Protein AF-A0A6P0KQB7-F1 (afdb_monomer_lite)

Secondary structure (DSSP, 8-state):
--HHHHHHHHHHTSHHHHB---SS-TTTTS-HHHHHHHHHHHHHH-TTT---------TT--STT-----TT--HHHHH------S---SHHHHHHHHHHHHHHHHHHHHHHHHHHHHHHHHTT-SEEEEEESS-SS-HHHHHHHHHHHHHHHHHHHTT----PPEEEEEEES--TTSSHHHHHHHHH---TT-TT---S-SS--EEEEEESS--TT--EEEEE-S--SS--TTPEEHHHHHHHHHHHHHHHHSS-S--PPP----HHHHHHHHHHHH--SS--HHHHHHHHHHHTT--EEEE--TTS-HHHHHHHHHHHSSSPEEEE-S-HHHHHHHHHHHHHTTB-SEEEE-TTS-HHHHHHHHHHHHTT--SEEEE-GGGGG-HHHHHHHHHHHHHS--SEEEEETGGGG-TTSTT--GGGGGHHHHHHHHHHHHTSPPPEEEEES---HHHHHHHHHHTT--GGGEEE-S----TT---EEEE-SSGGGHHHHHHHIIIIIHHHHHTS-HHHHS-SSSS-S----EE--STTEEEE-

Structure (mmCIF, N/CA/C/O backbone):
data_AF-A0A6P0KQB7-F1
#
_entry.id   AF-A0A6P0KQB7-F1
#
loop_
_atom_site.group_PDB
_atom_site.id
_atom_site.type_symbol
_atom_site.label_atom_id
_atom_site.label_alt_id
_atom_site.label_comp_id
_atom_site.label_asym_id
_atom_site.label_entity_id
_atom_site.label_seq_id
_atom_site.pdbx_PDB_ins_code
_atom_site.Cartn_x
_atom_site.Cartn_y
_atom_site.Cartn_z
_atom_site.occupancy
_atom_site.B_iso_or_equiv
_atom_site.auth_seq_id
_atom_site.auth_comp_id
_atom_site.auth_asym_id
_atom_site.auth_atom_id
_atom_site.pdbx_PDB_model_num
ATOM 1 N N . MET A 1 1 ? -5.355 -22.331 9.058 1.00 52.00 1 MET A N 1
ATOM 2 C CA . MET A 1 1 ? -4.482 -21.243 9.551 1.00 52.00 1 MET A CA 1
ATOM 3 C C . MET A 1 1 ? -5.062 -20.750 10.869 1.00 52.00 1 MET A C 1
ATOM 5 O O . MET A 1 1 ? -6.278 -20.777 10.993 1.00 52.00 1 MET A O 1
ATOM 9 N N . SER A 1 2 ? -4.238 -20.430 11.869 1.00 63.97 2 SER A N 1
ATOM 10 C CA . SER A 1 2 ? -4.720 -19.980 13.186 1.00 63.97 2 SER A CA 1
ATOM 11 C C . SER A 1 2 ? -5.423 -18.620 13.083 1.00 63.97 2 SER A C 1
ATOM 13 O O . SER A 1 2 ? -5.050 -17.811 12.239 1.00 63.97 2 SER A O 1
ATOM 15 N N . GLU A 1 3 ? -6.393 -18.331 13.956 1.00 67.19 3 GLU A N 1
ATOM 16 C CA . GLU A 1 3 ? -7.052 -17.010 14.031 1.00 67.19 3 GLU A CA 1
ATOM 17 C C . GLU A 1 3 ? -6.037 -15.870 14.220 1.00 67.19 3 GLU A C 1
ATOM 19 O O . GLU A 1 3 ? -6.181 -14.803 13.632 1.00 67.19 3 GLU A O 1
ATOM 24 N N . LEU A 1 4 ? -4.932 -16.127 14.934 1.00 81.75 4 LEU A N 1
ATOM 25 C CA . LEU A 1 4 ? -3.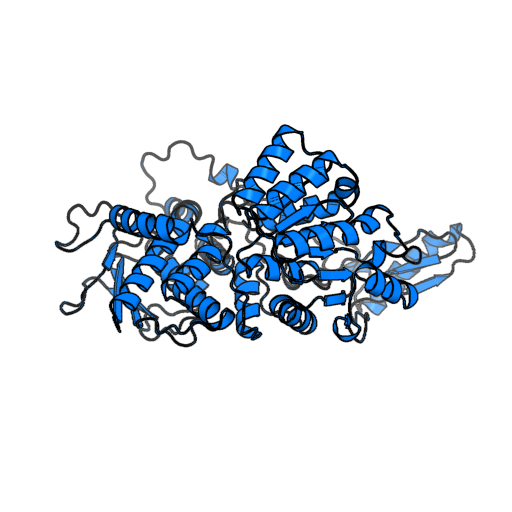808 -15.193 15.093 1.00 81.75 4 LEU A CA 1
ATOM 26 C C . LEU A 1 4 ? -3.238 -14.695 13.752 1.00 81.75 4 LEU A C 1
ATOM 28 O O . LEU A 1 4 ? -2.780 -13.557 13.665 1.00 81.75 4 LEU A O 1
ATOM 32 N N . PHE A 1 5 ? -3.280 -15.529 12.715 1.00 86.38 5 PHE A N 1
ATOM 33 C CA . PHE A 1 5 ? -2.718 -15.219 11.408 1.00 86.38 5 PHE A CA 1
ATOM 34 C C . PHE A 1 5 ? -3.486 -14.110 10.676 1.00 86.38 5 PHE A C 1
ATOM 36 O O . PHE A 1 5 ? -2.878 -13.243 10.048 1.00 86.38 5 PHE A O 1
ATOM 43 N N . LEU A 1 6 ? -4.818 -14.088 10.806 1.00 90.50 6 LEU A N 1
ATOM 44 C CA . LEU A 1 6 ? -5.648 -13.014 10.258 1.00 90.50 6 LEU A CA 1
ATOM 45 C C . LEU A 1 6 ? -5.257 -11.663 10.855 1.00 90.50 6 LEU A C 1
ATOM 47 O O . LEU A 1 6 ? -5.057 -10.693 10.130 1.00 90.50 6 LEU A O 1
ATOM 51 N N . TRP A 1 7 ? -5.127 -11.608 12.180 1.00 91.75 7 TRP A N 1
ATOM 52 C CA . TRP A 1 7 ? -4.826 -10.366 12.887 1.00 91.75 7 TRP A CA 1
ATOM 53 C C . TRP A 1 7 ? -3.411 -9.860 12.605 1.00 91.75 7 TRP A C 1
ATOM 55 O O . TRP A 1 7 ? -3.208 -8.651 12.520 1.00 91.75 7 TRP A O 1
ATOM 65 N N . GLN A 1 8 ? -2.455 -10.767 12.386 1.00 90.56 8 GLN A N 1
ATOM 66 C CA . GLN A 1 8 ? -1.119 -10.420 11.892 1.00 90.56 8 GLN A CA 1
ATOM 67 C C . GLN A 1 8 ? -1.183 -9.767 10.509 1.00 90.56 8 GLN A C 1
ATOM 69 O O . GLN A 1 8 ? -0.639 -8.680 10.315 1.00 90.56 8 GLN A O 1
ATOM 74 N N . LEU A 1 9 ? -1.892 -10.382 9.557 1.00 91.69 9 LEU A N 1
ATOM 75 C CA . LEU A 1 9 ? -2.073 -9.809 8.222 1.00 91.69 9 LEU A CA 1
ATOM 76 C C . LEU A 1 9 ? -2.771 -8.450 8.279 1.00 91.69 9 LEU A C 1
ATOM 78 O O . LEU A 1 9 ? -2.280 -7.482 7.703 1.00 91.69 9 LEU A O 1
ATOM 82 N N . ALA A 1 10 ? -3.878 -8.352 9.017 1.00 93.56 10 ALA A N 1
ATOM 83 C CA . ALA A 1 10 ? -4.615 -7.105 9.165 1.00 93.56 10 ALA A CA 1
ATOM 84 C C . ALA A 1 10 ? -3.735 -5.998 9.761 1.00 93.56 10 ALA A C 1
ATOM 86 O O . ALA A 1 10 ? -3.754 -4.877 9.262 1.00 93.56 10 ALA A O 1
ATOM 87 N N . TYR A 1 11 ? -2.901 -6.315 10.757 1.00 93.56 11 TYR A N 1
ATOM 88 C CA . TYR A 1 11 ? -1.939 -5.371 11.323 1.00 93.56 11 TYR A CA 1
ATOM 89 C C . TYR A 1 11 ? -0.897 -4.903 10.288 1.00 93.56 11 TYR A C 1
ATOM 91 O O . TYR A 1 11 ? -0.679 -3.699 10.127 1.00 93.56 11 TYR A O 1
ATOM 99 N N . HIS A 1 12 ? -0.296 -5.819 9.528 1.00 90.75 12 HIS A N 1
ATOM 100 C CA . HIS A 1 12 ? 0.744 -5.503 8.538 1.00 90.75 12 HIS A CA 1
ATOM 101 C C . HIS A 1 12 ? 0.248 -4.807 7.265 1.00 90.75 12 HIS A C 1
ATOM 103 O O . HIS A 1 12 ? 1.070 -4.238 6.543 1.00 90.75 12 HIS A O 1
ATOM 109 N N . LEU A 1 13 ? -1.055 -4.884 6.981 1.00 92.81 13 LEU A N 1
ATOM 110 C CA . LEU A 1 13 ? -1.726 -4.172 5.887 1.00 92.81 13 LEU A CA 1
ATOM 111 C C . LEU A 1 13 ? -2.447 -2.903 6.392 1.00 92.81 13 LEU A C 1
ATOM 113 O O . LEU A 1 13 ? -3.053 -2.157 5.615 1.00 92.81 13 LEU A O 1
ATOM 117 N N . SER A 1 14 ? -2.392 -2.634 7.699 1.00 92.56 14 SER A N 1
ATOM 118 C CA . SER A 1 14 ? -3.033 -1.468 8.303 1.00 92.56 14 SER A CA 1
ATOM 119 C C . SER A 1 14 ? -2.271 -0.172 8.021 1.00 92.56 14 SER A C 1
ATOM 121 O O . SER A 1 14 ? -1.101 -0.164 7.632 1.00 92.56 14 SER A O 1
ATOM 123 N N . GLY A 1 15 ? -2.947 0.958 8.243 1.00 87.56 15 GLY A N 1
ATOM 124 C CA . GLY A 1 15 ? -2.293 2.263 8.193 1.00 87.56 15 GLY A CA 1
ATOM 125 C C . GLY A 1 15 ? -1.210 2.393 9.264 1.00 87.56 15 GLY A C 1
ATOM 126 O O . GLY A 1 15 ? -0.183 3.005 9.007 1.00 87.56 15 GLY A O 1
ATOM 127 N N . SER A 1 16 ? -1.374 1.736 10.416 1.00 87.62 16 SER A N 1
ATOM 128 C CA . SER A 1 16 ? -0.409 1.776 11.520 1.00 87.62 16 SER A CA 1
ATOM 129 C C . SER A 1 16 ? 0.984 1.238 11.175 1.00 87.62 16 SER A C 1
ATOM 131 O O . SER A 1 16 ? 1.929 1.540 11.898 1.00 87.62 16 SER A O 1
ATOM 133 N N . THR A 1 17 ? 1.119 0.423 10.124 1.00 89.38 17 THR A N 1
ATOM 134 C CA . THR A 1 17 ? 2.409 -0.146 9.691 1.00 89.38 17 THR A CA 1
ATOM 135 C C . THR A 1 17 ? 2.902 0.430 8.369 1.00 89.38 17 THR A C 1
ATOM 137 O O . THR A 1 17 ? 4.107 0.577 8.180 1.00 89.38 17 THR A O 1
ATOM 140 N N . LEU A 1 18 ? 1.991 0.757 7.450 1.00 91.19 18 LEU A N 1
ATOM 141 C CA . LEU A 1 18 ? 2.344 1.204 6.101 1.00 91.19 18 LEU A CA 1
ATOM 142 C C . LEU A 1 18 ? 2.432 2.727 5.966 1.00 91.19 18 LEU A C 1
ATOM 144 O O . LEU A 1 18 ? 3.162 3.221 5.101 1.00 91.19 18 LEU A O 1
ATOM 148 N N . LEU A 1 19 ? 1.674 3.456 6.789 1.00 91.62 19 LEU A N 1
ATOM 149 C CA . LEU A 1 19 ? 1.483 4.896 6.681 1.00 91.62 19 LEU A CA 1
ATOM 150 C C . LEU A 1 19 ? 2.190 5.642 7.813 1.00 91.62 19 LEU A C 1
ATOM 152 O O . LEU A 1 19 ? 2.325 5.148 8.931 1.00 91.62 19 LEU A O 1
ATOM 156 N N . GLY A 1 20 ? 2.611 6.877 7.555 1.00 89.31 20 GLY A N 1
ATOM 157 C CA . GLY A 1 20 ? 3.140 7.725 8.613 1.00 89.31 20 GLY A CA 1
ATOM 158 C C . GLY A 1 20 ? 3.324 9.182 8.223 1.00 89.31 20 GLY A C 1
ATOM 159 O O . GLY A 1 20 ? 3.404 9.532 7.052 1.00 89.31 20 GLY A O 1
ATOM 160 N N . ILE A 1 21 ? 3.445 10.025 9.247 1.00 84.31 21 ILE A N 1
ATOM 161 C CA . ILE A 1 21 ? 3.545 11.489 9.145 1.00 84.31 21 ILE A CA 1
ATOM 162 C C . ILE A 1 21 ? 4.927 11.927 8.658 1.00 84.31 21 ILE A C 1
ATOM 164 O O . ILE A 1 21 ? 5.939 11.482 9.203 1.00 84.31 21 ILE A O 1
ATOM 168 N N . THR A 1 22 ? 4.989 12.823 7.679 1.00 72.88 22 THR A N 1
ATOM 169 C CA . THR A 1 22 ? 6.229 13.506 7.273 1.00 72.88 22 THR A CA 1
ATOM 170 C C . THR A 1 22 ? 6.048 15.016 7.387 1.00 72.88 22 THR A C 1
ATOM 172 O O . THR A 1 22 ? 4.926 15.502 7.512 1.00 72.88 22 THR A O 1
ATOM 175 N N . GLU A 1 23 ? 7.144 15.778 7.346 1.00 66.06 23 GLU A N 1
ATOM 176 C CA . GLU A 1 23 ? 7.053 17.246 7.332 1.00 66.06 23 GLU A CA 1
ATOM 177 C C . GLU A 1 23 ? 6.279 17.766 6.112 1.00 66.06 23 GLU A C 1
ATOM 179 O O . GLU A 1 23 ? 5.612 18.793 6.197 1.00 66.06 23 GLU A O 1
ATOM 184 N N . GLN A 1 24 ? 6.377 17.061 4.982 1.00 66.56 24 GLN A N 1
ATOM 185 C CA . GLN A 1 24 ? 5.715 17.413 3.727 1.00 66.56 24 GLN A CA 1
ATOM 186 C C . GLN A 1 24 ? 4.268 16.909 3.654 1.00 66.56 24 GLN A C 1
ATOM 188 O O . GLN A 1 24 ? 3.494 17.418 2.852 1.00 66.56 24 GLN A O 1
ATOM 193 N N . GLU A 1 25 ? 3.909 15.916 4.470 1.00 72.56 25 GLU A N 1
ATOM 194 C CA . GLU A 1 25 ? 2.584 15.303 4.486 1.00 72.56 25 GLU A CA 1
ATOM 195 C C . GLU A 1 25 ? 2.137 14.993 5.934 1.00 72.56 25 GLU A C 1
ATOM 197 O O . GLU A 1 25 ? 2.302 13.872 6.442 1.00 72.56 25 GLU A O 1
ATOM 202 N N . PRO A 1 26 ? 1.556 15.991 6.628 1.00 76.50 26 PRO A N 1
ATOM 203 C CA . PRO A 1 26 ? 1.173 15.879 8.035 1.00 76.50 26 PRO A CA 1
ATOM 204 C C . PRO A 1 26 ? 0.019 14.908 8.293 1.00 76.50 26 PRO A C 1
ATOM 206 O O . PRO A 1 26 ? -0.075 14.326 9.372 1.00 76.50 26 PRO A O 1
ATOM 209 N N . LEU A 1 27 ? -0.845 14.684 7.296 1.00 85.00 27 LEU A N 1
ATOM 210 C CA . LEU A 1 27 ? -1.935 13.711 7.383 1.00 85.00 27 LEU A CA 1
ATOM 211 C C . LEU A 1 27 ? -1.476 12.295 6.972 1.00 85.00 27 LEU A C 1
ATOM 213 O O . LEU A 1 27 ? -2.297 11.388 6.861 1.00 85.00 27 LEU A O 1
ATOM 217 N N . GLY A 1 28 ? -0.157 12.125 6.778 1.00 84.75 28 GLY A N 1
ATOM 218 C CA . GLY A 1 28 ? 0.641 10.914 6.531 1.00 84.75 28 GLY A CA 1
ATOM 219 C C . GLY A 1 28 ? 0.015 9.570 6.861 1.00 84.75 28 GLY A C 1
ATOM 220 O O . GLY A 1 28 ? -0.075 8.675 6.027 1.00 84.75 28 GLY A O 1
ATOM 221 N N . SER A 1 29 ? -0.344 9.450 8.131 1.00 89.81 29 SER A N 1
ATOM 222 C CA . SER A 1 29 ? -0.786 8.241 8.821 1.00 89.81 29 SER A CA 1
ATOM 223 C C . SER A 1 29 ? -2.254 7.883 8.586 1.00 89.81 29 SER A C 1
ATOM 225 O O . SER A 1 29 ? -2.689 6.816 9.018 1.00 89.81 29 SER A O 1
ATOM 227 N N . LEU A 1 30 ? -3.029 8.752 7.933 1.00 90.75 30 LEU A N 1
ATOM 228 C CA . LEU A 1 30 ? -4.427 8.494 7.617 1.00 90.75 30 LEU A CA 1
ATOM 229 C C . LEU A 1 30 ? -4.538 7.802 6.255 1.00 90.75 30 LEU A C 1
ATOM 231 O O . LEU A 1 30 ? -3.977 8.297 5.273 1.00 90.75 30 LEU A O 1
ATOM 235 N N . PRO A 1 31 ? -5.327 6.718 6.144 1.00 88.69 31 PRO A N 1
ATOM 236 C CA . PRO A 1 31 ? -5.765 6.210 4.855 1.00 88.69 31 PRO A CA 1
ATOM 237 C C . PRO A 1 31 ? -6.346 7.338 4.008 1.00 88.69 31 PRO A C 1
ATOM 239 O O . PRO A 1 31 ? -7.087 8.190 4.511 1.00 88.69 31 PRO A O 1
ATOM 242 N N . ILE A 1 32 ? -6.050 7.326 2.712 1.00 84.44 32 ILE A N 1
ATOM 243 C CA . ILE A 1 32 ? -6.420 8.404 1.793 1.00 84.44 32 ILE A CA 1
ATOM 244 C C . ILE A 1 32 ? -7.915 8.790 1.862 1.00 84.44 32 ILE A C 1
ATOM 246 O O . ILE A 1 32 ? -8.210 9.992 1.876 1.00 84.44 32 ILE A O 1
ATOM 250 N N . PRO A 1 33 ? -8.878 7.847 1.959 1.00 82.19 33 PRO A N 1
ATOM 251 C CA . PRO A 1 33 ? -10.290 8.206 2.094 1.00 82.19 33 PRO A CA 1
ATOM 252 C C . PRO A 1 33 ? -10.602 9.009 3.370 1.00 82.19 33 PRO A C 1
ATOM 254 O O . PRO A 1 33 ? -11.377 9.965 3.319 1.00 82.19 33 PRO A O 1
ATOM 257 N N . ILE A 1 34 ? -9.959 8.682 4.498 1.00 87.69 34 ILE A N 1
ATOM 258 C CA . ILE A 1 34 ? -10.094 9.434 5.757 1.00 87.69 34 ILE A CA 1
ATOM 259 C C . ILE A 1 34 ? -9.443 10.804 5.603 1.00 87.69 34 ILE A C 1
ATOM 261 O O . ILE A 1 34 ? -10.063 11.816 5.913 1.00 87.69 34 ILE A O 1
ATOM 265 N N . ARG A 1 35 ? -8.233 10.850 5.038 1.00 85.19 35 ARG A N 1
ATOM 266 C CA . ARG A 1 35 ? -7.507 12.088 4.726 1.00 85.19 35 ARG A CA 1
ATOM 267 C C . ARG A 1 35 ? -8.371 13.069 3.928 1.00 85.19 35 ARG A C 1
ATOM 269 O O . ARG A 1 35 ? -8.496 14.241 4.276 1.00 85.19 35 ARG A O 1
ATOM 276 N N . THR A 1 36 ? -9.030 12.557 2.890 1.00 80.44 36 THR A N 1
ATOM 277 C CA . THR A 1 36 ? -9.933 13.315 2.017 1.00 80.44 36 THR A CA 1
ATOM 278 C C . THR A 1 36 ? -11.150 13.828 2.775 1.00 80.44 36 THR A C 1
ATOM 280 O O . THR A 1 36 ? -11.531 14.988 2.614 1.00 80.44 36 THR A O 1
ATOM 283 N N . ALA A 1 37 ? -11.758 12.988 3.614 1.00 83.81 37 ALA A N 1
ATOM 284 C CA . ALA A 1 37 ? -12.887 13.385 4.445 1.00 83.81 37 ALA A CA 1
ATOM 285 C C . ALA A 1 37 ? -12.492 14.493 5.439 1.00 83.81 37 ALA A C 1
ATOM 287 O O . ALA A 1 37 ? -13.218 15.483 5.572 1.00 83.81 37 ALA A O 1
ATOM 288 N N . THR A 1 38 ? -11.315 14.384 6.063 1.00 85.56 38 THR A N 1
ATOM 289 C CA . THR A 1 38 ? -10.747 15.400 6.964 1.00 85.56 38 THR A CA 1
ATOM 290 C C . THR A 1 38 ? -10.569 16.728 6.248 1.00 85.56 38 THR A C 1
ATOM 292 O O . THR A 1 38 ? -11.104 17.743 6.689 1.00 85.56 38 THR A O 1
ATOM 295 N N . LEU A 1 39 ? -9.905 16.726 5.094 1.00 82.25 39 LEU A N 1
ATOM 296 C CA . LEU A 1 39 ? -9.676 17.937 4.311 1.00 82.25 39 LEU A CA 1
ATOM 297 C C . LEU A 1 39 ? -10.990 18.592 3.854 1.00 82.25 39 LEU A C 1
ATOM 299 O O . LEU A 1 39 ? -11.180 19.793 4.046 1.00 82.25 39 LEU A O 1
ATOM 303 N N . LYS A 1 40 ? -11.948 17.815 3.330 1.00 79.81 40 LYS A N 1
ATOM 304 C CA . LYS A 1 40 ? -13.283 18.325 2.957 1.00 79.81 40 LYS A CA 1
ATOM 305 C C . LYS A 1 40 ? -14.029 18.930 4.146 1.00 79.81 40 LYS A C 1
ATOM 307 O O . LYS A 1 40 ? -14.701 19.949 3.993 1.00 79.81 40 LYS A O 1
ATOM 312 N N . THR A 1 41 ? -13.896 18.319 5.321 1.00 82.44 41 THR A N 1
ATOM 313 C CA . THR A 1 41 ? -14.495 18.820 6.562 1.00 82.44 41 THR A CA 1
ATOM 314 C C . THR A 1 41 ? -13.907 20.172 6.925 1.00 82.44 41 THR A C 1
ATOM 316 O O . THR A 1 41 ? -14.656 21.126 7.124 1.00 82.44 41 THR A O 1
ATOM 319 N N . VAL A 1 42 ? -12.578 20.296 6.915 1.00 79.25 42 VAL A N 1
ATOM 320 C CA . VAL A 1 42 ? -11.928 21.572 7.218 1.00 79.25 42 VAL A CA 1
ATOM 321 C C . VAL A 1 42 ? -12.309 22.650 6.202 1.00 79.25 42 VAL A C 1
ATOM 323 O O . VAL A 1 42 ? -12.674 23.749 6.614 1.00 79.25 42 VAL A O 1
ATOM 326 N N . LYS A 1 43 ? -12.354 22.328 4.900 1.00 77.50 43 LYS A N 1
ATOM 327 C CA . LYS A 1 43 ? -12.800 23.271 3.857 1.00 77.50 43 LYS A CA 1
ATOM 328 C C . LYS A 1 43 ? -14.198 23.822 4.111 1.00 77.50 43 LYS A C 1
ATOM 330 O O . LYS A 1 43 ? -14.440 25.000 3.879 1.00 77.50 43 LYS A O 1
ATOM 335 N N . LYS A 1 44 ? -15.129 22.973 4.561 1.00 80.19 44 LYS A N 1
ATOM 336 C CA . LYS A 1 44 ? -16.516 23.381 4.820 1.00 80.19 44 LYS A CA 1
ATOM 337 C C . LYS A 1 44 ? -16.596 24.431 5.931 1.00 80.19 44 LYS A C 1
ATOM 339 O O . LYS A 1 44 ? -17.376 25.368 5.813 1.00 80.19 44 LYS A O 1
ATOM 344 N N . PHE A 1 45 ? -15.818 24.265 6.999 1.00 76.88 45 PHE A N 1
ATOM 345 C CA . PHE A 1 45 ? -15.870 25.153 8.164 1.00 76.88 45 PHE A CA 1
ATOM 346 C C . PHE A 1 45 ? -14.938 26.360 8.060 1.00 76.88 45 PHE A C 1
ATOM 348 O O . PHE A 1 45 ? -15.225 27.398 8.652 1.00 76.88 45 PHE A O 1
ATOM 355 N N . LYS A 1 46 ? -13.829 26.241 7.326 1.00 74.44 46 LYS A N 1
ATOM 356 C CA . LYS A 1 46 ? -12.877 27.332 7.114 1.00 74.44 46 LYS A CA 1
ATOM 357 C C . LYS A 1 46 ? -12.324 27.290 5.682 1.00 74.44 46 LYS A C 1
ATOM 359 O O . LYS A 1 46 ? -11.198 26.833 5.480 1.00 74.44 46 LYS A O 1
ATOM 364 N N . PRO A 1 47 ? -13.109 27.769 4.697 1.00 71.19 47 PRO A N 1
ATOM 365 C CA . PRO A 1 47 ? -12.744 27.735 3.279 1.00 71.19 47 PRO A CA 1
ATOM 366 C C . PRO A 1 47 ? -11.385 28.374 2.979 1.00 71.19 47 PRO A C 1
ATOM 368 O O . PRO A 1 47 ? -10.663 27.875 2.124 1.00 71.19 47 PRO A O 1
ATOM 371 N N . ASP A 1 48 ? -11.024 29.419 3.730 1.00 67.62 48 ASP A N 1
ATOM 372 C CA . ASP A 1 48 ? -9.795 30.194 3.525 1.00 67.62 48 ASP A CA 1
ATOM 373 C C . ASP A 1 48 ? -8.572 29.628 4.271 1.00 67.62 48 ASP A C 1
ATOM 375 O O . ASP A 1 48 ? -7.456 30.086 4.049 1.00 67.62 48 ASP A O 1
ATOM 379 N N . ALA A 1 49 ? -8.745 28.649 5.174 1.00 61.41 49 ALA A N 1
ATOM 380 C CA . ALA A 1 49 ? -7.613 28.047 5.895 1.00 61.41 49 ALA A CA 1
ATOM 381 C C . ALA A 1 49 ? -6.858 27.000 5.084 1.00 61.41 49 ALA A C 1
ATOM 383 O O . ALA A 1 49 ? -5.720 26.679 5.418 1.00 61.41 49 ALA A O 1
ATOM 384 N N . ILE A 1 50 ? -7.504 26.424 4.074 1.00 61.91 50 ILE A N 1
ATOM 385 C CA . ILE A 1 50 ? -6.912 25.392 3.236 1.00 61.91 50 ILE A CA 1
ATOM 386 C C . ILE A 1 50 ? -7.340 25.660 1.792 1.00 61.91 50 ILE A C 1
ATOM 388 O O . ILE A 1 50 ? -8.518 25.507 1.460 1.00 61.91 50 ILE A O 1
ATOM 392 N N . ASP A 1 51 ? -6.386 26.000 0.917 1.00 52.22 51 ASP A N 1
ATOM 393 C CA . ASP A 1 51 ? -6.624 26.034 -0.533 1.00 52.22 51 ASP A CA 1
ATOM 394 C C . ASP A 1 51 ? -6.708 24.595 -1.066 1.00 52.22 51 ASP A C 1
ATOM 396 O O . ASP A 1 51 ? -5.756 24.014 -1.582 1.00 52.22 51 ASP A O 1
ATOM 400 N N . LEU A 1 52 ? -7.874 23.978 -0.881 1.00 53.19 52 LEU A N 1
ATOM 401 C CA . LEU A 1 52 ? -8.177 22.649 -1.402 1.00 53.19 52 LEU A CA 1
ATOM 402 C C . LEU A 1 52 ? -8.563 22.737 -2.873 1.00 53.19 52 LEU A C 1
ATOM 404 O O . LEU A 1 52 ? -9.752 22.820 -3.207 1.00 53.19 52 LEU A O 1
ATOM 408 N N . ARG A 1 53 ? -7.573 22.676 -3.762 1.00 46.47 53 ARG A N 1
ATOM 409 C CA . ARG A 1 53 ? -7.814 22.497 -5.196 1.00 46.47 53 ARG A CA 1
ATOM 410 C C . ARG A 1 53 ? -8.025 21.019 -5.481 1.00 46.47 53 ARG A C 1
ATOM 412 O O . ARG A 1 53 ? -7.089 20.238 -5.571 1.00 46.47 53 ARG A O 1
ATOM 419 N N . LEU A 1 54 ? -9.290 20.632 -5.596 1.00 42.00 54 LEU A N 1
ATOM 420 C CA . LEU A 1 54 ? -9.649 19.353 -6.194 1.00 42.00 54 LEU A CA 1
ATOM 421 C C . LEU A 1 54 ? -9.466 19.535 -7.701 1.00 42.00 54 LEU A C 1
ATOM 423 O O . LEU A 1 54 ? -10.259 20.257 -8.308 1.00 42.00 54 LEU A O 1
ATOM 427 N N 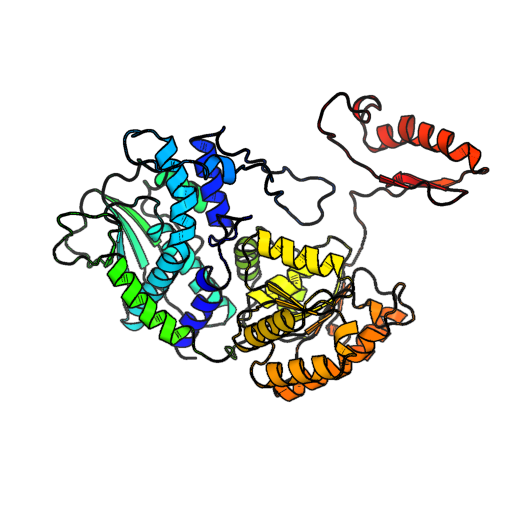. ASN A 1 55 ? -8.418 18.959 -8.294 1.00 38.97 55 ASN A N 1
ATOM 428 C CA . ASN A 1 55 ? -8.298 18.983 -9.747 1.00 38.97 55 ASN A CA 1
ATOM 429 C C . ASN A 1 55 ? -9.531 18.292 -10.339 1.00 38.97 55 ASN A C 1
ATOM 431 O O . ASN A 1 55 ? -9.827 17.132 -10.050 1.00 38.97 55 ASN A O 1
ATOM 435 N N . GLN A 1 56 ? -10.278 19.031 -11.155 1.00 32.62 56 GLN A N 1
ATOM 436 C CA . GLN A 1 56 ? -11.149 18.400 -12.131 1.00 32.62 56 GLN A CA 1
ATOM 437 C C . GLN A 1 56 ? -10.251 17.756 -13.186 1.00 32.62 56 GLN A C 1
ATOM 439 O O . GLN A 1 56 ? -9.213 18.322 -13.523 1.00 32.62 56 GLN A O 1
ATOM 444 N N . LYS A 1 57 ? -10.658 16.572 -13.663 1.00 34.62 57 LYS A N 1
ATOM 445 C CA . LYS A 1 57 ? -10.030 15.799 -14.747 1.00 34.62 57 LYS A CA 1
ATOM 446 C C . LYS A 1 57 ? -9.238 16.697 -15.708 1.00 34.62 57 LYS A C 1
ATOM 448 O O . LYS A 1 57 ? -9.843 17.428 -16.489 1.00 34.62 57 LYS A O 1
ATOM 453 N N . SER A 1 58 ? -7.910 16.618 -15.668 1.00 31.97 58 SER A N 1
ATOM 454 C CA . SER A 1 58 ? -7.082 17.189 -16.727 1.00 31.97 58 SER A CA 1
ATOM 455 C C . SER A 1 58 ? -7.064 16.214 -17.913 1.00 31.97 58 SER A C 1
ATOM 457 O O . SER A 1 58 ? -6.883 15.016 -17.696 1.00 31.97 58 SER A O 1
ATOM 459 N N . PRO A 1 59 ? -7.218 16.673 -19.168 1.00 32.00 59 PRO A N 1
ATOM 460 C CA . PRO A 1 59 ? -7.126 15.814 -20.354 1.00 32.00 59 PRO A CA 1
ATOM 461 C C . PRO A 1 59 ? -5.731 15.205 -20.599 1.00 32.00 59 PRO A C 1
ATOM 463 O O . PRO A 1 59 ? -5.585 14.367 -21.488 1.00 32.00 59 PRO A O 1
ATOM 466 N N . LEU A 1 60 ? -4.711 15.645 -19.850 1.00 29.64 60 LEU A N 1
ATOM 467 C CA . LEU A 1 60 ? -3.302 15.258 -20.009 1.00 29.64 60 LEU A CA 1
ATOM 468 C C . LEU A 1 60 ? -2.765 14.394 -18.858 1.00 29.64 60 LEU A C 1
ATOM 470 O O . LEU A 1 60 ? -1.602 13.992 -18.894 1.00 29.64 60 LEU A O 1
ATOM 474 N N . ASP A 1 61 ? -3.601 14.095 -17.865 1.00 34.72 61 ASP A N 1
ATOM 475 C CA . ASP A 1 61 ? -3.239 13.292 -16.702 1.00 34.72 61 ASP A CA 1
ATOM 476 C C . ASP A 1 61 ? -3.785 11.868 -16.890 1.00 34.72 61 ASP A C 1
ATOM 478 O O . ASP A 1 61 ? -4.990 11.620 -16.836 1.00 34.72 61 ASP A O 1
ATOM 482 N N . PHE A 1 62 ? -2.904 10.943 -17.280 1.00 38.78 62 PHE A N 1
ATOM 483 C CA . PHE A 1 62 ? -3.289 9.588 -17.712 1.00 38.78 62 PHE A CA 1
ATOM 484 C C . PHE A 1 62 ? -3.316 8.563 -16.569 1.00 38.78 62 PHE A C 1
ATOM 486 O O . PHE A 1 62 ? -3.806 7.438 -16.754 1.00 38.78 62 PHE A O 1
ATOM 493 N N . ALA A 1 63 ? -2.852 8.966 -15.386 1.00 30.70 63 ALA A N 1
ATOM 494 C CA . ALA A 1 63 ? -3.256 8.351 -14.139 1.00 30.70 63 ALA A CA 1
ATOM 495 C C . ALA A 1 63 ? -4.679 8.833 -13.828 1.00 30.70 63 ALA A C 1
ATOM 497 O O . ALA A 1 63 ? -4.974 10.026 -13.829 1.00 30.70 63 ALA A O 1
ATOM 498 N N . GLU A 1 64 ? -5.604 7.901 -13.627 1.00 29.14 64 GLU A N 1
ATOM 499 C CA . GLU A 1 64 ? -6.944 8.255 -13.179 1.00 29.14 64 GLU A CA 1
ATOM 500 C C . GLU A 1 64 ? -6.843 8.928 -11.807 1.00 29.14 64 GLU A C 1
ATOM 502 O O . GLU A 1 64 ? -6.586 8.268 -10.808 1.00 29.14 64 GLU A O 1
ATOM 507 N N . GLY A 1 65 ? -7.033 10.249 -11.788 1.00 29.62 65 GLY A N 1
ATOM 508 C CA . GLY A 1 65 ? -7.175 11.045 -10.574 1.00 29.62 65 GLY A CA 1
ATOM 509 C C . GLY A 1 65 ? -5.899 11.167 -9.749 1.00 29.62 65 GLY A C 1
ATOM 510 O O . GLY A 1 65 ? -5.862 10.693 -8.617 1.00 29.62 65 GLY A O 1
ATOM 511 N N . GLU A 1 66 ? -4.888 11.867 -10.260 1.00 32.06 66 GLU A N 1
ATOM 512 C CA . GLU A 1 66 ? -3.824 12.373 -9.396 1.00 32.06 66 GLU A CA 1
ATOM 513 C C . GLU A 1 66 ? -4.252 13.680 -8.707 1.00 32.06 66 GLU A C 1
ATOM 515 O O . GLU A 1 66 ? -4.785 14.623 -9.301 1.00 32.06 66 GLU A O 1
ATOM 520 N N . TYR A 1 67 ? -4.044 13.708 -7.390 1.00 39.28 67 TYR A N 1
ATOM 521 C CA . TYR A 1 67 ? -4.000 14.934 -6.611 1.00 39.28 67 TYR A CA 1
ATOM 522 C C . TYR A 1 67 ? -2.692 15.658 -6.923 1.00 39.28 67 TYR A C 1
ATOM 524 O O . TYR A 1 67 ? -1.623 15.106 -6.674 1.00 39.28 67 TYR A O 1
ATOM 532 N N . GLU A 1 68 ? -2.748 16.933 -7.290 1.00 34.50 68 GLU A N 1
ATOM 533 C CA . GLU A 1 68 ? -1.707 17.828 -6.793 1.00 34.50 68 GLU A CA 1
ATOM 534 C C . GLU A 1 68 ? -2.087 18.207 -5.359 1.00 34.50 68 GLU A C 1
ATOM 536 O O . GLU A 1 68 ? -3.073 18.908 -5.117 1.00 34.50 68 GLU A O 1
ATOM 541 N N . LEU A 1 69 ? -1.298 17.724 -4.394 1.00 38.66 69 LEU A N 1
ATOM 542 C CA . LEU A 1 69 ? -1.122 18.418 -3.120 1.00 38.66 69 LEU A CA 1
ATOM 543 C C . LEU A 1 69 ? -0.810 19.873 -3.470 1.00 38.66 69 LEU A C 1
ATOM 545 O O . LEU A 1 69 ? 0.228 20.142 -4.072 1.00 38.66 69 LEU A O 1
ATOM 549 N N . VAL A 1 70 ? -1.706 20.800 -3.129 1.00 36.59 70 VAL A N 1
ATOM 550 C CA . VAL A 1 70 ? -1.392 22.223 -3.237 1.00 36.59 70 VAL A CA 1
ATOM 551 C C . VAL A 1 70 ? -0.228 22.469 -2.285 1.00 36.59 70 VAL A C 1
ATOM 553 O O . VAL A 1 70 ? -0.403 22.500 -1.069 1.00 36.59 70 VAL A O 1
ATOM 556 N N . GLU A 1 71 ? 0.965 22.630 -2.859 1.00 35.88 71 GLU A N 1
ATOM 557 C CA . GLU A 1 71 ? 2.237 22.899 -2.171 1.00 35.88 71 GLU A CA 1
ATOM 558 C C . GLU A 1 71 ? 2.189 24.151 -1.276 1.00 35.88 71 GLU A C 1
ATOM 560 O O . GLU A 1 71 ? 3.086 24.373 -0.471 1.00 35.88 71 GLU A O 1
ATOM 565 N N . ASN A 1 72 ? 1.112 24.935 -1.364 1.00 34.19 72 ASN A N 1
ATOM 566 C CA . ASN A 1 72 ? 0.872 26.141 -0.584 1.00 34.19 72 ASN A CA 1
ATOM 567 C C . ASN A 1 72 ? -0.247 25.996 0.457 1.00 34.19 72 ASN A C 1
ATOM 569 O O . ASN A 1 72 ? -0.799 27.002 0.904 1.00 34.19 72 ASN A O 1
ATOM 573 N N . CYS A 1 73 ? -0.574 24.783 0.914 1.00 37.03 73 CYS A N 1
ATOM 574 C CA . CYS A 1 73 ? -0.919 24.701 2.327 1.00 37.03 73 CYS A CA 1
ATOM 575 C C . CYS A 1 73 ? 0.360 25.013 3.079 1.00 37.03 73 CYS A C 1
ATOM 577 O O . CYS A 1 73 ? 1.210 24.145 3.265 1.00 37.03 73 CYS A O 1
ATOM 579 N N . ASP A 1 74 ? 0.509 26.270 3.475 1.00 39.41 74 ASP A N 1
ATOM 580 C CA . ASP A 1 74 ? 1.547 26.673 4.397 1.00 39.41 74 ASP A CA 1
ATOM 581 C C . ASP A 1 74 ? 1.199 26.084 5.771 1.00 39.41 74 ASP A C 1
ATOM 583 O O . ASP A 1 74 ? 0.747 26.750 6.703 1.00 39.41 74 ASP A O 1
ATOM 587 N N . TYR A 1 75 ? 1.365 24.761 5.870 1.00 38.50 75 TYR A N 1
ATOM 588 C CA . TYR A 1 75 ? 1.324 24.009 7.107 1.00 38.50 75 TYR A CA 1
ATOM 589 C C . TYR A 1 75 ? 2.296 24.658 8.087 1.00 38.50 75 TYR A C 1
ATOM 591 O O . TYR A 1 75 ? 2.006 24.687 9.269 1.00 38.50 75 TYR A O 1
ATOM 599 N N . LYS A 1 76 ? 3.398 25.263 7.614 1.00 37.81 76 LYS A N 1
ATOM 600 C CA . LYS A 1 76 ? 4.362 25.984 8.448 1.00 37.81 76 LYS A CA 1
ATOM 601 C C . LYS A 1 76 ? 3.840 27.319 8.975 1.00 37.81 76 LYS A C 1
ATOM 603 O O . LYS A 1 76 ? 4.028 27.531 10.160 1.00 37.81 76 LYS A O 1
ATOM 608 N N . SER A 1 77 ? 3.149 28.177 8.223 1.00 39.94 77 SER A N 1
ATOM 609 C CA . SER A 1 77 ? 2.514 29.374 8.821 1.00 39.94 77 SER A CA 1
ATOM 610 C C . SER A 1 77 ? 1.284 29.048 9.660 1.00 39.94 77 SER A C 1
ATOM 612 O O . SER A 1 77 ? 0.936 29.824 10.542 1.00 39.94 77 SER A O 1
ATOM 614 N N . SER A 1 78 ? 0.672 27.876 9.463 1.00 40.56 78 SER A N 1
ATOM 615 C CA . SER A 1 78 ? -0.356 27.338 10.366 1.00 40.56 78 SER A CA 1
ATOM 616 C C . SER A 1 78 ? 0.196 26.520 11.551 1.00 40.56 78 SER A C 1
ATOM 618 O O . SER A 1 78 ? -0.545 26.261 12.498 1.00 40.56 78 SER A O 1
ATOM 620 N N . LEU A 1 79 ? 1.494 26.178 11.549 1.00 37.03 79 LEU A N 1
ATOM 621 C CA . LEU A 1 79 ? 2.244 25.528 12.641 1.00 37.03 79 LEU A CA 1
ATOM 622 C C . LEU A 1 79 ? 3.207 26.491 13.371 1.00 37.03 79 LEU A C 1
ATOM 624 O O . LEU A 1 79 ? 3.634 26.186 14.481 1.00 37.03 79 LEU A O 1
ATOM 628 N N . GLN A 1 80 ? 3.531 27.659 12.803 1.00 35.59 80 GLN A N 1
ATOM 629 C CA . GLN A 1 80 ? 4.210 28.782 13.461 1.00 35.59 80 GLN A CA 1
ATOM 630 C C . GLN A 1 80 ? 3.198 29.561 14.306 1.00 35.59 80 GLN A C 1
ATOM 632 O O . GLN A 1 80 ? 2.911 30.727 14.060 1.00 35.59 80 GLN A O 1
ATOM 637 N N . PHE A 1 81 ? 2.641 28.910 15.318 1.00 40.81 81 PHE A N 1
ATOM 638 C CA . PHE A 1 81 ? 1.922 29.611 16.370 1.00 40.81 81 PHE A CA 1
ATOM 639 C C . PHE A 1 81 ? 2.568 29.233 17.692 1.00 40.81 81 PHE A C 1
ATOM 641 O O . PHE A 1 81 ? 2.315 28.172 18.261 1.00 40.81 81 PHE A O 1
ATOM 648 N N . GLU A 1 82 ? 3.488 30.101 18.118 1.00 32.25 82 GLU A N 1
ATOM 649 C CA . GLU A 1 82 ? 4.076 30.088 19.450 1.00 32.25 82 GLU A CA 1
ATOM 650 C C . GLU A 1 82 ? 2.965 29.923 20.487 1.00 32.25 82 GLU A C 1
ATOM 652 O O . GLU A 1 82 ? 2.009 30.692 20.510 1.00 32.25 82 GLU A O 1
ATOM 657 N N . THR A 1 83 ? 3.118 28.905 21.333 1.00 34.66 83 THR A N 1
ATOM 658 C CA . THR A 1 83 ? 2.533 28.812 22.674 1.00 34.66 83 THR A CA 1
ATOM 659 C C . THR A 1 83 ? 1.132 29.423 22.795 1.00 34.66 83 THR A C 1
ATOM 661 O O . THR A 1 83 ? 0.949 30.442 23.457 1.00 34.66 83 THR A O 1
ATOM 664 N N . ILE A 1 84 ? 0.111 28.788 22.206 1.00 37.25 84 ILE A N 1
ATOM 665 C CA . ILE A 1 84 ? -1.287 29.106 22.543 1.00 37.25 84 ILE A CA 1
ATOM 666 C C . ILE A 1 84 ? -1.600 28.487 23.915 1.00 37.25 84 ILE A C 1
ATOM 668 O O . ILE A 1 84 ? -2.407 27.573 24.071 1.00 37.25 84 ILE A O 1
ATOM 672 N N . GLU A 1 85 ? -0.922 28.984 24.948 1.00 37.72 85 GLU A N 1
ATOM 673 C CA . GLU A 1 85 ? -1.503 29.023 26.274 1.00 37.72 85 GLU A CA 1
ATOM 674 C C . GLU A 1 85 ? -2.400 30.258 26.342 1.00 37.72 85 GLU A C 1
ATOM 676 O O . GLU A 1 85 ? -1.928 31.390 26.363 1.00 37.72 85 GLU A O 1
ATOM 681 N N . LYS A 1 86 ? -3.699 29.976 26.483 1.00 42.53 86 LYS A N 1
ATOM 682 C CA . LYS A 1 86 ? -4.777 30.872 26.926 1.00 42.53 86 LYS A CA 1
ATOM 683 C C . LYS A 1 86 ? -5.410 31.769 25.845 1.00 42.53 86 LYS A C 1
ATOM 685 O O . LYS A 1 86 ? -4.776 32.626 25.253 1.00 42.53 86 LYS A O 1
ATOM 690 N N . GLN A 1 87 ? -6.741 31.631 25.776 1.00 36.12 87 GLN A N 1
ATOM 691 C CA . GLN A 1 87 ? -7.735 32.651 25.398 1.00 36.12 87 GLN A CA 1
ATOM 692 C C . GLN A 1 87 ? -8.225 32.781 23.946 1.00 36.12 87 GLN A C 1
ATOM 694 O O . GLN A 1 87 ? -8.599 33.879 23.554 1.00 36.12 87 GLN A O 1
ATOM 699 N N . ASP A 1 88 ? -8.445 31.689 23.204 1.00 37.00 88 ASP A N 1
ATOM 700 C CA . ASP A 1 88 ? -9.433 31.781 22.116 1.00 37.00 88 ASP A CA 1
ATOM 701 C C . ASP A 1 88 ? -10.294 30.519 21.958 1.00 37.00 88 ASP A C 1
ATOM 703 O O . ASP A 1 88 ? -9.881 29.495 21.426 1.00 37.00 88 ASP A O 1
ATOM 707 N N . ASN A 1 89 ? -11.545 30.609 22.420 1.00 43.22 89 ASN A N 1
ATOM 708 C CA . ASN A 1 89 ? -12.585 29.572 22.325 1.00 43.22 89 ASN A CA 1
ATOM 709 C C . ASN A 1 89 ? -13.163 29.430 20.895 1.00 43.22 89 ASN A C 1
ATOM 711 O O . ASN A 1 89 ? -14.226 28.829 20.701 1.00 43.22 89 ASN A O 1
ATOM 715 N N . ASN A 1 90 ? -12.485 30.005 19.899 1.00 52.81 90 ASN A N 1
ATOM 716 C CA . ASN A 1 90 ? -12.937 30.155 18.523 1.00 52.81 90 ASN A CA 1
ATOM 717 C C . ASN A 1 90 ? -12.776 28.867 17.698 1.00 52.81 90 ASN A C 1
ATOM 719 O O . ASN A 1 90 ? -11.884 28.050 17.918 1.00 52.81 90 ASN A O 1
ATOM 723 N N . SER A 1 91 ? -13.629 28.717 16.683 1.00 51.31 91 SER A N 1
ATOM 724 C CA . SER A 1 91 ? -13.655 27.613 15.705 1.00 51.31 91 SER A CA 1
ATOM 725 C C . SER A 1 91 ? -12.302 27.311 15.033 1.00 51.31 91 SER A C 1
ATOM 727 O O . SER A 1 91 ? -12.078 26.190 14.576 1.00 51.31 91 SER A O 1
ATOM 729 N N . THR A 1 92 ? -11.376 28.277 15.013 1.00 53.06 92 THR A N 1
ATOM 730 C CA . THR A 1 92 ? -10.014 28.122 14.479 1.00 53.06 92 THR A CA 1
ATOM 731 C C . THR A 1 92 ? -9.148 27.147 15.290 1.00 53.06 92 THR A C 1
ATOM 733 O O . THR A 1 92 ? -8.496 26.309 14.673 1.00 53.06 92 THR A O 1
ATOM 736 N N . ASP A 1 93 ? -9.188 27.170 16.631 1.00 60.50 93 ASP A N 1
ATOM 737 C CA . ASP A 1 93 ? -8.449 26.206 17.482 1.00 60.50 93 ASP A CA 1
ATOM 738 C C . ASP A 1 93 ? -8.964 24.766 17.280 1.00 60.50 93 ASP A C 1
ATOM 740 O O . ASP A 1 93 ? -8.250 23.774 17.418 1.00 60.50 93 ASP A O 1
ATOM 744 N N . ARG A 1 94 ? -10.233 24.643 16.880 1.00 64.75 94 ARG A N 1
ATOM 745 C CA . ARG A 1 94 ? -10.949 23.367 16.784 1.00 64.75 94 ARG A CA 1
ATOM 746 C C . ARG A 1 94 ? -10.607 22.585 15.514 1.00 64.75 94 ARG A C 1
ATOM 748 O O . ARG A 1 94 ? -10.424 21.375 15.583 1.00 64.75 94 ARG A O 1
ATOM 755 N N . LEU A 1 95 ? -10.451 23.259 14.372 1.00 68.38 95 LEU A N 1
ATOM 756 C CA . LEU A 1 95 ? -10.035 22.628 13.107 1.00 68.38 95 LEU A CA 1
ATOM 757 C C . LEU A 1 95 ? -8.551 22.243 13.099 1.00 68.38 95 LEU A C 1
ATOM 759 O O . LEU A 1 95 ? -8.184 21.233 12.501 1.00 68.38 95 LEU A O 1
ATOM 763 N N . LEU A 1 96 ? -7.708 23.001 13.807 1.00 65.88 96 LEU A N 1
ATOM 764 C CA . LEU A 1 96 ? -6.290 22.672 13.984 1.00 65.88 96 LEU A CA 1
ATOM 765 C C . LEU A 1 96 ? -6.113 21.310 14.669 1.00 65.88 96 LEU A C 1
ATOM 767 O O . LEU A 1 96 ? -5.259 20.521 14.267 1.00 65.88 96 LEU A O 1
ATOM 771 N N . ARG A 1 97 ? -6.991 20.966 15.620 1.00 70.81 97 ARG A N 1
ATOM 772 C CA . ARG A 1 97 ? -6.990 19.641 16.259 1.00 70.81 97 ARG A CA 1
ATOM 773 C C . ARG A 1 97 ? -7.292 18.504 15.278 1.00 70.81 97 ARG A C 1
ATOM 775 O O . ARG A 1 97 ? -6.664 17.458 15.406 1.00 70.81 97 ARG A O 1
ATOM 782 N N . LEU A 1 98 ? -8.171 18.693 14.285 1.00 77.88 98 LEU A N 1
ATOM 783 C CA . LEU A 1 98 ? -8.403 17.687 13.231 1.00 77.88 98 LEU A CA 1
ATOM 784 C C . LEU A 1 98 ? -7.143 17.441 12.390 1.00 77.88 98 LEU A C 1
ATOM 786 O O . LEU A 1 98 ? -6.889 16.313 11.985 1.00 77.88 98 LEU A O 1
ATOM 790 N N . LEU A 1 99 ? -6.362 18.486 12.114 1.00 79.81 99 LEU A N 1
ATOM 791 C CA . LEU A 1 99 ? -5.167 18.390 11.272 1.00 79.81 99 LEU A CA 1
ATOM 792 C C . LEU A 1 99 ? -3.931 17.891 12.029 1.00 79.81 99 LEU A C 1
ATOM 794 O O . LEU A 1 99 ? -3.027 17.351 11.402 1.00 79.81 99 LEU A O 1
ATOM 798 N N . GLN A 1 100 ? -3.891 18.065 13.353 1.00 78.25 100 GLN A N 1
ATOM 799 C CA . GLN A 1 100 ? -2.757 17.677 14.197 1.00 78.25 100 GLN A CA 1
ATOM 800 C C . GLN A 1 100 ? -3.017 16.373 14.958 1.00 78.25 100 GLN A C 1
ATOM 802 O O . GLN A 1 100 ? -2.289 15.400 14.786 1.00 78.25 100 GLN A O 1
ATOM 807 N N . LYS A 1 101 ? -4.085 16.318 15.767 1.00 80.50 101 LYS A N 1
ATOM 808 C CA . LYS A 1 101 ? -4.330 15.187 16.675 1.00 80.50 101 LYS A CA 1
ATOM 809 C C . LYS A 1 101 ? -4.809 13.937 15.954 1.00 80.50 101 LYS A C 1
ATOM 811 O O . LYS A 1 101 ? -4.413 12.841 16.338 1.00 80.50 101 LYS A O 1
ATOM 816 N N . LEU A 1 102 ? -5.659 14.078 14.933 1.00 87.56 102 LEU A N 1
ATOM 817 C CA . LEU A 1 102 ? -6.183 12.923 14.195 1.00 87.56 102 LEU A CA 1
ATOM 818 C C . LEU A 1 102 ? -5.062 12.070 13.587 1.00 87.56 102 LEU A C 1
ATOM 820 O O . LEU A 1 102 ? -4.999 10.894 13.935 1.00 87.56 102 LEU A O 1
ATOM 824 N N . PRO A 1 103 ? -4.169 12.596 12.721 1.00 88.94 103 PRO A N 1
ATOM 825 C CA . PRO A 1 103 ? -3.100 11.777 12.155 1.00 88.94 103 PRO A CA 1
ATOM 826 C C . PRO A 1 103 ? -2.134 11.265 13.228 1.00 88.94 103 PRO A C 1
ATOM 828 O O . PRO A 1 103 ? -1.690 10.121 13.140 1.00 88.94 103 PRO A O 1
ATOM 831 N N . GLU A 1 104 ? -1.830 12.063 14.253 1.00 87.44 104 GLU A N 1
ATOM 832 C CA . GLU A 1 104 ? -0.933 11.658 15.340 1.00 87.44 104 GLU A CA 1
ATOM 833 C C . GLU A 1 104 ? -1.477 10.444 16.105 1.00 87.44 104 GLU A C 1
ATOM 835 O O . GLU A 1 104 ? -0.746 9.491 16.372 1.00 87.44 104 GLU A O 1
ATOM 840 N N . ARG A 1 105 ? -2.775 10.450 16.425 1.00 87.88 105 ARG A N 1
ATOM 841 C CA . ARG A 1 105 ? -3.407 9.417 17.251 1.00 87.88 105 ARG A CA 1
ATOM 842 C C . ARG A 1 105 ? -3.956 8.236 16.459 1.00 87.88 105 ARG A C 1
ATOM 844 O O . ARG A 1 105 ? -4.062 7.142 17.012 1.00 87.88 105 ARG A O 1
ATOM 851 N N . TYR A 1 106 ? -4.304 8.417 15.187 1.00 92.50 106 TYR A N 1
ATOM 852 C CA . TYR A 1 106 ? -4.988 7.394 14.393 1.00 92.50 106 TYR A CA 1
ATOM 853 C C . TYR A 1 106 ? -4.296 6.015 14.399 1.00 92.50 106 TYR A C 1
ATOM 855 O O . TYR A 1 106 ? -5.000 5.028 14.628 1.00 92.50 106 TYR A O 1
ATOM 863 N N . PRO A 1 107 ? -2.957 5.896 14.247 1.00 92.81 107 PRO A N 1
ATOM 864 C CA . PRO A 1 107 ? -2.279 4.601 14.323 1.00 92.81 107 PRO A CA 1
ATOM 865 C C . PRO A 1 107 ? -2.537 3.837 15.626 1.00 92.81 107 PRO A C 1
ATOM 867 O O . PRO A 1 107 ? -2.781 2.630 15.568 1.00 92.81 107 PRO A O 1
ATOM 870 N N . SER A 1 108 ? -2.528 4.521 16.777 1.00 91.44 108 SER A N 1
ATOM 871 C CA . SER A 1 108 ? -2.829 3.922 18.084 1.00 91.44 108 SER A CA 1
ATOM 872 C C . SER A 1 108 ? -4.278 3.454 18.167 1.00 91.44 108 SER A C 1
ATOM 874 O O . SER A 1 108 ? -4.557 2.332 18.583 1.00 91.44 108 SER A O 1
ATOM 876 N N . TYR A 1 109 ? -5.219 4.292 17.727 1.00 92.56 109 TYR A N 1
ATOM 877 C CA . TYR A 1 109 ? -6.642 3.949 17.722 1.00 92.56 109 TYR A CA 1
ATOM 878 C C . TYR A 1 109 ? -6.950 2.760 16.805 1.00 92.56 109 TYR A C 1
ATOM 880 O O . TYR A 1 109 ? -7.763 1.906 17.156 1.00 92.56 109 TYR A O 1
ATOM 888 N N . GLN A 1 110 ? -6.272 2.657 15.660 1.00 94.00 110 GLN A N 1
ATOM 889 C CA . GLN A 1 110 ? -6.387 1.509 14.763 1.00 94.00 110 GLN A CA 1
ATOM 890 C C . GLN A 1 110 ? -5.844 0.219 15.402 1.00 94.00 110 GLN A C 1
ATOM 892 O O . GLN A 1 110 ? -6.478 -0.828 15.277 1.00 94.00 110 GLN A O 1
ATOM 897 N N . GLN A 1 111 ? -4.733 0.286 16.145 1.00 94.25 111 GLN A N 1
ATOM 898 C CA . GLN A 1 111 ? -4.214 -0.859 16.909 1.00 94.25 111 GLN A CA 1
ATOM 899 C C . GLN A 1 111 ? -5.181 -1.300 18.018 1.00 94.25 111 GLN A C 1
ATOM 901 O O . GLN A 1 111 ? -5.401 -2.497 18.198 1.00 94.25 111 GLN A O 1
ATOM 906 N N . VAL A 1 112 ? -5.798 -0.348 18.725 1.00 93.00 112 VAL A N 1
ATOM 907 C CA . VAL A 1 112 ? -6.843 -0.629 19.724 1.00 93.00 112 VAL A CA 1
ATOM 908 C C . VAL A 1 112 ? -8.053 -1.300 19.075 1.00 93.00 112 VAL A C 1
ATOM 910 O O . VAL A 1 112 ? -8.522 -2.318 19.576 1.00 93.00 112 VAL A O 1
ATOM 913 N N . ALA A 1 113 ? -8.534 -0.782 17.941 1.00 93.81 113 ALA A N 1
ATOM 914 C CA . ALA A 1 113 ? -9.655 -1.378 17.218 1.00 93.81 113 ALA A CA 1
ATOM 915 C C . ALA A 1 113 ? -9.356 -2.823 16.779 1.00 93.81 113 ALA A C 1
ATOM 917 O O . ALA A 1 113 ? -10.206 -3.696 16.951 1.00 93.81 113 ALA A O 1
ATOM 918 N N . LEU A 1 114 ? -8.146 -3.095 16.269 1.00 94.31 114 LEU A N 1
ATOM 919 C CA . LEU A 1 114 ? -7.711 -4.452 15.915 1.00 94.31 114 LEU A CA 1
ATOM 920 C C . LEU A 1 114 ? -7.745 -5.396 17.124 1.00 94.31 114 LEU A C 1
ATOM 922 O O . LEU A 1 114 ? -8.300 -6.488 17.028 1.00 94.31 114 LEU A O 1
ATOM 926 N N . GLU A 1 115 ? -7.195 -4.978 18.265 1.00 92.94 115 GLU A N 1
ATOM 927 C CA . GLU A 1 115 ? -7.133 -5.827 19.458 1.00 92.94 115 GLU A CA 1
ATOM 928 C C . GLU A 1 115 ? -8.512 -6.077 20.082 1.00 92.94 115 GLU A C 1
ATOM 930 O O . GLU A 1 115 ? -8.806 -7.197 20.497 1.00 92.94 115 GLU A O 1
ATOM 935 N N . LEU A 1 116 ? -9.385 -5.068 20.118 1.00 92.19 116 LEU A N 1
ATOM 936 C CA . LEU A 1 116 ? -10.745 -5.228 20.640 1.00 92.19 116 LEU A CA 1
ATOM 937 C C . LEU A 1 116 ? -11.594 -6.142 19.750 1.00 92.19 116 LEU A C 1
ATOM 939 O O . LEU A 1 116 ? -12.310 -7.001 20.266 1.00 92.19 116 LEU A O 1
ATOM 943 N N . LEU A 1 117 ? -11.479 -6.012 18.424 1.00 92.88 117 LEU A N 1
ATOM 944 C CA . LEU A 1 117 ? -12.136 -6.929 17.491 1.00 92.88 117 LEU A CA 1
ATOM 945 C C . LEU A 1 117 ? -11.604 -8.357 17.649 1.00 92.88 117 LEU A C 1
ATOM 947 O O . LEU A 1 117 ? -12.404 -9.289 17.716 1.00 92.88 117 LEU A O 1
ATOM 951 N N . ARG A 1 118 ? -10.284 -8.531 17.792 1.00 92.50 118 ARG A N 1
ATOM 952 C CA . ARG A 1 118 ? -9.675 -9.837 18.069 1.00 92.50 118 ARG A CA 1
ATOM 953 C C . ARG A 1 118 ? -10.237 -10.462 19.334 1.00 92.50 118 ARG A C 1
ATOM 955 O O . ARG A 1 118 ? -10.707 -11.589 19.294 1.00 92.50 118 ARG A O 1
ATOM 962 N N . GLN A 1 119 ? -10.215 -9.741 20.453 1.00 90.69 119 GLN A N 1
ATOM 963 C CA . GLN A 1 119 ? -10.742 -10.257 21.717 1.00 90.69 119 GLN A CA 1
ATOM 964 C C . GLN A 1 119 ? -12.225 -10.616 21.618 1.00 90.69 119 GLN A C 1
ATOM 966 O O . GLN A 1 119 ? -12.651 -11.602 22.215 1.00 90.69 119 GLN A O 1
ATOM 971 N N . ALA A 1 120 ? -13.021 -9.833 20.890 1.00 90.81 120 ALA A N 1
ATOM 972 C CA . ALA A 1 120 ? -14.429 -10.142 20.692 1.00 90.81 120 ALA A CA 1
ATOM 973 C C . ALA A 1 120 ? -14.615 -11.453 19.910 1.00 90.81 120 ALA A C 1
ATOM 975 O O . ALA A 1 120 ? -15.405 -12.295 20.337 1.00 90.81 120 ALA A O 1
ATOM 976 N N . VAL A 1 121 ? -13.851 -11.656 18.830 1.00 91.50 121 VAL A N 1
ATOM 977 C CA . VAL A 1 121 ? -13.871 -12.894 18.033 1.00 91.50 121 VAL A CA 1
ATOM 978 C C . VAL A 1 121 ? -13.386 -14.093 18.853 1.00 91.50 121 VAL A C 1
ATOM 980 O O . VAL A 1 121 ? -14.120 -15.071 18.968 1.00 91.50 121 VAL A O 1
ATOM 983 N N . ASP A 1 122 ? -12.224 -13.993 19.503 1.00 89.62 122 ASP A N 1
ATOM 984 C CA . ASP A 1 122 ? -11.640 -15.070 20.318 1.00 89.62 122 ASP A CA 1
ATOM 985 C C . ASP A 1 122 ? -12.569 -15.507 21.469 1.00 89.62 122 ASP A C 1
ATOM 987 O O . ASP A 1 122 ? -12.599 -16.673 21.857 1.00 89.62 122 ASP A O 1
ATOM 991 N N . ASN A 1 123 ? -13.345 -14.569 22.025 1.00 90.25 123 ASN A N 1
ATOM 992 C CA . ASN A 1 123 ? -14.314 -14.839 23.091 1.00 90.25 123 ASN A CA 1
ATOM 993 C C . ASN A 1 123 ? -15.710 -15.227 22.565 1.00 90.25 123 ASN A C 1
ATOM 995 O O . ASN A 1 123 ? -16.653 -15.312 23.356 1.00 90.25 123 ASN A O 1
ATOM 999 N N . GLY A 1 124 ? -15.876 -15.412 21.251 1.00 90.25 124 GLY A N 1
ATOM 1000 C CA . GLY A 1 124 ? -17.145 -15.797 20.629 1.00 90.25 124 GLY A CA 1
ATOM 1001 C C . GLY A 1 124 ? -18.266 -14.771 20.812 1.00 90.25 124 GLY A C 1
ATOM 1002 O O . GLY A 1 124 ? -19.441 -15.136 20.882 1.00 90.25 124 GLY A O 1
ATOM 1003 N N . LYS A 1 125 ? -17.930 -13.484 20.948 1.00 89.88 125 LYS A N 1
ATOM 1004 C CA . LYS A 1 125 ? -18.921 -12.415 21.100 1.00 89.88 125 LYS A CA 1
ATOM 1005 C C . LYS A 1 125 ? -19.638 -12.196 19.769 1.00 89.88 125 LYS A C 1
ATOM 1007 O O . LYS A 1 125 ? -19.004 -11.997 18.741 1.00 89.88 125 LYS A O 1
ATOM 1012 N N . SER A 1 126 ? -20.969 -12.169 19.794 1.00 89.44 126 SER A N 1
ATOM 1013 C CA . SER A 1 126 ? -21.792 -11.782 18.636 1.00 89.44 126 SER A CA 1
ATOM 1014 C C . SER A 1 126 ? -21.945 -10.264 18.494 1.00 89.44 126 SER A C 1
ATOM 1016 O O . SER A 1 126 ? -22.368 -9.769 17.448 1.00 89.44 126 SER A O 1
ATOM 1018 N N . HIS A 1 127 ? -21.609 -9.527 19.554 1.00 89.31 127 HIS A N 1
ATOM 1019 C CA . HIS A 1 127 ? -21.829 -8.098 19.685 1.00 89.31 127 HIS A CA 1
ATOM 1020 C C . HIS A 1 127 ? -20.654 -7.436 20.409 1.00 89.31 127 HIS A C 1
ATOM 1022 O O . HIS A 1 127 ? -20.184 -7.955 21.423 1.00 89.31 127 HIS A O 1
ATOM 1028 N N . LEU A 1 128 ? -20.207 -6.288 19.905 1.00 90.69 128 LEU A N 1
ATOM 1029 C CA . LEU A 1 128 ? -19.179 -5.449 20.509 1.00 90.69 128 LEU A CA 1
ATOM 1030 C C . LEU A 1 128 ? -19.698 -4.014 20.592 1.00 90.69 128 LEU A C 1
ATOM 1032 O O . LEU A 1 128 ? -19.876 -3.360 19.567 1.00 90.69 128 LEU A O 1
ATOM 1036 N N . ALA A 1 129 ? -19.908 -3.519 21.810 1.00 88.94 129 ALA A N 1
ATOM 1037 C CA . ALA A 1 129 ? -20.280 -2.132 22.046 1.00 88.94 129 ALA A CA 1
ATOM 1038 C C . ALA A 1 129 ? -19.082 -1.339 22.580 1.00 88.94 129 ALA A C 1
ATOM 1040 O O . ALA A 1 129 ? -18.392 -1.758 23.514 1.00 88.94 129 ALA A O 1
ATOM 1041 N N . VAL A 1 130 ? -18.840 -0.179 21.981 1.00 88.12 130 VAL A N 1
ATOM 1042 C CA . VAL A 1 130 ? -17.742 0.723 22.330 1.00 88.12 130 VAL A CA 1
ATOM 1043 C C . VAL A 1 130 ? -18.324 2.103 22.583 1.00 88.12 130 VAL A C 1
ATOM 1045 O O . VAL A 1 130 ? -19.123 2.583 21.786 1.00 88.12 130 VAL A O 1
ATOM 1048 N N . ALA A 1 131 ? -17.933 2.742 23.681 1.00 86.56 131 ALA A N 1
ATOM 1049 C CA . ALA A 1 131 ? -18.413 4.073 24.042 1.00 86.56 131 ALA A CA 1
ATOM 1050 C C . ALA A 1 131 ? -17.258 5.080 24.061 1.00 86.56 131 ALA A C 1
ATOM 1052 O O . ALA A 1 131 ? -16.310 4.919 24.827 1.00 86.56 131 ALA A O 1
ATOM 1053 N N . ASP A 1 132 ? -17.345 6.124 23.243 1.00 85.25 132 ASP A N 1
ATOM 1054 C CA . ASP A 1 132 ? -16.444 7.277 23.261 1.00 85.25 132 ASP A CA 1
ATOM 1055 C C . ASP A 1 132 ? -17.120 8.416 24.032 1.00 85.25 132 ASP A C 1
ATOM 1057 O O . ASP A 1 132 ? -18.118 8.972 23.574 1.00 85.25 132 ASP A O 1
ATOM 1061 N N . PHE A 1 133 ? -16.628 8.717 25.238 1.00 78.62 133 PHE A N 1
ATOM 1062 C CA . PHE A 1 133 ? -17.372 9.537 26.203 1.00 78.62 133 PHE A CA 1
ATOM 1063 C C . PHE A 1 133 ? -17.369 11.042 25.940 1.00 78.62 133 PHE A C 1
ATOM 1065 O O . PHE A 1 133 ? -18.217 11.746 26.484 1.00 78.62 133 PHE A O 1
ATOM 1072 N N . GLN A 1 134 ? -16.387 11.533 25.185 1.00 75.12 134 GLN A N 1
ATOM 1073 C CA . GLN A 1 134 ? -16.245 12.933 24.782 1.00 75.12 134 GLN A CA 1
ATOM 1074 C C . GLN A 1 134 ? -15.354 12.974 23.531 1.00 75.12 134 GLN A C 1
ATOM 1076 O O . GLN A 1 134 ? -14.166 13.307 23.634 1.00 75.12 134 GLN A O 1
ATOM 1081 N N . PRO A 1 135 ? -15.882 12.593 22.355 1.00 75.12 135 PRO A N 1
ATOM 1082 C CA . PRO A 1 135 ? -15.073 12.471 21.153 1.00 75.12 135 PRO A CA 1
ATOM 1083 C C . PRO A 1 135 ? -14.598 13.851 20.695 1.00 75.12 135 PRO A C 1
ATOM 1085 O O . PRO A 1 135 ? -15.377 14.667 20.209 1.00 75.12 135 PRO A O 1
ATOM 1088 N N . SER A 1 136 ? -13.294 14.105 20.806 1.00 73.12 136 SER A N 1
ATOM 1089 C CA . SER A 1 136 ? -12.706 15.369 20.352 1.00 73.12 136 SER A CA 1
ATOM 1090 C C . SER A 1 136 ? -12.618 15.453 18.819 1.00 73.12 136 SER A C 1
ATOM 1092 O O . SER A 1 136 ? -12.761 16.529 18.250 1.00 73.12 136 SER A O 1
ATOM 1094 N N . VAL A 1 137 ? -12.378 14.320 18.144 1.00 77.25 137 VAL A N 1
ATOM 1095 C CA . VAL A 1 137 ? -12.104 14.231 16.692 1.00 77.25 137 VAL A CA 1
ATOM 1096 C C . VAL A 1 137 ? -12.708 12.956 16.046 1.00 77.25 137 VAL A C 1
ATOM 1098 O O . VAL A 1 137 ? -12.507 12.674 14.869 1.00 77.25 137 VAL A O 1
ATOM 1101 N N . ALA A 1 138 ? -13.492 12.166 16.793 1.00 81.62 138 ALA A N 1
ATOM 1102 C CA . ALA A 1 138 ? -14.054 10.877 16.347 1.00 81.62 138 ALA A CA 1
ATOM 1103 C C . ALA A 1 138 ? -13.014 9.838 15.887 1.00 81.62 138 ALA A C 1
ATOM 1105 O O . ALA A 1 138 ? -13.328 8.940 15.100 1.00 81.62 138 ALA A O 1
ATOM 1106 N N . THR A 1 139 ? -11.778 9.940 16.382 1.00 87.75 139 THR A N 1
ATOM 1107 C CA . THR A 1 139 ? -10.665 9.061 16.003 1.00 87.75 139 THR A CA 1
ATOM 1108 C C . THR A 1 139 ? -10.995 7.589 16.249 1.00 87.75 139 THR A C 1
ATOM 1110 O O . THR A 1 139 ? -10.730 6.757 15.383 1.00 87.75 139 THR A O 1
ATOM 1113 N N . LEU A 1 140 ? -11.635 7.267 17.381 1.00 87.56 140 LEU A N 1
ATOM 1114 C CA . LEU A 1 140 ? -12.059 5.903 17.708 1.00 87.56 140 LEU A CA 1
ATOM 1115 C C . LEU A 1 140 ? -13.073 5.367 16.707 1.00 87.56 140 LEU A C 1
ATOM 1117 O O . LEU A 1 140 ? -12.890 4.273 16.177 1.00 87.56 140 LEU A O 1
ATOM 1121 N N . ALA A 1 141 ? -14.115 6.150 16.425 1.00 88.12 141 ALA A N 1
ATOM 1122 C CA . ALA A 1 141 ? -15.134 5.770 15.463 1.00 88.12 141 ALA A CA 1
ATOM 1123 C C . ALA A 1 141 ? -14.496 5.511 14.095 1.00 88.12 141 ALA A C 1
ATOM 1125 O O . ALA A 1 141 ? -14.619 4.410 13.571 1.00 88.12 141 ALA A O 1
ATOM 1126 N N . LEU A 1 142 ? -13.726 6.465 13.562 1.00 89.62 142 LEU A N 1
ATOM 1127 C CA . LEU A 1 142 ? -13.028 6.310 12.282 1.00 89.62 142 LEU A CA 1
ATOM 1128 C C . LEU A 1 142 ? -12.121 5.077 12.246 1.00 89.62 142 LEU A C 1
ATOM 1130 O O . LEU A 1 142 ? -12.119 4.357 11.249 1.00 89.62 142 LEU A O 1
ATOM 1134 N N . ALA A 1 143 ? -11.377 4.814 13.322 1.00 92.00 143 ALA A N 1
ATOM 1135 C CA . ALA A 1 143 ? -10.526 3.639 13.423 1.00 92.00 143 ALA A CA 1
ATOM 1136 C C . ALA A 1 143 ? -11.336 2.338 13.360 1.00 92.00 143 ALA A C 1
ATOM 1138 O O . ALA A 1 143 ? -10.977 1.454 12.595 1.00 92.00 143 ALA A O 1
ATOM 1139 N N . PHE A 1 144 ? -12.454 2.219 14.081 1.00 90.88 144 PHE A N 1
ATOM 1140 C CA . PHE A 1 144 ? -13.316 1.035 13.992 1.00 90.88 144 PHE A CA 1
ATOM 1141 C C . PHE A 1 144 ? -13.965 0.880 12.613 1.00 90.88 144 PHE A C 1
ATOM 1143 O O . PHE A 1 144 ? -13.930 -0.212 12.046 1.00 90.88 144 PHE A O 1
ATOM 1150 N N . LEU A 1 145 ? -14.512 1.966 12.050 1.00 88.06 145 LEU A N 1
ATOM 1151 C CA . LEU A 1 145 ? -15.127 1.954 10.719 1.00 88.06 145 LEU A CA 1
ATOM 1152 C C . LEU A 1 145 ? -14.127 1.485 9.648 1.00 88.06 145 LEU A C 1
ATOM 1154 O O . LEU A 1 145 ? -14.507 0.774 8.719 1.00 88.06 145 LEU A O 1
ATOM 1158 N N . ASP A 1 146 ? -12.872 1.923 9.742 1.00 90.94 146 ASP A N 1
ATOM 1159 C CA . ASP A 1 146 ? -11.809 1.544 8.813 1.00 90.94 146 ASP A CA 1
ATOM 1160 C C . ASP A 1 146 ? -11.312 0.116 9.052 1.00 90.94 146 ASP A C 1
ATOM 1162 O O . ASP A 1 146 ? -11.204 -0.664 8.106 1.00 90.94 146 ASP A O 1
ATOM 1166 N N . THR A 1 147 ? -11.055 -0.244 10.312 1.00 94.06 147 THR A N 1
ATOM 1167 C CA . THR A 1 147 ? -10.507 -1.549 10.693 1.00 94.06 147 THR A CA 1
ATOM 1168 C C . THR A 1 147 ? -11.462 -2.690 10.370 1.00 94.06 147 THR A C 1
ATOM 1170 O O . THR A 1 147 ? -11.004 -3.719 9.887 1.00 94.06 147 THR A O 1
ATOM 1173 N N . VAL A 1 148 ? -12.775 -2.529 10.574 1.00 92.88 148 VAL A N 1
ATOM 1174 C CA . VAL A 1 148 ? -13.755 -3.565 10.195 1.00 92.88 148 VAL A CA 1
ATOM 1175 C C . VAL A 1 148 ? -13.680 -3.847 8.692 1.00 92.88 148 VAL A C 1
ATOM 1177 O O . VAL A 1 148 ? -13.529 -5.000 8.291 1.00 92.88 148 VAL A O 1
ATOM 1180 N N . ALA A 1 149 ? -13.696 -2.798 7.860 1.00 90.50 149 ALA A N 1
ATOM 1181 C CA . ALA A 1 149 ? -13.573 -2.948 6.411 1.00 90.50 149 ALA A CA 1
ATOM 1182 C C . ALA A 1 149 ? -12.220 -3.566 6.013 1.00 90.50 149 ALA A C 1
ATOM 1184 O O . ALA A 1 149 ? -12.174 -4.457 5.169 1.00 90.50 149 ALA A O 1
ATOM 1185 N N . LEU A 1 150 ? -11.122 -3.144 6.648 1.00 94.00 150 LEU A N 1
ATOM 1186 C CA . LEU A 1 150 ? -9.792 -3.705 6.412 1.00 94.00 150 LEU A CA 1
ATOM 1187 C C . LEU A 1 150 ? -9.748 -5.205 6.732 1.00 94.00 150 LEU A C 1
ATOM 1189 O O . LEU A 1 150 ? -9.295 -5.983 5.899 1.00 94.00 150 LEU A O 1
ATOM 1193 N N . VAL A 1 151 ? -10.220 -5.619 7.911 1.00 94.44 151 VAL A N 1
ATOM 1194 C CA . VAL A 1 151 ? -10.166 -7.019 8.361 1.00 94.44 151 VAL A CA 1
ATOM 1195 C C . VAL A 1 151 ? -10.991 -7.920 7.448 1.00 94.44 151 VAL A C 1
ATOM 1197 O O . VAL A 1 151 ? -10.498 -8.975 7.058 1.00 94.44 151 VAL A O 1
ATOM 1200 N N . GLU A 1 152 ? -12.192 -7.502 7.036 1.00 91.75 152 GLU A N 1
ATOM 1201 C CA . GLU A 1 152 ? -12.991 -8.263 6.066 1.00 91.75 152 GLU A CA 1
ATOM 1202 C C . GLU A 1 152 ? -12.270 -8.414 4.723 1.00 91.75 152 GLU A C 1
ATOM 1204 O O . GLU A 1 152 ? -12.213 -9.509 4.165 1.00 91.75 152 GLU A O 1
ATOM 1209 N N . ARG A 1 153 ? -11.692 -7.329 4.194 1.00 93.06 153 ARG A N 1
ATOM 1210 C CA . ARG A 1 153 ? -11.000 -7.347 2.896 1.00 93.06 153 ARG A CA 1
ATOM 1211 C C . ARG A 1 153 ? -9.722 -8.177 2.951 1.00 93.06 153 ARG A C 1
ATOM 1213 O O . ARG A 1 153 ? -9.439 -8.899 2.000 1.00 93.06 153 ARG A O 1
ATOM 1220 N N . VAL A 1 154 ? -8.989 -8.137 4.063 1.00 94.00 154 VAL A N 1
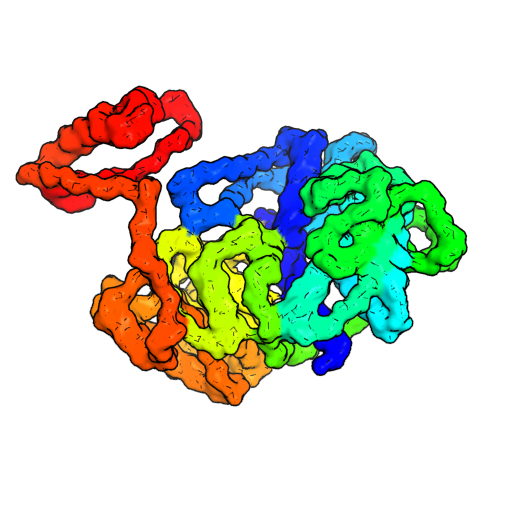ATOM 1221 C CA . VAL A 1 154 ? -7.833 -9.011 4.310 1.00 94.00 154 VAL A CA 1
ATOM 1222 C C . VAL A 1 154 ? -8.270 -10.469 4.421 1.00 94.00 154 VAL A C 1
ATOM 1224 O O . VAL A 1 154 ? -7.656 -11.331 3.796 1.00 94.00 154 VAL A O 1
ATOM 1227 N N . ALA A 1 155 ? -9.338 -10.756 5.165 1.00 92.38 155 ALA A N 1
ATOM 1228 C CA . ALA A 1 155 ? -9.858 -12.110 5.299 1.00 92.38 155 ALA A CA 1
ATOM 1229 C C . ALA A 1 155 ? -10.289 -12.688 3.946 1.00 92.38 155 ALA A C 1
ATOM 1231 O O . ALA A 1 155 ? -9.898 -13.803 3.615 1.00 92.38 155 ALA A O 1
ATOM 1232 N N . LEU A 1 156 ? -10.997 -11.905 3.126 1.00 92.19 156 LEU A N 1
ATOM 1233 C CA . LEU A 1 156 ? -11.356 -12.286 1.760 1.00 92.19 156 LEU A CA 1
ATOM 1234 C C . LEU A 1 156 ? -10.112 -12.533 0.903 1.00 92.19 156 LEU A C 1
ATOM 1236 O O . LEU A 1 156 ? -9.966 -13.623 0.356 1.00 92.19 156 LEU A O 1
ATOM 1240 N N . LEU A 1 157 ? -9.191 -11.564 0.840 1.00 93.44 157 LEU A N 1
ATOM 1241 C CA . LEU A 1 157 ? -7.961 -11.632 0.040 1.00 93.44 157 LEU A CA 1
ATOM 1242 C C . LEU A 1 157 ? -7.138 -12.896 0.346 1.00 93.44 157 LEU A C 1
ATOM 1244 O O . LEU A 1 157 ? -6.621 -13.549 -0.561 1.00 93.44 157 LEU A O 1
ATOM 1248 N N . TYR A 1 158 ? -7.052 -13.271 1.622 1.00 92.75 158 TYR A N 1
ATOM 1249 C CA . TYR A 1 158 ? -6.280 -14.420 2.102 1.00 92.75 158 TYR A CA 1
ATOM 1250 C C . TYR A 1 158 ? -7.114 -15.691 2.338 1.00 92.75 158 TYR A C 1
ATOM 1252 O O . TYR A 1 158 ? -6.572 -16.689 2.817 1.00 92.75 158 TYR A O 1
ATOM 1260 N N . GLY A 1 159 ? -8.405 -15.694 1.979 1.00 90.56 159 GLY A N 1
ATOM 1261 C CA . GLY A 1 159 ? -9.296 -16.853 2.123 1.00 90.56 159 GLY A CA 1
ATOM 1262 C C . GLY A 1 159 ? -9.426 -17.346 3.565 1.00 90.56 159 GLY A C 1
ATOM 1263 O O . GLY A 1 159 ? -9.510 -18.549 3.818 1.00 90.56 159 GLY A O 1
ATOM 1264 N N . LEU A 1 160 ? -9.381 -16.422 4.521 1.00 89.12 160 LEU A N 1
ATOM 1265 C CA . LEU A 1 160 ? -9.468 -16.705 5.945 1.00 89.12 160 LEU A CA 1
ATOM 1266 C C . LEU A 1 160 ? -10.926 -16.600 6.400 1.00 89.12 160 LEU A C 1
ATOM 1268 O O . LEU A 1 160 ? -11.577 -15.592 6.121 1.00 89.12 160 LEU A O 1
ATOM 1272 N N . PRO A 1 161 ? -11.457 -17.600 7.122 1.00 85.69 161 PRO A N 1
ATOM 1273 C CA . PRO A 1 161 ? -12.781 -17.483 7.707 1.00 85.69 161 PRO A CA 1
ATOM 1274 C C . PRO A 1 161 ? -12.740 -16.436 8.823 1.00 85.69 161 PRO A C 1
ATOM 1276 O O . PRO A 1 161 ? -11.951 -16.551 9.760 1.00 85.69 161 PRO A O 1
ATOM 1279 N N . VAL A 1 162 ? -13.600 -15.424 8.735 1.00 86.06 162 VAL A N 1
ATOM 1280 C CA . VAL A 1 162 ? -13.843 -14.491 9.835 1.00 86.06 162 VAL A CA 1
ATOM 1281 C C . VAL A 1 162 ? -15.321 -14.150 9.890 1.00 86.06 162 VAL A C 1
ATOM 1283 O O . VAL A 1 162 ? -15.949 -13.889 8.867 1.00 86.06 162 VAL A O 1
ATOM 1286 N N . ILE A 1 163 ? -15.871 -14.152 11.098 1.00 88.19 163 ILE A N 1
ATOM 1287 C CA . ILE A 1 163 ? -17.184 -13.589 11.390 1.00 88.19 163 ILE A CA 1
ATOM 1288 C C . ILE A 1 163 ? -16.937 -12.552 12.471 1.00 88.19 163 ILE A C 1
ATOM 1290 O O . ILE A 1 163 ? -16.626 -12.899 13.609 1.00 88.19 163 ILE A O 1
ATOM 1294 N N . LEU A 1 164 ? -17.002 -11.278 12.098 1.00 91.50 164 LEU A N 1
ATOM 1295 C CA . LEU A 1 164 ? -16.857 -10.198 13.063 1.00 91.50 164 LEU A CA 1
ATOM 1296 C C . LEU A 1 164 ? -18.174 -10.007 13.831 1.00 91.50 164 LEU A C 1
ATOM 1298 O O . LEU A 1 164 ? -19.255 -10.223 13.270 1.00 91.50 164 LEU A O 1
ATOM 1302 N N . PRO A 1 165 ? -18.111 -9.594 15.109 1.00 90.94 165 PRO A N 1
ATOM 1303 C CA . PRO A 1 165 ? -19.303 -9.210 15.853 1.00 90.94 165 PRO A CA 1
ATOM 1304 C C . PRO A 1 165 ? -19.984 -8.011 15.191 1.00 90.94 165 PRO A C 1
ATOM 1306 O O . PRO A 1 165 ? -19.323 -7.167 14.583 1.00 90.94 165 PRO A O 1
ATOM 1309 N N . LYS A 1 166 ? -21.295 -7.862 15.404 1.00 89.62 166 LYS A N 1
ATOM 1310 C CA . LYS A 1 166 ? -21.938 -6.563 15.180 1.00 89.62 166 LYS A CA 1
ATOM 1311 C C . LYS A 1 166 ? -21.247 -5.531 16.074 1.00 89.62 166 LYS A C 1
ATOM 1313 O O . LYS A 1 166 ? -21.089 -5.774 17.270 1.00 89.62 166 LYS A O 1
ATOM 1318 N N . VAL A 1 167 ? -20.857 -4.396 15.503 1.00 89.56 167 VAL A N 1
ATOM 1319 C CA . VAL A 1 167 ? -20.181 -3.323 16.240 1.00 89.56 167 VAL A CA 1
ATOM 1320 C C . VAL A 1 167 ? -21.158 -2.174 16.471 1.00 89.56 167 VAL A C 1
ATOM 1322 O O . VAL A 1 167 ? -21.821 -1.721 15.545 1.00 89.56 167 VAL A O 1
ATOM 1325 N N . GLU A 1 168 ? -21.250 -1.674 17.694 1.00 88.31 168 GLU A N 1
ATOM 1326 C CA . GLU A 1 168 ? -21.996 -0.457 18.012 1.00 88.31 168 GLU A CA 1
ATOM 1327 C C . GLU A 1 168 ? -21.064 0.553 18.665 1.00 88.31 168 GLU A C 1
ATOM 1329 O O . GLU A 1 168 ? -20.420 0.267 19.672 1.00 88.31 168 GLU A O 1
ATOM 1334 N N . ILE A 1 169 ? -20.979 1.738 18.074 1.00 87.94 169 ILE A N 1
ATOM 1335 C CA . ILE A 1 169 ? -20.090 2.805 18.515 1.00 87.94 169 ILE A CA 1
ATOM 1336 C C . ILE A 1 169 ? -20.962 3.940 19.039 1.00 87.94 169 ILE A C 1
ATOM 1338 O O . ILE A 1 169 ? -21.644 4.620 18.272 1.00 87.94 169 ILE A O 1
ATOM 1342 N N . TYR A 1 170 ? -20.930 4.140 20.349 1.00 86.50 170 TYR A N 1
ATOM 1343 C CA . TYR A 1 170 ? -21.680 5.170 21.048 1.00 86.50 170 TYR A CA 1
ATOM 1344 C C . TYR A 1 170 ? -20.800 6.403 21.218 1.00 86.50 170 TYR A C 1
ATOM 1346 O O . TYR A 1 170 ? -19.802 6.367 21.933 1.00 86.50 170 TYR A O 1
ATOM 1354 N N . LEU A 1 171 ? -21.170 7.497 20.563 1.00 85.62 171 LEU A N 1
ATOM 1355 C CA . LEU A 1 171 ? -20.599 8.816 20.796 1.00 85.62 171 LEU A CA 1
ATOM 1356 C C . LEU A 1 171 ? -21.413 9.480 21.906 1.00 85.62 171 LEU A C 1
ATOM 1358 O O . LEU A 1 171 ? -22.559 9.884 21.687 1.00 85.62 171 LEU A O 1
ATOM 1362 N N . VAL A 1 172 ? -20.846 9.533 23.109 1.00 82.00 172 VAL A N 1
ATOM 1363 C CA . VAL A 1 172 ? -21.522 10.077 24.286 1.00 82.00 172 VAL A CA 1
ATOM 1364 C C . VAL A 1 172 ? -21.125 11.542 24.474 1.00 82.00 172 VAL A C 1
ATOM 1366 O O . VAL A 1 172 ? -19.960 11.904 24.329 1.00 82.00 172 VAL A O 1
ATOM 1369 N N . GLY A 1 173 ? -22.095 12.401 24.785 1.00 76.62 173 GLY A N 1
ATOM 1370 C CA . GLY A 1 173 ? -21.866 13.822 25.066 1.00 76.62 173 GLY A CA 1
ATOM 1371 C C . GLY A 1 173 ? -22.038 14.752 23.856 1.00 76.62 173 GLY A C 1
ATOM 1372 O O . GLY A 1 173 ? -22.767 14.454 22.912 1.00 76.62 173 GLY A O 1
ATOM 1373 N N . SER A 1 174 ? -21.430 15.944 23.913 1.00 67.50 174 SER A N 1
ATOM 1374 C CA . SER A 1 174 ? -21.554 16.972 22.863 1.00 67.50 174 SER A CA 1
ATOM 1375 C C . SER A 1 174 ? -20.646 16.647 21.671 1.00 67.50 174 SER A C 1
ATOM 1377 O O . SER A 1 174 ? -19.429 16.799 21.757 1.00 67.50 174 SER A O 1
ATOM 1379 N N . ILE A 1 175 ? -21.236 16.189 20.564 1.00 67.06 175 ILE A N 1
ATOM 1380 C CA . ILE A 1 175 ? -20.508 15.735 19.364 1.00 67.06 175 ILE A CA 1
ATOM 1381 C C . ILE A 1 175 ? -20.288 16.824 18.300 1.00 67.06 175 ILE A C 1
ATOM 1383 O O . ILE A 1 175 ? -19.467 16.647 17.404 1.00 67.06 175 ILE A O 1
ATOM 1387 N N . ASP A 1 176 ? -20.984 17.962 18.377 1.00 63.16 176 ASP A N 1
ATOM 1388 C CA . ASP A 1 176 ? -21.045 18.926 17.263 1.00 63.16 176 ASP A CA 1
ATOM 1389 C C . ASP A 1 176 ? -20.023 20.078 17.364 1.00 63.16 176 ASP A C 1
ATOM 1391 O O . ASP A 1 176 ? -20.019 21.007 16.560 1.00 63.16 176 ASP A O 1
ATOM 1395 N N . GLU A 1 177 ? -19.098 20.016 18.330 1.00 56.09 177 GLU A N 1
ATOM 1396 C CA . GLU A 1 177 ? -18.115 21.085 18.563 1.00 56.09 177 GLU A CA 1
ATOM 1397 C C . GLU A 1 177 ? -16.907 21.071 17.609 1.00 56.09 177 GLU A C 1
ATOM 1399 O O . GLU A 1 177 ? -16.263 22.112 17.445 1.00 56.09 177 GLU A O 1
ATOM 1404 N N . PHE A 1 178 ? -16.600 19.933 16.968 1.00 62.03 178 PHE A N 1
ATOM 1405 C CA . PHE A 1 178 ? -15.331 19.707 16.246 1.00 62.03 178 PHE A CA 1
ATOM 1406 C C . PHE A 1 178 ? -15.493 19.209 14.802 1.00 62.03 178 PHE A C 1
ATOM 1408 O O . PHE A 1 178 ? -14.561 18.658 14.221 1.00 62.03 178 PHE A O 1
ATOM 1415 N N . GLY A 1 179 ? -16.682 19.349 14.206 1.00 72.06 179 GLY A N 1
ATOM 1416 C CA . GLY A 1 179 ? -16.939 18.825 12.860 1.00 72.06 179 GLY A CA 1
ATOM 1417 C C . GLY A 1 179 ? -16.885 17.294 12.778 1.00 72.06 179 GLY A C 1
ATOM 1418 O O . GLY A 1 179 ? -16.858 16.759 11.676 1.00 72.06 179 GLY A O 1
ATOM 1419 N N . VAL A 1 180 ? -16.909 16.596 13.920 1.00 78.81 180 VAL A N 1
ATOM 1420 C CA . VAL A 1 180 ? -17.026 15.132 14.046 1.00 78.81 180 VAL A CA 1
ATOM 1421 C C . VAL A 1 180 ? -18.187 14.624 13.206 1.00 78.81 180 VAL A C 1
ATOM 1423 O O . VAL A 1 180 ? -18.000 13.742 12.366 1.00 78.81 180 VAL A O 1
ATOM 1426 N N . THR A 1 181 ? -19.354 15.257 13.362 1.00 79.44 181 THR A N 1
ATOM 1427 C CA . THR A 1 181 ? -20.559 14.939 12.599 1.00 79.44 181 THR A CA 1
ATOM 1428 C C . THR A 1 181 ? -20.279 14.967 11.096 1.00 79.44 181 THR A C 1
ATOM 1430 O O . THR A 1 181 ? -20.554 14.028 10.348 1.00 79.44 181 THR A O 1
ATOM 1433 N N . GLN A 1 182 ? -19.647 16.056 10.658 1.00 81.31 182 GLN A N 1
ATOM 1434 C CA . GLN A 1 182 ? -19.330 16.296 9.263 1.00 81.31 182 GLN A CA 1
ATOM 1435 C C . GLN A 1 182 ? -18.256 15.347 8.727 1.00 81.31 182 GLN A C 1
ATOM 1437 O O . GLN A 1 182 ? -18.365 14.928 7.577 1.00 81.31 182 GLN A O 1
ATOM 1442 N N . LEU A 1 183 ? -17.238 15.026 9.522 1.00 85.06 183 LEU A N 1
ATOM 1443 C CA . LEU A 1 183 ? -16.145 14.133 9.155 1.00 85.06 183 LEU A CA 1
ATOM 1444 C C . LEU A 1 183 ? -16.655 12.714 8.923 1.00 85.06 183 LEU A C 1
ATOM 1446 O O . LEU A 1 183 ? -16.385 12.127 7.874 1.00 85.06 183 LEU A O 1
ATOM 1450 N N . LEU A 1 184 ? -17.453 12.200 9.858 1.00 84.06 184 LEU A N 1
ATOM 1451 C CA . LEU A 1 184 ? -18.088 10.889 9.739 1.00 84.06 184 LEU A CA 1
ATOM 1452 C C . LEU A 1 184 ? -19.030 10.845 8.526 1.00 84.06 184 LEU A C 1
ATOM 1454 O O . LEU A 1 184 ? -18.959 9.907 7.727 1.00 84.06 184 LEU A O 1
ATOM 1458 N N . HIS A 1 185 ? -19.813 11.909 8.311 1.00 80.25 185 HIS A N 1
ATOM 1459 C CA . HIS A 1 185 ? -20.635 12.054 7.110 1.00 80.25 185 HIS A CA 1
ATOM 1460 C C . HIS A 1 185 ? -19.790 12.104 5.822 1.00 80.25 185 HIS A C 1
ATOM 1462 O O . HIS A 1 185 ? -20.158 11.490 4.830 1.00 80.25 185 HIS A O 1
ATOM 1468 N N . GLN A 1 186 ? -18.656 12.813 5.774 1.00 80.56 186 GLN A N 1
ATOM 1469 C CA . GLN A 1 186 ? -17.803 12.873 4.569 1.00 80.56 186 GLN A CA 1
ATOM 1470 C C . GLN A 1 186 ? -17.116 11.538 4.267 1.00 80.56 186 GLN A C 1
ATOM 1472 O O . GLN A 1 186 ? -16.923 11.210 3.100 1.00 80.56 186 GLN A O 1
ATOM 1477 N N . TYR A 1 187 ? -16.733 10.781 5.297 1.00 79.31 187 TYR A N 1
ATOM 1478 C CA . TYR A 1 187 ? -16.045 9.502 5.127 1.00 79.31 187 TYR A CA 1
ATOM 1479 C C . TYR A 1 187 ? -16.985 8.391 4.637 1.00 79.31 187 TYR A C 1
ATOM 1481 O O . TYR A 1 187 ? -16.556 7.527 3.874 1.00 79.31 187 TYR A O 1
ATOM 1489 N N . ARG A 1 188 ? -18.261 8.404 5.049 1.00 71.69 188 ARG A N 1
ATOM 1490 C CA . ARG A 1 188 ? -19.209 7.313 4.748 1.00 71.69 188 ARG A CA 1
ATOM 1491 C C . ARG A 1 188 ? -20.487 7.721 4.012 1.00 71.69 188 ARG A C 1
ATOM 1493 O O . ARG A 1 188 ? -21.245 6.839 3.635 1.00 71.69 188 ARG A O 1
ATOM 1500 N N . GLY A 1 189 ? -20.749 9.012 3.812 1.00 54.44 189 GLY A N 1
ATOM 1501 C CA . GLY A 1 189 ? -22.053 9.492 3.328 1.00 54.44 189 GLY A CA 1
ATOM 1502 C C . GLY A 1 189 ? -23.197 9.201 4.307 1.00 54.44 189 GLY A C 1
ATOM 1503 O O . GLY A 1 189 ? -24.344 9.098 3.895 1.00 54.44 189 GLY A O 1
ATOM 1504 N N . VAL A 1 190 ? -22.859 8.994 5.581 1.00 49.84 190 VAL A N 1
ATOM 1505 C CA . VAL A 1 190 ? -23.748 8.479 6.621 1.00 49.84 190 VAL A CA 1
ATOM 1506 C C . VAL A 1 190 ? -24.488 9.621 7.312 1.00 49.84 190 VAL A C 1
ATOM 1508 O O . VAL A 1 190 ? -23.858 10.573 7.782 1.00 49.84 190 VAL A O 1
ATOM 1511 N N . ASP A 1 191 ? -25.810 9.487 7.419 1.00 51.97 191 ASP A N 1
ATOM 1512 C CA . ASP A 1 191 ? -26.630 10.308 8.303 1.00 51.97 191 ASP A CA 1
ATOM 1513 C C . ASP A 1 191 ? -26.513 9.767 9.735 1.00 51.97 191 ASP A C 1
ATOM 1515 O O . ASP A 1 191 ? -26.958 8.661 10.042 1.00 51.97 191 ASP A O 1
ATOM 1519 N N . LEU A 1 192 ? -25.891 10.536 10.633 1.00 52.94 192 LEU A N 1
ATOM 1520 C CA . LEU A 1 192 ? -25.678 10.123 12.027 1.00 52.94 192 LEU A CA 1
ATOM 1521 C C . LEU A 1 192 ? -26.973 10.060 12.847 1.00 52.94 192 LEU A C 1
ATOM 1523 O O . LEU A 1 192 ? -26.936 9.647 14.006 1.00 52.94 192 LEU A O 1
ATOM 1527 N N . THR A 1 193 ? -28.098 10.482 12.269 1.00 46.56 193 THR A N 1
ATOM 1528 C CA . THR A 1 193 ? -29.426 10.342 12.869 1.00 46.56 193 THR A CA 1
ATOM 1529 C C . THR A 1 193 ? -30.083 8.996 12.546 1.00 46.56 193 THR A C 1
ATOM 1531 O O . THR A 1 193 ? -31.018 8.596 13.241 1.00 46.56 193 THR A O 1
ATOM 1534 N N . GLU A 1 194 ? -29.569 8.249 11.562 1.00 47.09 194 GLU A N 1
ATOM 1535 C CA . GLU A 1 194 ? -30.065 6.920 11.210 1.00 47.09 194 GLU A CA 1
ATOM 1536 C C . GLU A 1 194 ? -29.256 5.813 11.904 1.00 47.09 194 GLU A C 1
ATOM 1538 O O . GLU A 1 194 ? -28.031 5.770 11.879 1.00 47.09 194 GLU A O 1
ATOM 1543 N N . THR A 1 195 ? -29.934 4.843 12.514 1.00 44.84 195 THR A N 1
ATOM 1544 C CA . THR A 1 195 ? -29.281 3.747 13.258 1.00 44.84 195 THR A CA 1
ATOM 1545 C C . THR A 1 195 ? -28.837 2.575 12.375 1.00 44.84 195 THR A C 1
ATOM 1547 O O . THR A 1 195 ? -28.275 1.604 12.880 1.00 44.84 195 THR A O 1
ATOM 1550 N N . THR A 1 196 ? -29.074 2.634 11.058 1.00 44.28 196 THR A N 1
ATOM 1551 C CA . THR A 1 196 ? -28.903 1.490 10.132 1.00 44.28 196 THR A CA 1
ATOM 1552 C C . THR A 1 196 ? -27.740 1.628 9.144 1.00 44.28 196 THR A C 1
ATOM 1554 O O . THR A 1 196 ? -27.642 0.867 8.182 1.00 44.28 196 THR A O 1
ATOM 1557 N N . ASN A 1 197 ? -26.830 2.565 9.402 1.00 49.25 197 ASN A N 1
ATOM 1558 C CA . ASN A 1 197 ? -25.737 2.938 8.509 1.00 49.25 197 ASN A CA 1
ATOM 1559 C C . ASN A 1 197 ? -24.823 1.766 8.118 1.00 49.25 197 ASN A C 1
ATOM 1561 O O . ASN A 1 197 ? -23.948 1.342 8.869 1.00 49.25 197 ASN A O 1
ATOM 1565 N N . ARG A 1 198 ? -25.013 1.250 6.900 1.00 44.03 198 ARG A N 1
ATOM 1566 C CA . ARG A 1 198 ? -24.182 0.192 6.322 1.00 44.03 198 ARG A CA 1
ATOM 1567 C C . ARG A 1 198 ? -22.838 0.771 5.888 1.00 44.03 198 ARG A C 1
ATOM 1569 O O . ARG A 1 198 ? -22.760 1.627 5.013 1.00 44.03 198 ARG A O 1
ATOM 1576 N N . ILE A 1 199 ? -21.782 0.286 6.523 1.00 51.94 199 ILE A N 1
ATOM 1577 C CA . ILE A 1 199 ? -20.388 0.546 6.164 1.00 51.94 199 ILE A CA 1
ATOM 1578 C C . ILE A 1 199 ? -20.069 -0.131 4.821 1.00 51.94 199 ILE A C 1
ATOM 1580 O O . ILE A 1 199 ? -20.756 -1.062 4.413 1.00 51.94 199 ILE A O 1
ATOM 1584 N N . ASP A 1 200 ? -18.972 0.263 4.167 1.00 51.34 200 ASP A N 1
ATOM 1585 C CA . ASP A 1 200 ? -18.271 -0.521 3.120 1.00 51.34 200 ASP A CA 1
ATOM 1586 C C . ASP A 1 200 ? -17.711 -1.872 3.655 1.00 51.34 200 ASP A C 1
ATOM 1588 O O . ASP A 1 200 ? -16.648 -2.338 3.247 1.00 51.34 200 ASP A O 1
ATOM 1592 N N . SER A 1 201 ? -18.393 -2.470 4.634 1.00 53.72 201 SER A N 1
ATOM 1593 C CA . SER A 1 201 ? -18.251 -3.838 5.104 1.00 53.72 201 SER A CA 1
ATOM 1594 C C . SER A 1 201 ? -19.488 -4.577 4.621 1.00 53.72 201 SER A C 1
ATOM 1596 O O . SER A 1 201 ? -20.613 -4.331 5.057 1.00 53.72 201 SER A O 1
ATOM 1598 N N . SER A 1 202 ? -19.294 -5.453 3.644 1.00 58.31 202 SER A N 1
ATOM 1599 C CA . SER A 1 202 ? -20.397 -6.149 2.980 1.00 58.31 202 SER A CA 1
ATOM 1600 C C . SER A 1 202 ? -21.112 -7.144 3.904 1.00 58.31 202 SER A C 1
ATOM 1602 O O . SER A 1 202 ? -22.194 -7.606 3.549 1.00 58.31 202 SER A O 1
ATOM 1604 N N . GLN A 1 203 ? -20.521 -7.488 5.058 1.00 72.75 203 GLN A N 1
ATOM 1605 C CA . GLN A 1 203 ? -21.024 -8.540 5.948 1.00 72.75 203 GLN A CA 1
ATOM 1606 C C . GLN A 1 203 ? -21.273 -8.062 7.385 1.00 72.75 203 GLN A C 1
ATOM 1608 O O . GLN A 1 203 ? -22.297 -8.410 7.974 1.00 72.75 203 GLN A O 1
ATOM 1613 N N . THR A 1 204 ? -20.383 -7.246 7.950 1.00 82.06 204 THR A N 1
ATOM 1614 C CA . THR A 1 204 ? -20.494 -6.792 9.342 1.00 82.06 204 THR A CA 1
ATOM 1615 C C . THR A 1 204 ? -21.378 -5.559 9.453 1.00 82.06 204 THR A C 1
ATOM 1617 O O . THR A 1 204 ? -21.149 -4.543 8.797 1.00 82.06 204 THR A O 1
ATOM 1620 N N . SER A 1 205 ? -22.380 -5.623 10.329 1.00 82.38 205 SER A N 1
ATOM 1621 C CA . SER A 1 205 ? -23.166 -4.451 10.706 1.00 82.38 205 SER A CA 1
ATOM 1622 C C . SER A 1 205 ? -22.384 -3.621 11.712 1.00 82.38 205 SER A C 1
ATOM 1624 O O . SER A 1 205 ? -21.981 -4.130 12.759 1.00 82.38 205 SER A O 1
ATOM 1626 N N . VAL A 1 206 ? -22.253 -2.329 11.440 1.00 82.38 206 VAL A N 1
ATOM 1627 C CA . VAL A 1 206 ? -21.665 -1.384 12.383 1.00 82.38 206 VAL A CA 1
ATOM 1628 C C . VAL A 1 206 ? -22.595 -0.190 12.522 1.00 82.38 206 VAL A C 1
ATOM 1630 O O . VAL A 1 206 ? -22.892 0.474 11.536 1.00 82.38 206 VAL A O 1
ATOM 1633 N N . ALA A 1 207 ? -23.068 0.069 13.735 1.00 82.31 207 ALA A N 1
ATOM 1634 C CA . ALA A 1 207 ? -23.921 1.209 14.031 1.00 82.31 207 ALA A CA 1
ATOM 1635 C C . ALA A 1 207 ? -23.113 2.306 14.721 1.00 82.31 207 ALA A C 1
ATOM 1637 O O . ALA A 1 207 ? -22.271 2.028 15.576 1.00 82.31 207 ALA A O 1
ATOM 1638 N N . LEU A 1 208 ? -23.408 3.554 14.375 1.00 82.81 208 LEU A N 1
ATOM 1639 C CA . LEU A 1 208 ? -22.927 4.720 15.096 1.00 82.81 208 LEU A CA 1
ATOM 1640 C C . LEU A 1 208 ? -24.128 5.385 15.772 1.00 82.81 208 LEU A C 1
ATOM 1642 O O . LEU A 1 208 ? -25.119 5.677 15.108 1.00 82.81 208 LEU A O 1
ATOM 1646 N N . VAL A 1 209 ? -24.045 5.595 17.083 1.00 82.62 209 VAL A N 1
ATOM 1647 C CA . VAL A 1 209 ? -25.151 6.098 17.903 1.00 82.62 209 VAL A CA 1
ATOM 1648 C C . VAL A 1 209 ? -24.680 7.315 18.680 1.00 82.62 209 VAL A C 1
ATOM 1650 O O . VAL A 1 209 ? -23.701 7.243 19.416 1.00 82.62 209 VAL A O 1
ATOM 1653 N N . THR A 1 210 ? -25.392 8.431 18.553 1.00 82.75 210 THR A N 1
ATOM 1654 C CA . THR A 1 210 ? -25.160 9.607 19.400 1.00 82.75 210 THR A CA 1
ATOM 1655 C C . THR A 1 210 ? -26.092 9.548 20.598 1.00 82.75 210 THR A C 1
ATOM 1657 O O . THR A 1 210 ? -27.298 9.382 20.425 1.00 82.75 210 THR A O 1
ATOM 1660 N N . THR A 1 211 ? -25.563 9.696 21.811 1.00 81.81 211 THR A N 1
ATOM 1661 C CA . THR A 1 211 ? -26.388 9.674 23.025 1.00 81.81 211 THR A CA 1
ATOM 1662 C C . THR A 1 211 ? -25.820 10.555 24.138 1.00 81.81 211 THR A C 1
ATOM 1664 O O . THR A 1 211 ? -24.649 10.915 24.134 1.00 81.81 211 THR A O 1
ATOM 1667 N N . GLN A 1 212 ? -26.654 10.921 25.110 1.00 81.19 212 GLN A N 1
ATOM 1668 C CA . GLN A 1 212 ? -26.199 11.525 26.370 1.00 81.19 212 GLN A CA 1
ATOM 1669 C C . GLN A 1 212 ? -26.005 10.471 27.470 1.00 81.19 212 GLN A C 1
ATOM 1671 O O . GLN A 1 212 ? -25.215 10.674 28.387 1.00 81.19 212 GLN A O 1
ATOM 1676 N N . GLU A 1 213 ? -26.688 9.329 27.361 1.00 78.81 213 GLU A N 1
ATOM 1677 C CA . GLU A 1 213 ? -26.656 8.240 28.339 1.00 78.81 213 GLU A CA 1
ATOM 1678 C C . GLU A 1 213 ? -26.495 6.890 27.635 1.00 78.81 213 GLU A C 1
ATOM 1680 O O . GLU A 1 213 ? -27.037 6.666 26.549 1.00 78.81 213 GLU A O 1
ATOM 1685 N N . LEU A 1 214 ? -25.751 5.971 28.248 1.00 80.12 214 LEU A N 1
ATOM 1686 C CA . LEU A 1 214 ? -25.592 4.623 27.710 1.00 80.12 214 LEU A CA 1
ATOM 1687 C C . LEU A 1 214 ? -26.778 3.720 28.097 1.00 80.12 214 LEU A C 1
ATOM 1689 O O . LEU A 1 214 ? -27.314 3.848 29.203 1.00 80.12 214 LEU A O 1
ATOM 1693 N N . PRO A 1 215 ? -27.170 2.775 27.225 1.00 79.44 215 PRO A N 1
ATOM 1694 C CA . PRO A 1 215 ? -28.068 1.679 27.581 1.00 79.44 215 PRO A CA 1
ATOM 1695 C C . PRO A 1 215 ? -27.606 0.932 28.843 1.00 79.44 215 PRO A C 1
ATOM 1697 O O . PRO A 1 215 ? -26.416 0.692 29.020 1.00 79.44 215 PRO A O 1
ATOM 1700 N N . LYS A 1 216 ? -28.543 0.526 29.709 1.00 72.25 216 LYS A N 1
ATOM 1701 C CA . LYS A 1 216 ? -28.219 -0.146 30.986 1.00 72.25 216 LYS A CA 1
ATOM 1702 C C . LYS A 1 216 ? -27.843 -1.626 30.848 1.00 72.25 216 LYS A C 1
ATOM 1704 O O . LYS A 1 216 ? -27.160 -2.145 31.721 1.00 72.25 216 LYS A O 1
ATOM 1709 N N . ASP A 1 217 ? -28.262 -2.274 29.763 1.00 71.69 217 ASP A N 1
ATOM 1710 C CA . ASP A 1 217 ? -28.153 -3.731 29.575 1.00 71.69 217 ASP A CA 1
ATOM 1711 C C . ASP A 1 217 ? -27.049 -4.135 28.580 1.00 71.69 217 ASP A C 1
ATOM 1713 O O . ASP A 1 217 ? -27.084 -5.222 28.003 1.00 71.69 217 ASP A O 1
ATOM 1717 N N . VAL A 1 218 ? -26.089 -3.244 28.322 1.00 68.00 218 VAL A N 1
ATOM 1718 C CA . VAL A 1 218 ? -25.016 -3.466 27.349 1.00 68.00 218 VAL A CA 1
ATOM 1719 C C . VAL A 1 218 ? -23.666 -3.315 28.047 1.00 68.00 218 VAL A C 1
ATOM 1721 O O . VAL A 1 218 ? -23.417 -2.323 28.726 1.00 68.00 218 VAL A O 1
ATOM 1724 N N . ASP A 1 219 ? -22.785 -4.298 27.871 1.00 68.81 219 ASP A N 1
ATOM 1725 C CA . ASP A 1 219 ? -21.393 -4.206 28.313 1.00 68.81 219 ASP A CA 1
ATOM 1726 C C . ASP A 1 219 ? -20.593 -3.371 27.306 1.00 68.81 219 ASP A C 1
ATOM 1728 O O . ASP A 1 219 ? -20.584 -3.677 26.109 1.00 68.81 219 ASP A O 1
ATOM 1732 N N . PHE A 1 220 ? -19.895 -2.337 27.781 1.00 70.25 220 PHE A N 1
ATOM 1733 C CA . PHE A 1 220 ? -19.146 -1.415 26.925 1.00 70.25 220 PHE A CA 1
ATOM 1734 C C . PHE A 1 220 ? -17.647 -1.484 27.174 1.00 70.25 220 PHE A C 1
ATOM 1736 O O . PHE A 1 220 ? -17.189 -1.462 28.315 1.00 70.25 220 PHE A O 1
ATOM 1743 N N . VAL A 1 221 ? -16.873 -1.407 26.091 1.00 73.75 221 VAL A N 1
ATOM 1744 C CA . VAL A 1 221 ? -15.499 -0.909 26.174 1.00 73.75 221 VAL A CA 1
ATOM 1745 C C . VAL A 1 221 ? -15.558 0.606 26.053 1.00 73.75 221 VAL A C 1
ATOM 1747 O O . VAL A 1 221 ? -15.781 1.151 24.974 1.00 73.75 221 VAL A O 1
ATOM 1750 N N . SER A 1 222 ? -15.403 1.309 27.167 1.00 70.25 222 SER A N 1
ATOM 1751 C CA . SER A 1 222 ? -15.358 2.768 27.145 1.00 70.25 222 SER A CA 1
ATOM 1752 C C . SER A 1 222 ? -13.948 3.262 26.822 1.00 70.25 222 SER A C 1
ATOM 1754 O O . SER A 1 222 ? -12.982 2.766 27.405 1.00 70.25 222 SER A O 1
ATOM 1756 N N . ALA A 1 223 ? -13.837 4.302 26.011 1.00 69.56 223 ALA A N 1
ATOM 1757 C CA . ALA A 1 223 ? -12.625 5.082 25.858 1.00 69.56 223 ALA A CA 1
ATOM 1758 C C . ALA A 1 223 ? -12.917 6.540 26.224 1.00 69.56 223 ALA A C 1
ATOM 1760 O O . ALA A 1 223 ? -13.938 7.112 25.841 1.00 69.56 223 ALA A O 1
ATOM 1761 N N . THR A 1 224 ? -12.002 7.149 26.968 1.00 63.66 224 THR A N 1
ATOM 1762 C CA . THR A 1 224 ? -12.023 8.584 27.248 1.00 63.66 224 THR A CA 1
ATOM 1763 C C . THR A 1 224 ? -10.647 9.164 26.956 1.00 63.66 224 THR A C 1
ATOM 1765 O O . THR A 1 224 ? -9.647 8.762 27.553 1.00 63.66 224 THR A O 1
ATOM 1768 N N . GLU A 1 225 ? -10.608 10.088 25.997 1.00 62.06 225 GLU A N 1
ATOM 1769 C CA . GLU A 1 225 ? -9.426 10.887 25.647 1.00 62.06 225 GLU A CA 1
ATOM 1770 C C . GLU A 1 225 ? -9.310 12.137 26.547 1.00 62.06 225 GLU A C 1
ATOM 1772 O O . GLU A 1 225 ? -8.232 12.701 26.732 1.00 62.06 225 GLU A O 1
ATOM 1777 N N . SER A 1 226 ? -10.438 12.555 27.132 1.00 53.25 226 SER A N 1
ATOM 1778 C CA . SER A 1 226 ? -10.577 13.684 28.051 1.00 53.25 226 SER A CA 1
ATOM 1779 C C . SER A 1 226 ? -10.207 13.290 29.485 1.00 53.25 226 SER A C 1
ATOM 1781 O O . SER A 1 226 ? -10.441 12.158 29.918 1.00 53.25 226 SER A O 1
ATOM 1783 N N . LEU A 1 227 ? -9.680 14.250 30.255 1.00 47.28 227 LEU A N 1
ATOM 1784 C CA . LEU A 1 227 ? -9.637 14.199 31.721 1.00 47.28 227 LEU A CA 1
ATOM 1785 C C . LEU A 1 227 ? -11.071 14.309 32.254 1.00 47.28 227 LEU A C 1
ATOM 1787 O O . LEU A 1 227 ? -11.445 15.305 32.878 1.00 47.28 227 LEU A O 1
ATOM 1791 N N . ASN A 1 228 ? -11.898 13.301 31.995 1.00 49.03 228 ASN A N 1
ATOM 1792 C CA . ASN A 1 228 ? -13.157 13.187 32.692 1.00 49.03 228 ASN A CA 1
ATOM 1793 C C . ASN A 1 228 ? -12.789 13.031 34.172 1.00 49.03 228 ASN A C 1
ATOM 1795 O O . ASN A 1 228 ? -12.137 12.058 34.546 1.00 49.03 228 ASN A O 1
ATOM 1799 N N . ARG A 1 229 ? -13.103 14.027 35.012 1.00 49.88 229 ARG A N 1
ATOM 1800 C CA . ARG A 1 229 ? -12.712 13.985 36.436 1.00 49.88 229 ARG A CA 1
ATOM 1801 C C . ARG A 1 229 ? -13.371 12.815 37.173 1.00 49.88 229 ARG A C 1
ATOM 1803 O O . ARG A 1 229 ? -12.892 12.449 38.239 1.00 49.88 229 ARG A O 1
ATOM 1810 N N . TYR A 1 230 ? -14.420 12.236 36.584 1.00 54.34 230 TYR A N 1
ATOM 1811 C CA . TYR A 1 230 ? -15.156 11.079 37.084 1.00 54.34 230 TYR A CA 1
ATOM 1812 C C . TYR A 1 230 ? -15.575 10.190 35.907 1.00 54.34 230 TYR A C 1
ATOM 1814 O O . TYR A 1 230 ? -16.702 10.297 35.419 1.00 54.34 230 TYR A O 1
ATOM 1822 N N . PRO A 1 231 ? -14.663 9.361 35.379 1.00 59.28 231 PRO A N 1
ATOM 1823 C CA . PRO A 1 231 ? -15.037 8.381 34.376 1.00 59.28 231 PRO A CA 1
ATOM 1824 C C . PRO A 1 231 ? -15.936 7.320 35.069 1.00 59.28 231 PRO A C 1
ATOM 1826 O O . PRO A 1 231 ? -15.777 7.093 36.272 1.00 59.28 231 PRO A O 1
ATOM 1829 N N . PRO A 1 232 ? -16.934 6.720 34.391 1.00 65.56 232 PRO A N 1
ATOM 1830 C CA . PRO A 1 232 ? -17.834 5.741 35.016 1.00 65.56 232 PRO A CA 1
ATOM 1831 C C . PRO A 1 232 ? -17.079 4.577 35.678 1.00 65.56 232 PRO A C 1
ATOM 1833 O O . PRO A 1 232 ? -15.990 4.227 35.229 1.00 65.56 232 PRO A O 1
ATOM 1836 N N . GLU A 1 233 ? -17.661 3.932 36.695 1.00 58.88 233 GLU A N 1
ATOM 1837 C CA . GLU A 1 233 ? -16.969 2.938 37.550 1.00 58.88 233 GLU A CA 1
ATOM 1838 C C . GLU A 1 233 ? -16.323 1.754 36.795 1.00 58.88 233 GLU A C 1
ATOM 1840 O O . GLU A 1 233 ? -15.377 1.160 37.302 1.00 58.88 233 GLU A O 1
ATOM 1845 N N . ASN A 1 234 ? -16.752 1.464 35.560 1.00 63.06 234 ASN A N 1
ATOM 1846 C CA . ASN A 1 234 ? -16.233 0.373 34.720 1.00 63.06 234 ASN A CA 1
ATOM 1847 C C . ASN A 1 234 ? -15.530 0.858 33.444 1.00 63.06 234 ASN A C 1
ATOM 1849 O O . ASN A 1 234 ? -15.532 0.160 32.430 1.00 63.06 234 ASN A O 1
ATOM 1853 N N . SER A 1 235 ? -14.972 2.070 33.463 1.00 66.00 235 SER A N 1
ATOM 1854 C CA . SER A 1 235 ? -14.380 2.668 32.270 1.00 66.00 235 SER A CA 1
ATOM 1855 C C . SER A 1 235 ? -12.857 2.549 32.178 1.00 66.00 235 SER A C 1
ATOM 1857 O O . SER A 1 235 ? -12.136 2.696 33.162 1.00 66.00 235 SER A O 1
ATOM 1859 N N . HIS A 1 236 ? -12.352 2.301 30.968 1.00 70.06 236 HIS A N 1
ATOM 1860 C CA . HIS A 1 236 ? -10.924 2.303 30.657 1.00 70.06 236 HIS A CA 1
ATOM 1861 C C . HIS A 1 236 ? -10.481 3.664 30.111 1.00 70.06 236 HIS A C 1
ATOM 1863 O O . HIS A 1 236 ? -11.130 4.254 29.242 1.00 70.06 236 HIS A O 1
ATOM 1869 N N . SER A 1 237 ? -9.335 4.163 30.583 1.00 72.06 237 SER A N 1
ATOM 1870 C CA . SER A 1 237 ? -8.685 5.288 29.909 1.00 72.06 237 SER A CA 1
ATOM 1871 C C . SER A 1 237 ? -8.150 4.831 28.550 1.00 72.06 237 SER A C 1
ATOM 1873 O O . SER A 1 237 ? -7.786 3.662 28.382 1.00 72.06 237 SER A O 1
ATOM 1875 N N . PHE A 1 238 ? -8.045 5.737 27.572 1.00 74.75 238 PHE A N 1
ATOM 1876 C CA . PHE A 1 238 ? -7.449 5.361 26.286 1.00 74.75 238 PHE A CA 1
ATOM 1877 C C . PHE A 1 238 ? -5.998 4.872 26.441 1.00 74.75 238 PHE A C 1
ATOM 1879 O O . PHE A 1 238 ? -5.594 3.928 25.772 1.00 74.75 238 PHE A O 1
ATOM 1886 N N . ASN A 1 239 ? -5.245 5.423 27.399 1.00 78.31 239 ASN A N 1
ATOM 1887 C CA . ASN A 1 239 ? -3.895 4.952 27.722 1.00 78.31 239 ASN A CA 1
ATOM 1888 C C . ASN A 1 239 ? -3.880 3.484 28.183 1.00 78.31 239 ASN A C 1
ATOM 1890 O O . ASN A 1 239 ? -2.902 2.774 27.960 1.00 78.31 239 ASN A O 1
ATOM 1894 N N . ASP A 1 240 ? -4.939 3.010 28.841 1.00 79.69 240 ASP A N 1
ATOM 1895 C CA . ASP A 1 240 ? -5.040 1.604 29.237 1.00 79.69 240 ASP A CA 1
ATOM 1896 C C . ASP A 1 240 ? -5.383 0.710 28.044 1.00 79.69 240 ASP A C 1
ATOM 1898 O O . ASP A 1 240 ? -4.807 -0.371 27.913 1.00 79.69 240 ASP A O 1
ATOM 1902 N N . LEU A 1 241 ? -6.230 1.188 27.127 1.00 82.69 241 LEU A N 1
ATOM 1903 C CA . LEU A 1 241 ? -6.492 0.510 25.855 1.00 82.69 241 LEU A CA 1
ATOM 1904 C C . LEU A 1 241 ? -5.232 0.439 24.978 1.00 82.69 241 LEU A C 1
ATOM 1906 O O . LEU A 1 241 ? -4.941 -0.620 24.426 1.00 82.69 241 LEU A O 1
ATOM 1910 N N . GLU A 1 242 ? -4.431 1.506 24.911 1.00 84.94 242 GLU A N 1
ATOM 1911 C CA . GLU A 1 242 ? -3.132 1.505 24.220 1.00 84.94 242 GLU A CA 1
ATOM 1912 C C . GLU A 1 242 ? -2.177 0.468 24.816 1.00 84.94 242 GLU A C 1
ATOM 1914 O O . GLU A 1 242 ? -1.539 -0.276 24.075 1.00 84.94 242 GLU A O 1
ATOM 1919 N N . LYS A 1 243 ? -2.098 0.345 26.148 1.00 86.12 243 LYS A N 1
ATOM 1920 C CA . LYS A 1 243 ? -1.272 -0.698 26.787 1.00 86.12 243 LYS A CA 1
ATOM 1921 C C . LYS A 1 243 ? -1.739 -2.106 26.423 1.00 86.12 243 LYS A C 1
ATOM 1923 O O . LYS A 1 243 ? -0.911 -3.010 26.311 1.00 86.12 243 LYS A O 1
ATOM 1928 N N . ILE A 1 244 ? -3.048 -2.315 26.277 1.00 83.44 244 ILE A N 1
ATOM 1929 C CA . ILE A 1 244 ? -3.612 -3.598 25.839 1.00 83.44 244 ILE A CA 1
ATOM 1930 C C . ILE A 1 244 ? -3.216 -3.860 24.379 1.00 83.44 244 ILE A C 1
ATOM 1932 O O . ILE A 1 244 ? -2.665 -4.922 24.080 1.00 83.44 244 ILE A O 1
ATOM 1936 N N . ALA A 1 245 ? -3.382 -2.868 23.502 1.00 87.94 245 ALA A N 1
ATOM 1937 C CA . ALA A 1 245 ? -2.977 -2.944 22.101 1.00 87.94 245 ALA A CA 1
ATOM 1938 C C . ALA A 1 245 ? -1.461 -3.150 21.929 1.00 87.94 245 ALA A C 1
ATOM 1940 O O . ALA A 1 245 ? -1.037 -3.892 21.051 1.00 87.94 245 ALA A O 1
ATOM 1941 N N . ALA A 1 246 ? -0.624 -2.587 22.803 1.00 88.12 246 ALA A N 1
ATOM 1942 C CA . ALA A 1 246 ? 0.824 -2.780 22.761 1.00 88.12 246 ALA A CA 1
ATOM 1943 C C . ALA A 1 246 ? 1.226 -4.252 22.965 1.00 88.12 246 ALA A C 1
ATOM 1945 O O . ALA A 1 246 ? 2.152 -4.735 22.315 1.00 88.12 246 ALA A O 1
ATOM 1946 N N . ARG A 1 247 ? 0.507 -5.002 23.817 1.00 85.81 247 ARG A N 1
ATOM 1947 C CA . ARG A 1 247 ? 0.736 -6.452 23.988 1.00 85.81 247 ARG A CA 1
ATOM 1948 C C . ARG A 1 247 ? 0.366 -7.228 22.730 1.00 85.81 247 ARG A C 1
ATOM 1950 O O . ARG A 1 247 ? 1.057 -8.178 22.370 1.00 85.81 247 ARG A O 1
ATOM 1957 N N . PHE A 1 248 ? -0.715 -6.821 22.071 1.00 85.62 248 PHE A N 1
ATOM 1958 C CA . PHE A 1 248 ? -1.106 -7.357 20.775 1.00 85.62 248 PHE A CA 1
ATOM 1959 C C . PHE A 1 248 ? -0.033 -7.095 19.726 1.00 85.62 248 PHE A C 1
ATOM 1961 O O . PHE A 1 248 ? 0.455 -8.048 19.129 1.00 85.62 248 PHE A O 1
ATOM 1968 N N . VAL A 1 249 ? 0.397 -5.842 19.570 1.00 88.06 249 VAL A N 1
ATOM 1969 C CA . VAL A 1 249 ? 1.446 -5.440 18.625 1.00 88.06 249 VAL A CA 1
ATOM 1970 C C . VAL A 1 249 ? 2.739 -6.210 18.874 1.00 88.06 249 VAL A C 1
ATOM 1972 O O . VAL A 1 249 ? 3.313 -6.729 17.926 1.00 88.06 249 VAL A O 1
ATOM 1975 N N . ALA A 1 250 ? 3.159 -6.377 20.130 1.00 86.12 250 ALA A N 1
ATOM 1976 C CA . ALA A 1 250 ? 4.327 -7.195 20.459 1.00 86.12 250 ALA A CA 1
ATOM 1977 C C . ALA A 1 250 ? 4.166 -8.663 20.017 1.00 86.12 250 ALA A C 1
ATOM 1979 O O . ALA A 1 250 ? 5.131 -9.295 19.606 1.00 86.12 250 ALA A O 1
ATOM 1980 N N . LYS A 1 251 ? 2.944 -9.207 20.063 1.00 82.25 251 LYS A N 1
ATOM 1981 C CA . LYS A 1 251 ? 2.641 -10.580 19.634 1.00 82.25 251 LYS A CA 1
ATOM 1982 C C . LYS A 1 251 ? 2.513 -10.724 18.113 1.00 82.25 251 LYS A C 1
ATOM 1984 O O . LYS A 1 251 ? 2.835 -11.786 17.583 1.00 82.25 251 LYS A O 1
ATOM 1989 N N . VAL A 1 252 ? 1.984 -9.715 17.419 1.00 80.88 252 VAL A N 1
ATOM 1990 C CA . VAL A 1 252 ? 1.707 -9.796 15.974 1.00 80.88 252 VAL A CA 1
ATOM 1991 C C . VAL A 1 252 ? 2.772 -9.163 15.089 1.00 80.88 252 VAL A C 1
ATOM 1993 O O . VAL A 1 252 ? 2.866 -9.545 13.931 1.00 80.88 252 VAL A O 1
ATOM 1996 N N . GLY A 1 253 ? 3.565 -8.229 15.615 1.00 71.31 253 GLY A N 1
ATOM 1997 C CA . GLY A 1 253 ? 4.575 -7.487 14.862 1.00 71.31 253 GLY A CA 1
ATOM 1998 C C . GLY A 1 253 ? 5.939 -8.174 14.763 1.00 71.31 253 GLY A C 1
ATOM 1999 O O . GLY A 1 253 ? 6.695 -7.844 13.859 1.00 71.31 253 GLY A O 1
ATOM 2000 N N . ASP A 1 254 ? 6.242 -9.127 15.650 1.00 63.50 254 ASP A N 1
ATOM 2001 C CA . ASP A 1 254 ? 7.562 -9.781 15.769 1.00 63.50 254 ASP A CA 1
ATOM 2002 C C . ASP A 1 254 ? 7.690 -11.077 14.939 1.00 63.50 254 ASP A C 1
ATOM 2004 O O . ASP A 1 254 ? 8.620 -11.866 15.101 1.00 63.50 254 ASP A O 1
ATOM 2008 N N . VAL A 1 255 ? 6.719 -11.367 14.067 1.00 54.28 255 VAL A N 1
ATOM 2009 C CA . VAL A 1 255 ? 6.672 -12.654 13.364 1.00 54.28 255 VAL A CA 1
ATOM 2010 C C . VAL A 1 255 ? 7.303 -12.546 11.981 1.00 54.28 255 VAL A C 1
ATOM 2012 O O . VAL A 1 255 ? 6.981 -11.652 11.201 1.00 54.28 255 VAL A O 1
ATOM 2015 N N . SER A 1 256 ? 8.195 -13.506 11.701 1.00 52.31 256 SER A N 1
ATOM 2016 C CA . SER A 1 256 ? 8.837 -13.788 10.412 1.00 52.31 256 SER A CA 1
ATOM 2017 C C . SER A 1 256 ? 7.925 -13.512 9.212 1.00 52.31 256 SER A C 1
ATOM 2019 O O . SER A 1 256 ? 6.718 -13.743 9.310 1.00 52.31 256 SER A O 1
ATOM 2021 N N . PRO A 1 257 ? 8.481 -13.103 8.054 1.00 55.84 257 PRO A N 1
ATOM 2022 C CA . PRO A 1 257 ? 7.700 -12.646 6.910 1.00 55.84 257 PRO A CA 1
ATOM 2023 C C . PRO A 1 257 ? 6.590 -13.643 6.583 1.00 55.84 257 PRO A C 1
ATOM 2025 O O . PRO A 1 257 ? 6.880 -14.777 6.181 1.00 55.84 257 PRO A O 1
ATOM 2028 N N . LEU A 1 258 ? 5.334 -13.222 6.780 1.00 64.19 258 LEU A N 1
ATOM 2029 C CA . LEU A 1 258 ? 4.176 -14.114 6.760 1.00 64.19 258 LEU A CA 1
ATOM 2030 C C . LEU A 1 258 ? 4.196 -14.940 5.462 1.00 64.19 258 LEU A C 1
ATOM 2032 O O . LEU A 1 258 ? 4.243 -14.361 4.375 1.00 64.19 258 LEU A O 1
ATOM 2036 N N . PRO A 1 259 ? 4.214 -16.283 5.535 1.00 61.12 259 PRO A N 1
ATOM 2037 C CA . PRO A 1 259 ? 4.335 -17.143 4.360 1.00 61.12 259 PRO A CA 1
ATOM 2038 C C . PRO A 1 259 ? 3.078 -17.214 3.510 1.00 61.12 259 PRO A C 1
ATOM 2040 O O . PRO A 1 259 ? 3.097 -17.890 2.483 1.00 61.12 259 PRO A O 1
ATOM 2043 N N . ALA A 1 260 ? 1.999 -16.539 3.908 1.00 68.38 260 ALA A N 1
ATOM 2044 C CA . ALA A 1 260 ? 0.794 -16.566 3.111 1.00 68.38 260 ALA A CA 1
ATOM 2045 C C . ALA A 1 260 ? 0.923 -15.704 1.871 1.00 68.38 260 ALA A C 1
ATOM 2047 O O . ALA A 1 260 ? 1.402 -14.571 1.890 1.00 68.38 260 ALA A O 1
ATOM 2048 N N . HIS A 1 261 ? 0.383 -16.276 0.814 1.00 81.62 261 HIS A N 1
ATOM 2049 C CA . HIS A 1 261 ? 0.002 -15.568 -0.377 1.00 81.62 261 HIS A CA 1
ATOM 2050 C C . HIS A 1 261 ? -1.520 -15.409 -0.352 1.00 81.62 261 HIS A C 1
ATOM 2052 O O . HIS A 1 261 ? -2.217 -16.288 0.170 1.00 81.62 261 HIS A O 1
ATOM 2058 N N . PRO A 1 262 ? -2.039 -14.297 -0.881 1.00 89.81 262 PRO A N 1
ATOM 2059 C CA . PRO A 1 262 ? -3.447 -14.159 -1.189 1.00 89.81 262 PRO A CA 1
ATOM 2060 C C . PRO A 1 262 ? -3.959 -15.348 -2.013 1.00 89.81 262 PRO A C 1
ATOM 2062 O O . PRO A 1 262 ? -3.212 -15.948 -2.785 1.00 89.81 262 PRO A O 1
ATOM 2065 N N . VAL A 1 263 ? -5.233 -15.694 -1.843 1.00 90.81 263 VAL A N 1
ATOM 2066 C CA . VAL A 1 263 ? -5.880 -16.827 -2.538 1.00 90.81 263 VAL A CA 1
ATOM 2067 C C . VAL A 1 263 ? -7.169 -16.429 -3.252 1.00 90.81 263 VAL A C 1
ATOM 2069 O O . VAL A 1 263 ? -7.659 -17.189 -4.083 1.00 90.81 263 VAL A O 1
ATOM 2072 N N . SER A 1 264 ? -7.721 -15.253 -2.944 1.00 89.88 264 SER A N 1
ATOM 2073 C CA . SER A 1 264 ? -8.853 -14.670 -3.662 1.00 89.88 264 SER A CA 1
ATOM 2074 C C . SER A 1 264 ? -8.482 -13.278 -4.144 1.00 89.88 264 SER A C 1
ATOM 2076 O O . SER A 1 264 ? -8.016 -12.447 -3.370 1.00 89.88 264 SER A O 1
ATOM 2078 N N . PHE A 1 265 ? -8.690 -13.014 -5.430 1.00 91.88 265 PHE A N 1
ATOM 2079 C CA . PHE A 1 265 ? -8.220 -11.794 -6.088 1.00 91.88 265 PHE A CA 1
ATOM 2080 C C . PHE A 1 265 ? -9.378 -10.997 -6.695 1.00 91.88 265 PHE A C 1
ATOM 2082 O O . PHE A 1 265 ? -9.254 -10.408 -7.767 1.00 91.88 265 PHE A O 1
ATOM 2089 N N . GLU A 1 266 ? -10.541 -11.025 -6.050 1.00 91.88 266 GLU A N 1
ATOM 2090 C CA . GLU A 1 266 ? -11.739 -10.356 -6.550 1.00 91.88 266 GLU A CA 1
ATOM 2091 C C . GLU A 1 266 ? -11.515 -8.850 -6.745 1.00 91.88 266 GLU A C 1
ATOM 2093 O O . GLU A 1 266 ? -10.996 -8.157 -5.865 1.00 91.88 266 GLU A O 1
ATOM 2098 N N . ARG A 1 267 ? -11.955 -8.328 -7.898 1.00 93.38 267 ARG A N 1
ATOM 2099 C CA . ARG A 1 267 ? -11.783 -6.917 -8.270 1.00 93.38 267 ARG A CA 1
ATOM 2100 C C . ARG A 1 267 ? -12.264 -5.933 -7.189 1.00 93.38 267 ARG A C 1
ATOM 2102 O O . ARG A 1 267 ? -11.481 -5.047 -6.863 1.00 93.38 267 ARG A O 1
ATOM 2109 N N . PRO A 1 268 ? -13.442 -6.095 -6.549 1.00 90.94 268 PRO A N 1
ATOM 2110 C CA . PRO A 1 268 ? -13.872 -5.185 -5.483 1.00 90.94 268 PRO A CA 1
ATOM 2111 C C . PRO A 1 268 ? -12.888 -5.081 -4.309 1.00 90.94 268 PRO A C 1
ATOM 2113 O O . PRO A 1 268 ? -12.735 -4.007 -3.723 1.00 90.94 268 PRO A O 1
ATOM 2116 N N . THR A 1 269 ? -12.199 -6.177 -3.975 1.00 92.62 269 THR A N 1
ATOM 2117 C CA . THR A 1 269 ? -11.171 -6.201 -2.926 1.00 92.62 269 THR A CA 1
ATOM 2118 C C . THR A 1 269 ? -9.917 -5.455 -3.370 1.00 92.62 269 THR A C 1
ATOM 2120 O O . THR A 1 269 ? -9.374 -4.664 -2.602 1.00 92.62 269 THR A O 1
ATOM 2123 N N . LEU A 1 270 ? -9.479 -5.645 -4.616 1.00 94.94 270 LEU A N 1
ATOM 2124 C CA . LEU A 1 270 ? -8.332 -4.917 -5.165 1.00 94.94 270 LEU A CA 1
ATOM 2125 C C . LEU A 1 270 ? -8.621 -3.415 -5.289 1.00 94.94 270 LEU A C 1
ATOM 2127 O O . LEU A 1 270 ? -7.796 -2.603 -4.873 1.00 94.94 270 LEU A O 1
ATOM 2131 N N . ASP A 1 271 ? -9.813 -3.047 -5.760 1.00 88.50 271 ASP A N 1
ATOM 2132 C CA . ASP A 1 271 ? -10.253 -1.655 -5.859 1.00 88.50 271 ASP A CA 1
ATOM 2133 C C . ASP A 1 271 ? -10.338 -0.996 -4.470 1.00 88.50 271 ASP A C 1
ATOM 2135 O O . ASP A 1 271 ? -9.977 0.168 -4.313 1.00 88.50 271 ASP A O 1
ATOM 2139 N N . TYR A 1 272 ? -10.747 -1.732 -3.426 1.00 91.25 272 TYR A N 1
ATOM 2140 C CA . TYR A 1 272 ? -10.709 -1.228 -2.046 1.00 91.25 272 TYR A CA 1
ATOM 2141 C C . TYR A 1 272 ? -9.293 -0.801 -1.637 1.00 91.25 272 TYR A C 1
ATOM 2143 O O . TYR A 1 272 ? -9.106 0.305 -1.124 1.00 91.25 272 TYR A O 1
ATOM 2151 N N . PHE A 1 273 ? -8.287 -1.641 -1.885 1.00 93.69 273 PHE A N 1
ATOM 2152 C CA . PHE A 1 273 ? -6.905 -1.310 -1.539 1.00 93.69 273 PHE A CA 1
ATOM 2153 C C . PHE A 1 273 ? -6.309 -0.234 -2.459 1.00 93.69 273 PHE A C 1
ATOM 2155 O O . PHE A 1 273 ? -5.556 0.620 -1.986 1.00 93.69 273 PHE A O 1
ATOM 2162 N N . ALA A 1 274 ? -6.700 -0.201 -3.736 1.00 89.56 274 ALA A N 1
ATOM 2163 C CA . ALA A 1 274 ? -6.335 0.870 -4.661 1.00 89.56 274 ALA A CA 1
ATOM 2164 C C . ALA A 1 274 ? -6.861 2.237 -4.179 1.00 89.56 274 ALA A C 1
ATOM 2166 O O . ALA A 1 274 ? -6.102 3.205 -4.098 1.00 89.56 274 ALA A O 1
ATOM 2167 N N . ARG A 1 275 ? -8.123 2.302 -3.735 1.00 85.25 275 ARG A N 1
ATOM 2168 C CA . ARG A 1 275 ? -8.709 3.496 -3.103 1.00 85.25 275 ARG A CA 1
ATOM 2169 C C . ARG A 1 275 ? -7.991 3.871 -1.813 1.00 85.25 275 ARG A C 1
ATOM 2171 O O . ARG A 1 275 ? -7.706 5.045 -1.584 1.00 85.25 275 ARG A O 1
ATOM 2178 N N . ARG A 1 276 ? -7.705 2.876 -0.969 1.00 89.25 276 ARG A N 1
ATOM 2179 C CA . ARG A 1 276 ? -7.075 3.055 0.346 1.00 89.25 276 ARG A CA 1
ATOM 2180 C C . ARG A 1 276 ? -5.692 3.698 0.251 1.00 89.25 276 ARG A C 1
ATOM 2182 O O . ARG A 1 276 ? -5.407 4.599 1.041 1.00 89.25 276 ARG A O 1
ATOM 2189 N N . TYR A 1 277 ? -4.853 3.219 -0.667 1.00 88.50 277 TYR A N 1
ATOM 2190 C CA . TYR A 1 277 ? -3.441 3.604 -0.741 1.00 88.50 277 TYR A CA 1
ATOM 2191 C C . TYR A 1 277 ? -3.119 4.613 -1.842 1.00 88.50 277 TYR A C 1
ATOM 2193 O O . TYR A 1 277 ? -2.135 5.329 -1.697 1.00 88.50 277 TYR A O 1
ATOM 2201 N N . PHE A 1 278 ? -3.928 4.699 -2.905 1.00 83.56 278 PHE A N 1
ATOM 2202 C CA . PHE A 1 278 ? -3.615 5.516 -4.087 1.00 83.56 278 PHE A CA 1
ATOM 2203 C C . PHE A 1 278 ? -4.746 6.456 -4.540 1.00 83.56 278 PHE A C 1
ATOM 2205 O O . PHE A 1 278 ? -4.559 7.184 -5.503 1.00 83.56 278 PHE A O 1
ATOM 2212 N N . LEU A 1 279 ? -5.914 6.454 -3.880 1.00 78.50 279 LEU A N 1
ATOM 2213 C CA . LEU A 1 279 ? -7.152 7.103 -4.360 1.00 78.50 279 LEU A CA 1
ATOM 2214 C C . LEU A 1 279 ? -7.632 6.644 -5.744 1.00 78.50 279 LEU A C 1
ATOM 2216 O O . LEU A 1 279 ? -8.357 7.348 -6.446 1.00 78.50 279 LEU A O 1
ATOM 2220 N N . ILE A 1 280 ? -7.274 5.441 -6.150 1.00 80.56 280 ILE A N 1
ATOM 2221 C CA . ILE A 1 280 ? -7.741 4.947 -7.436 1.00 80.56 280 ILE A CA 1
ATOM 2222 C C . ILE A 1 280 ? -9.084 4.279 -7.197 1.00 80.56 280 ILE A C 1
ATOM 2224 O O . ILE A 1 280 ? -9.155 3.259 -6.516 1.00 80.56 280 ILE A O 1
ATOM 2228 N N . ALA A 1 281 ? -10.150 4.923 -7.685 1.00 76.69 281 ALA A N 1
ATOM 2229 C CA . ALA A 1 281 ? -11.531 4.500 -7.466 1.00 76.69 281 ALA A CA 1
ATOM 2230 C C . ALA A 1 281 ? -11.752 3.059 -7.926 1.00 76.69 281 ALA A C 1
ATOM 2232 O O . ALA A 1 281 ? -12.292 2.257 -7.167 1.00 76.69 281 ALA A O 1
ATOM 2233 N N . GLU A 1 282 ? -11.295 2.745 -9.134 1.00 82.56 282 GLU A N 1
ATOM 2234 C CA . GLU A 1 282 ? -11.331 1.416 -9.725 1.00 82.56 282 GLU A CA 1
ATOM 2235 C C . GLU A 1 282 ? -10.068 1.193 -10.550 1.00 82.56 282 GLU A C 1
ATOM 2237 O O . GLU A 1 282 ? -9.544 2.113 -11.172 1.00 82.56 282 GLU A O 1
ATOM 2242 N N . LEU A 1 283 ? -9.578 -0.039 -10.562 1.00 85.69 283 LEU A N 1
ATOM 2243 C CA . LEU A 1 283 ? -8.467 -0.442 -11.409 1.00 85.69 283 LEU A CA 1
ATOM 2244 C C . LEU A 1 283 ? -8.943 -0.685 -12.845 1.00 85.69 283 LEU A C 1
ATOM 2246 O O . LEU A 1 283 ? -10.032 -1.218 -13.087 1.00 85.69 283 LEU A O 1
ATOM 2250 N N . LYS A 1 284 ? -8.077 -0.382 -13.816 1.00 89.50 284 LYS A N 1
ATOM 2251 C CA . LYS A 1 284 ? -8.323 -0.727 -15.223 1.00 89.50 284 LYS A CA 1
ATOM 2252 C C . LYS A 1 284 ? -8.332 -2.254 -15.400 1.00 89.50 284 LYS A C 1
ATOM 2254 O O . LYS A 1 284 ? -7.590 -2.942 -14.691 1.00 89.50 284 LYS A O 1
ATOM 2259 N N . PRO A 1 285 ? -9.108 -2.813 -16.349 1.00 90.25 285 PRO A N 1
ATOM 2260 C CA . PRO A 1 285 ? -9.230 -4.264 -16.527 1.00 90.25 285 PRO A CA 1
ATOM 2261 C C . PRO A 1 285 ? -7.888 -5.003 -16.643 1.00 90.25 285 PRO A C 1
ATOM 2263 O O . PRO A 1 285 ? -7.684 -6.021 -15.987 1.00 90.25 285 PRO A O 1
ATOM 2266 N N . GLU A 1 286 ? -6.943 -4.458 -17.404 1.00 90.19 286 GLU A N 1
ATOM 2267 C CA . GLU A 1 286 ? -5.625 -5.056 -17.628 1.00 90.19 286 GLU A CA 1
ATOM 2268 C C . GLU A 1 286 ? -4.721 -4.939 -16.394 1.00 90.19 286 GLU A C 1
ATOM 2270 O O . GLU A 1 286 ? -3.914 -5.828 -16.126 1.00 90.19 286 GLU A O 1
ATOM 2275 N N . GLN A 1 287 ? -4.876 -3.872 -15.595 1.00 93.44 287 GLN A N 1
ATOM 2276 C CA . GLN A 1 287 ? -4.201 -3.773 -14.297 1.00 93.44 287 GLN A CA 1
ATOM 2277 C C . GLN A 1 287 ? -4.707 -4.869 -13.360 1.00 93.44 287 GLN A C 1
ATOM 2279 O O . GLN A 1 287 ? -3.894 -5.540 -12.730 1.00 93.44 287 GLN A O 1
ATOM 2284 N N . VAL A 1 288 ? -6.028 -5.083 -13.304 1.00 95.25 288 VAL A N 1
ATOM 2285 C CA . VAL A 1 288 ? -6.637 -6.153 -12.501 1.00 95.25 288 VAL A CA 1
ATOM 2286 C C . VAL A 1 288 ? -6.078 -7.509 -12.920 1.00 95.25 288 VAL A C 1
ATOM 2288 O O . VAL A 1 288 ? -5.567 -8.220 -12.065 1.00 95.25 288 VAL A O 1
ATOM 2291 N N . GLN A 1 289 ? -6.090 -7.842 -14.213 1.00 94.88 289 GLN A N 1
ATOM 2292 C CA . GLN A 1 289 ? -5.575 -9.125 -14.711 1.00 94.88 289 GLN A CA 1
ATOM 2293 C C . GLN A 1 289 ? -4.108 -9.361 -14.320 1.00 94.88 289 GLN A C 1
ATOM 2295 O O . GLN A 1 289 ? -3.766 -10.422 -13.793 1.00 94.88 289 GLN A O 1
ATOM 2300 N N . LEU A 1 290 ? -3.247 -8.356 -14.511 1.00 96.06 290 LEU A N 1
ATOM 2301 C CA . LEU A 1 290 ? -1.832 -8.439 -14.144 1.00 96.06 290 LEU A CA 1
ATOM 2302 C C . LEU A 1 290 ? -1.632 -8.586 -12.629 1.00 96.06 290 LEU A C 1
ATOM 2304 O O . LEU A 1 290 ? -0.846 -9.427 -12.195 1.00 96.06 290 LEU A O 1
ATOM 2308 N N . ILE A 1 291 ? -2.359 -7.810 -11.818 1.00 96.50 291 ILE A N 1
ATOM 2309 C CA . ILE A 1 291 ? -2.302 -7.905 -10.353 1.00 96.50 291 ILE A CA 1
ATOM 2310 C C . ILE A 1 291 ? -2.776 -9.287 -9.889 1.00 96.50 291 ILE A C 1
ATOM 2312 O O . ILE A 1 291 ? -2.119 -9.895 -9.049 1.00 96.50 291 ILE A O 1
ATOM 2316 N N . GLN A 1 292 ? -3.875 -9.809 -10.441 1.00 96.06 292 GLN A N 1
ATOM 2317 C CA . GLN A 1 292 ? -4.416 -11.126 -10.093 1.00 96.06 292 GLN A CA 1
ATOM 2318 C C . GLN A 1 292 ? -3.411 -12.245 -10.383 1.00 96.06 292 GLN A C 1
ATOM 2320 O O . GLN A 1 292 ? -3.142 -13.056 -9.498 1.00 96.06 292 GLN A O 1
ATOM 2325 N N . LYS A 1 293 ? -2.803 -12.255 -11.577 1.00 95.19 293 LYS A N 1
ATOM 2326 C CA . LYS A 1 293 ? -1.749 -13.220 -11.932 1.00 95.19 293 LYS A CA 1
ATOM 2327 C C . LYS A 1 293 ? -0.546 -13.118 -10.991 1.00 95.19 293 LYS A C 1
ATOM 2329 O O . LYS A 1 293 ? -0.095 -14.126 -10.449 1.00 95.19 293 LYS A O 1
ATOM 2334 N N . ALA A 1 294 ? -0.068 -11.900 -10.729 1.00 95.38 294 ALA A N 1
ATOM 2335 C CA . ALA A 1 294 ? 1.057 -11.683 -9.822 1.00 95.38 294 ALA A CA 1
ATOM 2336 C C . ALA A 1 294 ? 0.751 -12.160 -8.389 1.00 95.38 294 ALA A C 1
ATOM 2338 O O . ALA A 1 294 ? 1.565 -12.859 -7.786 1.00 95.38 294 ALA A O 1
ATOM 2339 N N . LEU A 1 295 ? -0.433 -11.838 -7.850 1.00 94.69 295 LEU A N 1
ATOM 2340 C CA . LEU A 1 295 ? -0.891 -12.304 -6.533 1.00 94.69 295 LEU A CA 1
ATOM 2341 C C . LEU A 1 295 ? -1.081 -13.828 -6.485 1.00 94.69 295 LEU A C 1
ATOM 2343 O O . LEU A 1 295 ? -0.809 -14.432 -5.449 1.00 94.69 295 LEU A O 1
ATOM 2347 N N . GLY A 1 296 ? -1.440 -14.447 -7.614 1.00 93.31 296 GLY A N 1
ATOM 2348 C CA . GLY A 1 296 ? -1.427 -15.897 -7.842 1.00 93.31 296 GLY A CA 1
ATOM 2349 C C . GLY A 1 296 ? -0.029 -16.525 -7.909 1.00 93.31 296 GLY A C 1
ATOM 2350 O O . GLY A 1 296 ? 0.095 -17.721 -8.165 1.00 93.31 296 GLY A O 1
ATOM 2351 N N . ASN A 1 297 ? 1.026 -15.744 -7.647 1.00 91.38 297 ASN A N 1
ATOM 2352 C CA . ASN A 1 297 ? 2.430 -16.150 -7.700 1.00 91.38 297 ASN A CA 1
ATOM 2353 C C . ASN A 1 297 ? 2.884 -16.579 -9.111 1.00 91.38 297 ASN A C 1
ATOM 2355 O O . ASN A 1 297 ? 3.835 -17.353 -9.263 1.00 91.38 297 ASN A O 1
ATOM 2359 N N . GLU A 1 298 ? 2.229 -16.051 -10.146 1.00 93.75 298 GLU A N 1
ATOM 2360 C CA . GLU A 1 298 ? 2.636 -16.197 -11.540 1.00 93.75 298 GLU A CA 1
ATOM 2361 C C . GLU A 1 298 ? 3.552 -15.041 -11.953 1.00 93.75 298 GLU A C 1
ATOM 2363 O O . GLU A 1 298 ? 3.384 -13.895 -11.532 1.00 93.75 298 GLU A O 1
ATOM 2368 N N . SER A 1 299 ? 4.538 -15.337 -12.802 1.00 96.56 299 SER A N 1
ATOM 2369 C CA . SER A 1 299 ? 5.314 -14.281 -13.452 1.00 96.56 299 SER A CA 1
ATOM 2370 C C . SER A 1 299 ? 4.493 -13.660 -14.582 1.00 96.56 299 SER A C 1
ATOM 2372 O O . SER A 1 299 ? 3.803 -14.382 -15.299 1.00 96.56 299 SER A O 1
ATOM 2374 N N . ILE A 1 300 ? 4.615 -12.348 -14.776 1.00 97.25 300 ILE A N 1
ATOM 2375 C CA . ILE A 1 300 ? 3.855 -11.569 -15.759 1.00 97.25 300 ILE A CA 1
ATOM 2376 C C . ILE A 1 300 ? 4.768 -10.693 -16.625 1.00 97.25 300 ILE A C 1
ATOM 2378 O O . ILE A 1 300 ? 5.812 -10.220 -16.168 1.00 97.25 300 ILE A O 1
ATOM 2382 N N . LEU A 1 301 ? 4.335 -10.437 -17.862 1.00 97.44 301 LEU A N 1
ATOM 2383 C CA . LEU A 1 301 ? 4.864 -9.403 -18.750 1.00 97.44 301 LEU A CA 1
ATOM 2384 C C . LEU A 1 301 ? 3.727 -8.470 -19.186 1.00 97.44 301 LEU A C 1
ATOM 2386 O O . LEU A 1 301 ? 2.937 -8.816 -20.060 1.00 97.44 301 LEU A O 1
ATOM 2390 N N . GLY A 1 302 ? 3.662 -7.278 -18.596 1.00 96.06 302 GLY A N 1
ATOM 2391 C CA . GLY A 1 302 ? 2.702 -6.242 -18.974 1.00 96.06 302 GLY A CA 1
ATOM 2392 C C . GLY A 1 302 ? 3.252 -5.320 -20.061 1.00 96.06 302 GLY A C 1
ATOM 2393 O O . GLY A 1 302 ? 4.190 -4.556 -19.815 1.00 96.06 302 GLY A O 1
ATOM 2394 N N . LEU A 1 303 ? 2.640 -5.353 -21.246 1.00 93.12 303 LEU A N 1
ATOM 2395 C CA . LEU A 1 303 ? 2.919 -4.447 -22.365 1.00 93.12 303 LEU A CA 1
ATOM 2396 C C . LEU A 1 303 ? 1.836 -3.363 -22.410 1.00 93.12 303 LEU A C 1
ATOM 2398 O O . LEU A 1 303 ? 0.800 -3.512 -23.058 1.00 93.12 303 LEU A O 1
ATOM 2402 N N . LEU A 1 304 ? 2.064 -2.283 -21.662 1.00 89.81 304 LEU A N 1
ATOM 2403 C CA . LEU A 1 304 ? 1.060 -1.250 -21.397 1.00 89.81 304 LEU A CA 1
ATOM 2404 C C . LEU A 1 304 ? 1.624 0.142 -21.690 1.00 89.81 304 LEU A C 1
ATOM 2406 O O . LEU A 1 304 ? 2.699 0.463 -21.182 1.00 89.81 304 LEU A O 1
ATOM 2410 N N . PRO A 1 305 ? 0.911 1.029 -22.403 1.00 84.31 305 PRO A N 1
ATOM 2411 C CA . PRO A 1 305 ? 1.431 2.327 -22.820 1.00 84.31 305 PRO A CA 1
ATOM 2412 C C . PRO A 1 305 ? 1.868 3.207 -21.633 1.00 84.31 305 PRO A C 1
ATOM 2414 O O . PRO A 1 305 ? 1.488 3.011 -20.475 1.00 84.31 305 PRO A O 1
ATOM 2417 N N . THR A 1 306 ? 2.738 4.184 -21.888 1.00 81.50 306 THR A N 1
ATOM 2418 C CA . THR A 1 306 ? 3.204 5.138 -20.860 1.00 81.50 306 THR A CA 1
ATOM 2419 C C . THR A 1 306 ? 2.031 5.863 -20.204 1.00 81.50 306 THR A C 1
ATOM 2421 O O . THR A 1 306 ? 1.061 6.180 -20.870 1.00 81.50 306 THR A O 1
ATOM 2424 N N . GLY A 1 307 ? 2.055 6.097 -18.895 1.00 74.94 307 GLY A N 1
ATOM 2425 C CA . GLY A 1 307 ? 0.918 6.729 -18.212 1.00 74.94 307 GLY A CA 1
ATOM 2426 C C . GLY A 1 307 ? -0.324 5.841 -18.060 1.00 74.94 307 GLY A C 1
ATOM 2427 O O . GLY A 1 307 ? -1.279 6.271 -17.441 1.00 74.94 307 GLY A O 1
ATOM 2428 N N . PHE A 1 308 ? -0.327 4.580 -18.517 1.00 82.06 308 PHE A N 1
ATOM 2429 C CA . PHE A 1 308 ? -1.441 3.659 -18.233 1.00 82.06 308 PHE A CA 1
ATOM 2430 C C . PHE A 1 308 ? -1.589 3.332 -16.734 1.00 82.06 308 PHE A C 1
ATOM 2432 O O . PHE A 1 308 ? -2.625 2.818 -16.323 1.00 82.06 308 PHE A O 1
ATOM 2439 N N . GLY A 1 309 ? -0.572 3.648 -15.925 1.00 86.31 309 GLY A N 1
ATOM 2440 C CA . GLY A 1 309 ? -0.481 3.268 -14.517 1.00 86.31 309 GLY A CA 1
ATOM 2441 C C . GLY A 1 309 ? 0.220 1.922 -14.332 1.00 86.31 309 GLY A C 1
ATOM 2442 O O . GLY A 1 309 ? -0.262 1.078 -13.585 1.00 86.31 309 GLY A O 1
ATOM 2443 N N . LYS A 1 310 ? 1.342 1.693 -15.034 1.00 91.00 310 LYS A N 1
ATOM 2444 C CA . LYS A 1 310 ? 2.158 0.472 -14.889 1.00 91.00 310 LYS A CA 1
ATOM 2445 C C . LYS A 1 310 ? 2.664 0.299 -13.458 1.00 91.00 310 LYS A C 1
ATOM 2447 O O . LYS A 1 310 ? 2.557 -0.789 -12.906 1.00 91.00 310 LYS A O 1
ATOM 2452 N N . SER A 1 311 ? 3.160 1.378 -12.850 1.00 92.56 311 SER A N 1
ATOM 2453 C CA . SER A 1 311 ? 3.757 1.308 -11.516 1.00 92.56 311 SER A CA 1
ATOM 2454 C C . SER A 1 311 ? 2.770 0.861 -10.443 1.00 92.56 311 SER A C 1
ATOM 2456 O O . SER A 1 311 ? 3.134 0.085 -9.564 1.00 92.56 311 SER A O 1
ATOM 2458 N N . LEU A 1 312 ? 1.498 1.245 -10.584 1.00 92.88 312 LEU A N 1
ATOM 2459 C CA . LEU A 1 312 ? 0.424 0.840 -9.681 1.00 92.88 312 LEU A CA 1
ATOM 2460 C C . LEU A 1 312 ? 0.317 -0.683 -9.528 1.00 92.88 312 LEU A C 1
ATOM 2462 O O . LEU A 1 312 ? 0.032 -1.159 -8.436 1.00 92.88 312 LEU A O 1
ATOM 2466 N N . ILE A 1 313 ? 0.572 -1.446 -10.596 1.00 95.69 313 ILE A N 1
ATOM 2467 C CA . ILE A 1 313 ? 0.454 -2.911 -10.603 1.00 95.69 313 ILE A CA 1
ATOM 2468 C C . ILE A 1 313 ? 1.381 -3.518 -9.553 1.00 95.69 313 ILE A C 1
ATOM 2470 O O . ILE A 1 313 ? 0.938 -4.254 -8.671 1.00 95.69 313 ILE A O 1
ATOM 2474 N N . PHE A 1 314 ? 2.671 -3.181 -9.615 1.00 96.19 314 PHE A N 1
ATOM 2475 C CA . PHE A 1 314 ? 3.638 -3.733 -8.675 1.00 96.19 314 PHE A CA 1
ATOM 2476 C C . PHE A 1 314 ? 3.613 -3.027 -7.318 1.00 96.19 314 PHE A C 1
ATOM 2478 O O . PHE A 1 314 ? 3.920 -3.654 -6.307 1.00 96.19 314 PHE A O 1
ATOM 2485 N N . GLN A 1 315 ? 3.245 -1.743 -7.276 1.00 96.56 315 GLN A N 1
ATOM 2486 C CA . GLN A 1 315 ? 3.123 -1.001 -6.023 1.00 96.56 315 GLN A CA 1
ATOM 2487 C C . GLN A 1 315 ? 1.981 -1.560 -5.175 1.00 96.56 315 GLN A C 1
ATOM 2489 O O . GLN A 1 315 ? 2.184 -1.849 -3.999 1.00 96.56 315 GLN A O 1
ATOM 2494 N N . LEU A 1 316 ? 0.807 -1.789 -5.772 1.00 96.38 316 LEU A N 1
ATOM 2495 C CA . LEU A 1 316 ? -0.315 -2.409 -5.076 1.00 96.38 316 LEU A CA 1
ATOM 2496 C C . LEU A 1 316 ? 0.013 -3.851 -4.681 1.00 96.38 316 LEU A C 1
ATOM 2498 O O . LEU A 1 316 ? -0.190 -4.205 -3.524 1.00 96.38 316 LEU A O 1
ATOM 2502 N N . TYR A 1 317 ? 0.594 -4.653 -5.585 1.00 96.38 317 TYR A N 1
ATOM 2503 C CA . TYR A 1 317 ? 1.081 -5.998 -5.248 1.00 96.38 317 TYR A CA 1
ATOM 2504 C C . TYR A 1 317 ? 1.963 -5.980 -3.990 1.00 96.38 317 TYR A C 1
ATOM 2506 O O . TYR A 1 317 ? 1.715 -6.719 -3.039 1.00 96.38 317 TYR A O 1
ATOM 2514 N N . ALA A 1 318 ? 2.957 -5.092 -3.948 1.00 94.88 318 ALA A N 1
ATOM 2515 C CA . ALA A 1 318 ? 3.913 -5.034 -2.853 1.00 94.88 318 ALA A CA 1
ATOM 2516 C C . ALA A 1 318 ? 3.295 -4.608 -1.514 1.00 94.88 318 ALA A C 1
ATOM 2518 O O . ALA A 1 318 ? 3.754 -5.057 -0.470 1.00 94.88 318 ALA A O 1
ATOM 2519 N N . LEU A 1 319 ? 2.259 -3.764 -1.521 1.00 94.00 319 LEU A N 1
ATOM 2520 C CA . LEU A 1 319 ? 1.548 -3.375 -0.298 1.00 94.00 319 LEU A CA 1
ATOM 2521 C C . LEU A 1 319 ? 0.620 -4.481 0.224 1.00 94.00 319 LEU A C 1
ATOM 2523 O O . LEU A 1 319 ? 0.399 -4.572 1.430 1.00 94.00 319 LEU A O 1
ATOM 2527 N N . LEU A 1 320 ? 0.092 -5.325 -0.667 1.00 94.19 320 LEU A N 1
ATOM 2528 C CA . LEU A 1 320 ? -0.799 -6.432 -0.308 1.00 94.19 320 LEU A CA 1
ATOM 2529 C C . LEU A 1 320 ? -0.061 -7.658 0.225 1.00 94.19 320 LEU A C 1
ATOM 2531 O O . LEU A 1 320 ? -0.673 -8.476 0.914 1.00 94.19 320 LEU A O 1
ATOM 2535 N N . ILE A 1 321 ? 1.233 -7.787 -0.071 1.00 91.62 321 ILE A N 1
ATOM 2536 C CA . ILE A 1 321 ? 2.083 -8.863 0.434 1.00 91.62 321 ILE A CA 1
ATOM 2537 C C . ILE A 1 321 ? 2.960 -8.314 1.567 1.00 91.62 321 ILE A C 1
ATOM 2539 O O . ILE A 1 321 ? 3.761 -7.414 1.329 1.00 91.62 321 ILE A O 1
ATOM 2543 N N . PRO A 1 322 ? 2.890 -8.851 2.798 1.00 88.38 322 PRO A N 1
ATOM 2544 C CA . PRO A 1 322 ? 3.659 -8.369 3.951 1.00 88.38 322 PRO A CA 1
ATOM 2545 C C . PRO A 1 322 ? 5.140 -8.805 3.897 1.00 88.38 322 PRO A C 1
ATOM 2547 O O . PRO A 1 322 ? 5.669 -9.396 4.838 1.00 88.38 322 PRO A O 1
ATOM 2550 N N . ARG A 1 323 ? 5.808 -8.548 2.768 1.00 89.12 323 ARG A N 1
ATOM 2551 C CA . ARG A 1 323 ? 7.214 -8.849 2.468 1.00 89.12 323 ARG A CA 1
ATOM 2552 C C . ARG A 1 323 ? 7.762 -7.820 1.483 1.00 89.12 323 ARG A C 1
ATOM 2554 O O . ARG A 1 323 ? 7.003 -7.192 0.749 1.00 89.12 323 ARG A O 1
ATOM 2561 N N . THR A 1 324 ? 9.081 -7.695 1.418 1.00 92.00 324 THR A N 1
ATOM 2562 C CA . THR A 1 324 ? 9.722 -6.782 0.469 1.00 92.00 324 THR A CA 1
ATOM 2563 C C . THR A 1 324 ? 9.585 -7.282 -0.966 1.00 92.00 324 THR A C 1
ATOM 2565 O O . THR A 1 324 ? 9.941 -8.419 -1.271 1.00 92.00 324 THR A O 1
ATOM 2568 N N . THR A 1 325 ? 9.155 -6.401 -1.863 1.00 95.12 325 THR A N 1
ATOM 2569 C CA . THR A 1 325 ? 9.275 -6.543 -3.317 1.00 95.12 325 THR A CA 1
ATOM 2570 C C . THR A 1 325 ? 10.485 -5.745 -3.795 1.00 95.12 325 THR A C 1
ATOM 2572 O O . THR A 1 325 ? 10.593 -4.549 -3.508 1.00 95.12 325 THR A O 1
ATOM 2575 N 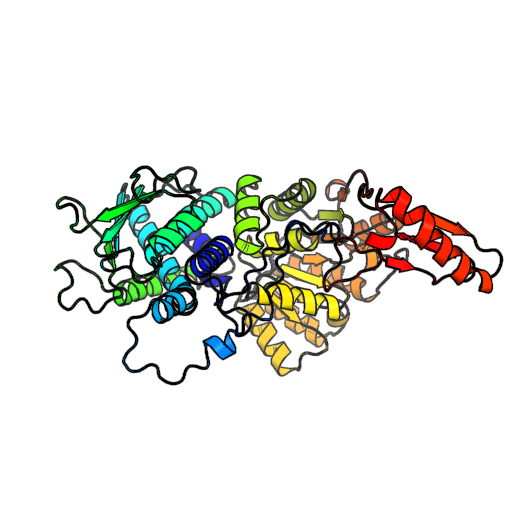N . LEU A 1 326 ? 11.399 -6.389 -4.524 1.00 96.69 326 LEU A N 1
ATOM 2576 C CA . LEU A 1 326 ? 12.542 -5.700 -5.129 1.00 96.69 326 LEU A CA 1
ATOM 2577 C C . LEU A 1 326 ? 12.152 -5.152 -6.496 1.00 96.69 326 LEU A C 1
ATOM 2579 O O . LEU A 1 326 ? 11.571 -5.877 -7.298 1.00 96.69 326 LEU A O 1
ATOM 2583 N N . VAL A 1 327 ? 12.507 -3.900 -6.773 1.00 97.25 327 VAL A N 1
ATOM 2584 C CA . VAL A 1 327 ? 12.220 -3.239 -8.049 1.00 97.25 327 VAL A CA 1
ATOM 2585 C C . VAL A 1 327 ? 13.520 -2.845 -8.728 1.00 97.25 327 VAL A C 1
ATOM 2587 O O . VAL A 1 327 ? 14.254 -2.001 -8.223 1.00 97.25 327 VAL A O 1
ATOM 2590 N N . ILE A 1 328 ? 13.803 -3.438 -9.885 1.00 95.81 328 ILE A N 1
ATOM 2591 C CA . ILE A 1 328 ? 14.919 -3.036 -10.739 1.00 95.81 328 ILE A CA 1
ATOM 2592 C C . ILE A 1 328 ? 14.399 -2.011 -11.735 1.00 95.81 328 ILE A C 1
ATOM 2594 O O . ILE A 1 328 ? 13.554 -2.341 -12.563 1.00 95.81 328 ILE A O 1
ATOM 2598 N N . SER A 1 329 ? 14.890 -0.776 -11.637 1.00 93.31 329 SER A N 1
ATOM 2599 C CA . SER A 1 329 ? 14.491 0.324 -12.522 1.00 93.31 329 SER A CA 1
ATOM 2600 C C . SER A 1 329 ? 15.731 1.074 -13.030 1.00 93.31 329 SER A C 1
ATOM 2602 O O . SER A 1 329 ? 16.710 1.209 -12.288 1.00 93.31 329 SER A O 1
ATOM 2604 N N . PRO A 1 330 ? 15.754 1.542 -14.291 1.00 86.81 330 PRO A N 1
ATOM 2605 C CA . PRO A 1 330 ? 16.988 2.013 -14.919 1.00 86.81 330 PRO A CA 1
ATOM 2606 C C . PRO A 1 330 ? 17.353 3.466 -14.590 1.00 86.81 330 PRO A C 1
ATOM 2608 O O . PRO A 1 330 ? 18.511 3.871 -14.711 1.00 86.81 330 PRO A O 1
ATOM 2611 N N . LEU A 1 331 ? 16.372 4.303 -14.259 1.00 85.69 331 LEU A N 1
ATOM 2612 C CA . LEU A 1 331 ? 16.554 5.752 -14.207 1.00 85.69 331 LEU A CA 1
ATOM 2613 C C . LEU A 1 331 ? 16.559 6.238 -12.759 1.00 85.69 331 LEU A C 1
ATOM 2615 O O . LEU A 1 331 ? 15.517 6.317 -12.122 1.00 85.69 331 LEU A O 1
ATOM 2619 N N . ASN A 1 332 ? 17.730 6.641 -12.252 1.00 84.62 332 ASN A N 1
ATOM 2620 C CA . ASN A 1 332 ? 17.871 7.154 -10.880 1.00 84.62 332 ASN A CA 1
ATOM 2621 C C . ASN A 1 332 ? 16.939 8.339 -10.575 1.00 84.62 332 ASN A C 1
ATOM 2623 O O . ASN A 1 332 ? 16.452 8.444 -9.454 1.00 84.62 332 ASN A O 1
ATOM 2627 N N . ALA A 1 333 ? 16.704 9.227 -11.548 1.00 84.88 333 ALA A N 1
ATOM 2628 C CA . ALA A 1 333 ? 15.751 10.327 -11.396 1.00 84.88 333 ALA A CA 1
ATOM 2629 C C . ALA A 1 333 ? 14.324 9.790 -11.207 1.00 84.88 333 ALA A C 1
ATOM 2631 O O . ALA A 1 333 ? 13.698 10.090 -10.200 1.00 84.88 333 ALA A O 1
ATOM 2632 N N . LEU A 1 334 ? 13.884 8.883 -12.086 1.00 84.56 334 LEU A N 1
ATOM 2633 C CA . LEU A 1 334 ? 12.568 8.251 -11.990 1.00 84.56 334 LEU A CA 1
ATOM 2634 C C . LEU A 1 334 ? 12.393 7.479 -10.677 1.00 84.56 334 LEU A C 1
ATOM 2636 O O . LEU A 1 334 ? 11.356 7.597 -10.042 1.00 84.56 334 LEU A O 1
ATOM 2640 N N . ILE A 1 335 ? 13.408 6.733 -10.227 1.00 88.44 335 ILE A N 1
ATOM 2641 C CA . ILE A 1 335 ? 13.379 6.040 -8.930 1.00 88.44 335 ILE A CA 1
ATOM 2642 C C . ILE A 1 335 ? 13.146 7.036 -7.791 1.00 88.44 335 ILE A C 1
ATOM 2644 O O . ILE A 1 335 ? 12.299 6.798 -6.932 1.00 88.44 335 ILE A O 1
ATOM 2648 N N . ARG A 1 336 ? 13.898 8.144 -7.773 1.00 88.31 336 ARG A N 1
ATOM 2649 C CA . ARG A 1 336 ? 13.745 9.177 -6.742 1.00 88.31 336 ARG A CA 1
ATOM 2650 C C 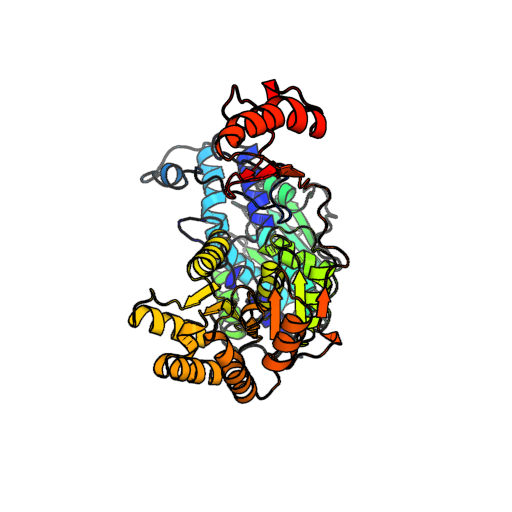. ARG A 1 336 ? 12.352 9.781 -6.783 1.00 88.31 336 ARG A C 1
ATOM 2652 O O . ARG A 1 336 ? 11.760 9.917 -5.722 1.00 88.31 336 ARG A O 1
ATOM 2659 N N . ASP A 1 337 ? 11.825 10.065 -7.968 1.00 86.75 337 ASP A N 1
ATOM 2660 C CA . ASP A 1 337 ? 10.480 10.615 -8.131 1.00 86.75 337 ASP A CA 1
ATOM 2661 C C . ASP A 1 337 ? 9.415 9.622 -7.642 1.00 86.75 337 ASP A C 1
ATOM 2663 O O . ASP A 1 337 ? 8.525 10.004 -6.890 1.00 86.75 337 ASP A O 1
ATOM 2667 N N . GLN A 1 338 ? 9.542 8.328 -7.960 1.00 87.44 338 GLN A N 1
ATOM 2668 C CA . GLN A 1 338 ? 8.630 7.282 -7.472 1.00 87.44 338 GLN A CA 1
ATOM 2669 C C . GLN A 1 338 ? 8.659 7.165 -5.943 1.00 87.44 338 GLN A C 1
ATOM 2671 O O . GLN A 1 338 ? 7.612 7.189 -5.295 1.00 87.44 338 GLN A O 1
ATOM 2676 N N . VAL A 1 339 ? 9.852 7.067 -5.346 1.00 90.88 339 VAL A N 1
ATOM 2677 C CA . VAL A 1 339 ? 10.012 6.996 -3.885 1.00 90.88 339 VAL A CA 1
ATOM 2678 C C . VAL A 1 339 ? 9.500 8.272 -3.225 1.00 90.88 339 VAL A C 1
ATOM 2680 O O . VAL A 1 339 ? 8.823 8.206 -2.201 1.00 90.88 339 VAL A O 1
ATOM 2683 N N . HIS A 1 340 ? 9.798 9.435 -3.800 1.00 85.62 340 HIS A N 1
ATOM 2684 C CA . HIS A 1 340 ? 9.348 10.717 -3.281 1.00 85.62 340 HIS A CA 1
ATOM 2685 C C . HIS A 1 340 ? 7.824 10.829 -3.331 1.00 85.62 340 HIS A C 1
ATOM 2687 O O . HIS A 1 340 ? 7.226 11.142 -2.310 1.00 85.62 340 HIS A O 1
ATOM 2693 N N . ASN A 1 341 ? 7.187 10.496 -4.453 1.00 84.56 341 ASN A N 1
ATOM 2694 C CA . ASN A 1 341 ? 5.734 10.564 -4.614 1.00 84.56 341 ASN A CA 1
ATOM 2695 C C . ASN A 1 341 ? 4.997 9.618 -3.656 1.00 84.56 341 ASN A C 1
ATOM 2697 O O . ASN A 1 341 ? 4.025 10.022 -3.021 1.00 84.56 341 ASN A O 1
ATOM 2701 N N . LEU A 1 342 ? 5.493 8.390 -3.472 1.00 88.38 342 LEU A N 1
ATOM 2702 C CA . LEU A 1 342 ? 4.914 7.442 -2.513 1.00 88.38 342 LEU A CA 1
ATOM 2703 C C . LEU A 1 342 ? 5.084 7.925 -1.062 1.00 88.38 342 LEU A C 1
ATOM 2705 O O . LEU A 1 342 ? 4.134 7.898 -0.277 1.00 88.38 342 LEU A O 1
ATOM 2709 N N . ASN A 1 343 ? 6.256 8.459 -0.712 1.00 86.31 343 ASN A N 1
ATOM 2710 C CA . ASN A 1 343 ? 6.476 9.061 0.605 1.00 86.31 343 ASN A CA 1
ATOM 2711 C C . ASN A 1 343 ? 5.630 10.328 0.821 1.00 86.31 343 ASN A C 1
ATOM 2713 O O . ASN A 1 343 ? 5.152 10.558 1.932 1.00 86.31 343 ASN A O 1
ATOM 2717 N N . ARG A 1 344 ? 5.400 11.127 -0.231 1.00 80.94 344 ARG A N 1
ATOM 2718 C CA . ARG A 1 344 ? 4.530 12.314 -0.205 1.00 80.94 344 ARG A CA 1
ATOM 2719 C C . ARG A 1 344 ? 3.078 11.974 0.080 1.00 80.94 344 ARG A C 1
ATOM 2721 O O . ARG A 1 344 ? 2.397 12.808 0.645 1.00 80.94 344 ARG A O 1
ATOM 2728 N N . ILE A 1 345 ? 2.606 10.776 -0.260 1.00 76.81 345 ILE A N 1
ATOM 2729 C CA . ILE A 1 345 ? 1.265 10.315 0.134 1.00 76.81 345 ILE A CA 1
ATOM 2730 C C . ILE A 1 345 ? 1.270 9.541 1.463 1.00 76.81 345 ILE A C 1
ATOM 2732 O O . ILE A 1 345 ? 0.239 9.014 1.882 1.00 76.81 345 ILE A O 1
ATOM 2736 N N . GLY A 1 346 ? 2.399 9.512 2.178 1.00 84.44 346 GLY A N 1
ATOM 2737 C CA . GLY A 1 346 ? 2.537 8.923 3.512 1.00 84.44 346 GLY A CA 1
ATOM 2738 C C . GLY A 1 346 ? 2.974 7.457 3.548 1.00 84.44 346 GLY A C 1
ATOM 2739 O O . GLY A 1 346 ? 3.093 6.911 4.643 1.00 84.44 346 GLY A O 1
ATOM 2740 N N . LEU A 1 347 ? 3.245 6.811 2.405 1.00 90.31 347 LEU A N 1
ATOM 2741 C CA . LEU A 1 347 ? 3.731 5.425 2.354 1.00 90.31 347 LEU A CA 1
ATOM 2742 C C . LEU A 1 347 ? 5.225 5.361 2.697 1.00 90.31 347 LEU A C 1
ATOM 2744 O O . LEU A 1 347 ? 6.081 5.468 1.822 1.00 90.31 347 LEU A O 1
ATOM 2748 N N . LYS A 1 348 ? 5.541 5.142 3.976 1.00 90.06 348 LYS A N 1
ATOM 2749 C CA . LYS A 1 348 ? 6.926 5.119 4.491 1.00 90.06 348 LYS A CA 1
ATOM 2750 C C . LYS A 1 348 ? 7.667 3.802 4.286 1.00 90.06 348 LYS A C 1
ATOM 2752 O O . LYS A 1 348 ? 8.868 3.717 4.520 1.00 90.06 348 LYS A O 1
ATOM 2757 N N . CYS A 1 349 ? 6.961 2.764 3.859 1.00 91.38 349 CYS A N 1
ATOM 2758 C CA . CYS A 1 349 ? 7.525 1.443 3.602 1.00 91.38 349 CYS A CA 1
ATOM 2759 C C . CYS A 1 349 ? 8.197 1.337 2.216 1.00 91.38 349 CYS A C 1
ATOM 2761 O O . CYS A 1 349 ? 8.316 0.242 1.662 1.00 91.38 349 CYS A O 1
ATOM 2763 N N . VAL A 1 350 ? 8.614 2.462 1.630 1.00 93.19 350 VAL A N 1
ATOM 2764 C CA . VAL A 1 350 ? 9.162 2.544 0.273 1.00 93.19 350 VAL A CA 1
ATOM 2765 C C . VAL A 1 350 ? 10.507 3.256 0.300 1.00 93.19 350 VAL A C 1
ATOM 2767 O O . VAL A 1 350 ? 10.608 4.391 0.759 1.00 93.19 350 VAL A O 1
ATOM 2770 N N . GLU A 1 351 ? 11.534 2.610 -0.245 1.00 94.50 351 GLU A N 1
ATOM 2771 C CA . GLU A 1 351 ? 12.884 3.169 -0.297 1.00 94.50 351 GLU A CA 1
ATOM 2772 C C . GLU A 1 351 ? 13.613 2.756 -1.584 1.00 94.50 351 GLU A C 1
ATOM 2774 O O . GLU A 1 351 ? 13.182 1.875 -2.329 1.00 94.50 351 GLU A O 1
ATOM 2779 N N . SER A 1 352 ? 14.735 3.410 -1.866 1.00 94.44 352 SER A N 1
ATOM 2780 C CA . SER A 1 352 ? 15.654 3.080 -2.949 1.00 94.44 352 SER A CA 1
ATOM 2781 C C . SER A 1 352 ? 17.090 2.947 -2.457 1.00 94.44 352 SER A C 1
ATOM 2783 O O . SER A 1 352 ? 17.505 3.625 -1.520 1.00 94.44 352 SER A O 1
ATOM 2785 N N . ILE A 1 353 ? 17.893 2.123 -3.126 1.00 90.44 353 ILE A N 1
ATOM 2786 C CA . ILE A 1 353 ? 19.350 2.137 -2.989 1.00 90.44 353 ILE A CA 1
ATOM 2787 C C . ILE A 1 353 ? 19.954 2.570 -4.321 1.00 90.44 353 ILE A C 1
ATOM 2789 O O . ILE A 1 353 ? 19.958 1.835 -5.308 1.00 90.44 353 ILE A O 1
ATOM 2793 N N . THR A 1 354 ? 20.507 3.779 -4.333 1.00 82.12 354 THR A N 1
ATOM 2794 C CA . THR A 1 354 ? 21.053 4.438 -5.527 1.00 82.12 354 THR A CA 1
ATOM 2795 C C . THR A 1 354 ? 22.548 4.712 -5.356 1.00 82.12 354 THR A C 1
ATOM 2797 O O . THR A 1 354 ? 23.115 4.488 -4.284 1.00 82.12 354 THR A O 1
ATOM 2800 N N . TYR A 1 355 ? 23.224 5.184 -6.407 1.00 78.19 355 TYR A N 1
ATOM 2801 C CA . TYR A 1 355 ? 24.652 5.534 -6.339 1.00 78.19 355 TYR A CA 1
ATOM 2802 C C . TYR A 1 355 ? 24.937 6.750 -5.437 1.00 78.19 355 TYR A C 1
ATOM 2804 O O . TYR A 1 355 ? 26.046 6.912 -4.943 1.00 78.19 355 TYR A O 1
ATOM 2812 N N . SER A 1 356 ? 23.942 7.607 -5.192 1.00 78.12 356 SER A N 1
ATOM 2813 C CA . SER A 1 356 ? 24.104 8.794 -4.339 1.00 78.12 356 SER A CA 1
ATOM 2814 C C . SER A 1 356 ? 24.107 8.505 -2.837 1.00 78.12 356 SER A C 1
ATOM 2816 O O . SER A 1 356 ? 24.346 9.417 -2.048 1.00 78.12 356 SER A O 1
ATOM 2818 N N . ASP A 1 357 ? 23.800 7.275 -2.423 1.00 84.00 357 ASP A N 1
ATOM 2819 C CA . ASP A 1 357 ? 23.786 6.913 -1.008 1.00 84.00 357 ASP A CA 1
ATOM 2820 C C . ASP A 1 357 ? 25.215 6.744 -0.472 1.00 84.00 357 ASP A C 1
ATOM 2822 O O . ASP A 1 357 ? 26.034 6.027 -1.050 1.00 84.00 357 ASP A O 1
ATOM 2826 N N . SER A 1 358 ? 25.511 7.372 0.671 1.00 86.69 358 SER A N 1
ATOM 2827 C CA . SER A 1 358 ? 26.769 7.140 1.388 1.00 86.69 358 SER A CA 1
ATOM 2828 C C . SER A 1 358 ? 26.842 5.705 1.919 1.00 86.69 358 SER A C 1
ATOM 2830 O O . SER A 1 358 ? 25.814 5.053 2.109 1.00 86.69 358 SER A O 1
ATOM 2832 N N . ALA A 1 359 ? 28.049 5.219 2.224 1.00 85.12 359 ALA A N 1
ATOM 2833 C CA . ALA A 1 359 ? 28.243 3.871 2.768 1.00 85.12 359 ALA A CA 1
ATOM 2834 C C . ALA A 1 359 ? 27.393 3.617 4.028 1.00 85.12 359 ALA A C 1
ATOM 2836 O O . ALA A 1 359 ? 26.721 2.594 4.116 1.00 85.12 359 ALA A O 1
ATOM 2837 N N . LYS A 1 360 ? 27.337 4.592 4.948 1.00 89.56 360 LYS A N 1
ATOM 2838 C CA . LYS A 1 360 ? 26.492 4.516 6.149 1.00 89.56 360 LYS A CA 1
ATOM 2839 C C . LYS A 1 360 ? 25.003 4.416 5.802 1.00 89.56 360 LYS A C 1
ATOM 2841 O O . LYS A 1 360 ? 24.347 3.489 6.247 1.00 89.56 360 LYS A O 1
ATOM 2846 N N . LYS A 1 361 ? 24.485 5.306 4.942 1.00 89.69 361 LYS A N 1
ATOM 2847 C CA . LYS A 1 361 ? 23.072 5.260 4.519 1.00 89.69 361 LYS A CA 1
ATOM 2848 C C . LYS A 1 361 ? 22.719 3.939 3.840 1.00 89.69 361 LYS A C 1
ATOM 2850 O O . LYS A 1 361 ? 21.626 3.425 4.034 1.00 89.69 361 LYS A O 1
ATOM 2855 N N . LYS A 1 362 ? 23.632 3.394 3.032 1.00 88.12 362 LYS A N 1
ATOM 2856 C CA . LYS A 1 362 ? 23.455 2.086 2.395 1.00 88.12 362 LYS A CA 1
ATOM 2857 C C . LYS A 1 362 ? 23.326 0.985 3.452 1.00 88.12 362 LYS A C 1
ATOM 2859 O O . LYS A 1 362 ? 22.419 0.167 3.338 1.00 88.12 362 LYS A O 1
ATOM 2864 N N . GLN A 1 363 ? 24.204 0.979 4.454 1.00 88.06 363 GLN A N 1
ATOM 2865 C CA . GLN A 1 363 ? 24.160 0.009 5.547 1.00 88.06 363 GLN A CA 1
ATOM 2866 C C . GLN A 1 363 ? 22.843 0.109 6.327 1.00 88.06 363 GLN A C 1
ATOM 2868 O O . GLN A 1 363 ? 22.146 -0.894 6.447 1.00 88.06 363 GLN A O 1
ATOM 2873 N N . ASP A 1 364 ? 22.442 1.320 6.726 1.00 91.31 364 ASP A N 1
ATOM 2874 C CA . ASP A 1 364 ? 21.176 1.563 7.430 1.00 91.31 364 ASP A CA 1
ATOM 2875 C C . ASP A 1 364 ? 19.974 1.055 6.600 1.00 91.31 364 ASP A C 1
ATOM 2877 O O . ASP A 1 364 ? 19.069 0.396 7.108 1.00 91.31 364 ASP A O 1
ATOM 2881 N N . LYS A 1 365 ? 19.977 1.295 5.278 1.00 92.69 365 LYS A N 1
ATOM 2882 C CA . LYS A 1 365 ? 18.929 0.794 4.374 1.00 92.69 365 LYS A CA 1
ATOM 2883 C C . LYS A 1 365 ? 18.918 -0.734 4.279 1.00 92.69 365 LYS A C 1
ATOM 2885 O O . LYS A 1 365 ? 17.845 -1.324 4.234 1.00 92.69 365 LYS A O 1
ATOM 2890 N N . LEU A 1 366 ? 20.076 -1.385 4.244 1.00 89.62 366 LEU A N 1
ATOM 2891 C CA . LEU A 1 366 ? 20.158 -2.848 4.215 1.00 89.62 366 LEU A CA 1
ATOM 2892 C C . LEU A 1 366 ? 19.726 -3.482 5.547 1.00 89.62 366 LEU A C 1
ATOM 2894 O O . LEU A 1 366 ? 19.112 -4.547 5.546 1.00 89.62 366 LEU A O 1
ATOM 2898 N N . GLU A 1 367 ? 19.987 -2.824 6.673 1.00 88.81 367 GLU A N 1
ATOM 2899 C CA . GLU A 1 367 ? 19.481 -3.239 7.986 1.00 88.81 367 GLU A CA 1
ATOM 2900 C C . GLU A 1 367 ? 17.958 -3.092 8.071 1.00 88.81 367 GLU A C 1
ATOM 2902 O O . GLU A 1 367 ? 17.275 -4.016 8.509 1.00 88.81 367 GLU A O 1
ATOM 2907 N N . ASN A 1 368 ? 17.407 -1.995 7.546 1.00 89.62 368 ASN A N 1
ATOM 2908 C CA . ASN A 1 368 ? 15.959 -1.792 7.452 1.00 89.62 368 ASN A CA 1
ATOM 2909 C C . ASN A 1 368 ? 15.263 -2.791 6.510 1.00 89.62 368 ASN A C 1
ATOM 2911 O O . ASN A 1 368 ? 14.121 -3.188 6.742 1.00 89.62 368 ASN A O 1
ATOM 2915 N N . LEU A 1 369 ? 15.948 -3.219 5.444 1.00 88.69 369 LEU A N 1
ATOM 2916 C CA . LEU A 1 369 ? 15.484 -4.317 4.595 1.00 88.69 369 LEU A CA 1
ATOM 2917 C C . LEU A 1 369 ? 15.367 -5.612 5.412 1.00 88.69 369 LEU A C 1
ATOM 2919 O O . LEU A 1 369 ? 14.353 -6.303 5.328 1.00 88.69 369 LEU A O 1
ATOM 2923 N N . HIS A 1 370 ? 16.388 -5.927 6.210 1.00 84.94 370 HIS A N 1
ATOM 2924 C CA . HIS A 1 370 ? 16.397 -7.117 7.057 1.00 84.94 370 HIS A CA 1
ATOM 2925 C C . HIS A 1 370 ? 15.288 -7.094 8.113 1.00 84.94 370 HIS A C 1
ATOM 2927 O O . HIS A 1 370 ? 14.613 -8.103 8.296 1.00 84.94 370 HIS A O 1
ATOM 2933 N N . SER A 1 371 ? 15.031 -5.942 8.738 1.00 82.62 371 SER A N 1
ATOM 2934 C CA . SER A 1 371 ? 13.946 -5.787 9.715 1.00 82.62 371 SER A CA 1
ATOM 2935 C C . SER A 1 371 ? 12.539 -5.748 9.099 1.00 82.62 371 SER A C 1
ATOM 2937 O O . SER A 1 371 ? 11.556 -5.633 9.826 1.00 82.62 371 SER A O 1
ATOM 2939 N N . GLY A 1 372 ? 12.412 -5.859 7.769 1.00 81.38 372 GLY A N 1
ATOM 2940 C CA . GLY A 1 372 ? 11.118 -5.932 7.085 1.00 81.38 372 GLY A CA 1
ATOM 2941 C C . GLY A 1 372 ? 10.367 -4.600 7.010 1.00 81.38 372 GLY A C 1
ATOM 2942 O O . GLY A 1 372 ? 9.155 -4.595 6.778 1.00 81.38 372 GLY A O 1
ATOM 2943 N N . LEU A 1 373 ? 11.071 -3.473 7.186 1.00 86.62 373 LEU A N 1
ATOM 2944 C CA . LEU A 1 373 ? 10.479 -2.130 7.150 1.00 86.62 373 LEU A CA 1
ATOM 2945 C C . LEU A 1 373 ? 10.020 -1.712 5.749 1.00 86.62 373 LEU A C 1
ATOM 2947 O O . LEU A 1 373 ? 9.168 -0.833 5.614 1.00 86.62 373 LEU A O 1
ATOM 2951 N N . TYR A 1 374 ? 10.561 -2.333 4.701 1.00 90.94 374 TYR A N 1
ATOM 2952 C CA . TYR A 1 374 ? 10.214 -2.010 3.322 1.00 90.94 374 TYR A CA 1
ATOM 2953 C C . TYR A 1 374 ? 9.213 -3.008 2.736 1.00 90.94 374 TYR A C 1
ATOM 2955 O O . TYR A 1 374 ? 9.352 -4.221 2.857 1.00 90.94 374 TYR A O 1
ATOM 2963 N N . ARG A 1 375 ? 8.203 -2.483 2.044 1.00 92.00 375 ARG A N 1
ATOM 2964 C CA . ARG A 1 375 ? 7.358 -3.221 1.097 1.00 92.00 375 ARG A CA 1
ATOM 2965 C C . ARG A 1 375 ? 7.907 -3.109 -0.317 1.00 92.00 375 ARG A C 1
ATOM 2967 O O . ARG A 1 375 ? 7.835 -4.069 -1.074 1.00 92.00 375 ARG A O 1
ATOM 2974 N N . LEU A 1 376 ? 8.509 -1.970 -0.655 1.00 95.12 376 LEU A N 1
ATOM 2975 C CA . LEU A 1 376 ? 9.107 -1.699 -1.961 1.00 95.12 376 LEU A CA 1
ATOM 2976 C C . LEU A 1 376 ? 10.538 -1.207 -1.778 1.00 95.12 376 LEU A C 1
ATOM 2978 O O . LEU A 1 376 ? 10.769 -0.210 -1.094 1.00 95.12 376 LEU A O 1
ATOM 2982 N N . LEU A 1 377 ? 11.485 -1.886 -2.423 1.00 96.00 377 LEU A N 1
ATOM 2983 C CA . LEU A 1 377 ? 12.878 -1.459 -2.470 1.00 96.00 377 LEU A CA 1
ATOM 2984 C C . LEU A 1 377 ? 13.350 -1.345 -3.919 1.00 96.00 377 LEU A C 1
ATOM 2986 O O . LEU A 1 377 ? 13.545 -2.352 -4.600 1.00 96.00 377 LEU A O 1
ATOM 2990 N N . TYR A 1 378 ? 13.560 -0.113 -4.376 1.00 96.56 378 TYR A N 1
ATOM 2991 C CA . TYR A 1 378 ? 14.096 0.170 -5.705 1.00 96.56 378 TYR A CA 1
ATOM 2992 C C . TYR A 1 378 ? 15.622 0.044 -5.724 1.00 96.56 378 TYR A C 1
ATOM 2994 O O . TYR A 1 378 ? 16.314 0.548 -4.839 1.00 96.56 378 TYR A O 1
ATOM 3002 N N . ILE A 1 379 ? 16.167 -0.591 -6.755 1.00 94.06 379 ILE A N 1
ATOM 3003 C CA . ILE A 1 379 ? 17.603 -0.787 -6.954 1.00 94.06 379 ILE A CA 1
ATOM 3004 C C . ILE A 1 379 ? 17.925 -0.490 -8.420 1.00 94.06 379 ILE A C 1
ATOM 3006 O O . ILE A 1 379 ? 17.260 -0.998 -9.322 1.00 94.06 379 ILE A O 1
ATOM 3010 N N . SER A 1 380 ? 18.956 0.319 -8.672 1.00 91.50 380 SER A N 1
ATOM 3011 C CA . SER A 1 380 ? 19.444 0.507 -10.043 1.00 91.50 380 SER A CA 1
ATOM 3012 C C . SER A 1 380 ? 20.207 -0.747 -10.505 1.00 91.50 380 SER A C 1
ATOM 3014 O O . SER A 1 380 ? 20.963 -1.329 -9.718 1.00 91.50 380 SER A O 1
ATOM 3016 N N . PRO A 1 381 ? 20.058 -1.194 -11.762 1.00 90.00 381 PRO A N 1
ATOM 3017 C CA . PRO A 1 381 ? 20.671 -2.435 -12.244 1.00 90.00 381 PRO A CA 1
ATOM 3018 C C . PRO A 1 381 ? 22.206 -2.411 -12.157 1.00 90.00 381 PRO A C 1
ATOM 3020 O O . PRO A 1 381 ? 22.827 -3.437 -11.889 1.00 90.00 381 PRO A O 1
ATOM 3023 N N . GLU A 1 382 ? 22.840 -1.244 -12.304 1.00 90.25 382 GLU A N 1
ATOM 3024 C CA . GLU A 1 382 ? 24.297 -1.076 -12.216 1.00 90.25 382 GLU A CA 1
ATOM 3025 C C . GLU A 1 382 ? 24.836 -1.450 -10.826 1.00 90.25 382 GLU A C 1
ATOM 3027 O O . GLU A 1 382 ? 25.966 -1.921 -10.700 1.00 90.25 382 GLU A O 1
ATOM 3032 N N . ARG A 1 383 ? 24.024 -1.313 -9.766 1.00 88.75 383 ARG A N 1
ATOM 3033 C CA . ARG A 1 383 ? 24.419 -1.719 -8.406 1.00 88.75 383 ARG A CA 1
ATOM 3034 C C . ARG A 1 383 ? 24.666 -3.217 -8.304 1.00 88.75 383 ARG A C 1
ATOM 3036 O O . ARG A 1 383 ? 25.560 -3.626 -7.567 1.00 88.75 383 ARG A O 1
ATOM 3043 N N . LEU A 1 384 ? 23.919 -4.024 -9.057 1.00 90.50 384 LEU A N 1
ATOM 3044 C CA . LEU A 1 384 ? 24.031 -5.484 -9.036 1.00 90.50 384 LEU A CA 1
ATOM 3045 C C . LEU A 1 384 ? 25.376 -5.982 -9.586 1.00 90.50 384 LEU A C 1
ATOM 3047 O O . LEU A 1 384 ? 25.769 -7.108 -9.298 1.00 90.50 384 LEU A O 1
ATOM 3051 N N . GLN A 1 385 ? 26.099 -5.147 -10.339 1.00 90.75 385 GLN A N 1
ATOM 3052 C CA . GLN A 1 385 ? 27.442 -5.459 -10.838 1.00 90.75 385 GLN A CA 1
ATOM 3053 C C . GLN A 1 385 ? 28.530 -5.287 -9.765 1.00 90.75 385 GLN A C 1
ATOM 3055 O O . GLN A 1 385 ? 29.632 -5.812 -9.913 1.00 90.75 385 GLN A O 1
ATOM 3060 N N . ILE A 1 386 ? 28.240 -4.568 -8.675 1.00 91.06 386 ILE A N 1
ATOM 3061 C CA . ILE A 1 386 ? 29.191 -4.328 -7.588 1.00 91.06 386 ILE A CA 1
ATOM 3062 C C . ILE A 1 386 ? 29.168 -5.535 -6.644 1.00 91.06 386 ILE A C 1
ATOM 3064 O O . ILE A 1 386 ? 28.225 -5.709 -5.874 1.00 91.06 386 ILE A O 1
ATOM 3068 N N . SER A 1 387 ? 30.229 -6.347 -6.668 1.00 91.81 387 SER A N 1
ATOM 3069 C CA . SER A 1 387 ? 30.319 -7.603 -5.904 1.00 91.81 387 SER A CA 1
ATOM 3070 C C . SER A 1 387 ? 30.046 -7.447 -4.406 1.00 91.81 387 SER A C 1
ATOM 3072 O O . SER A 1 387 ? 29.336 -8.267 -3.835 1.00 91.81 387 SER A O 1
ATOM 3074 N N . GLU A 1 388 ? 30.578 -6.396 -3.774 1.00 91.44 388 GLU A N 1
ATOM 3075 C CA . GLU A 1 388 ? 30.345 -6.107 -2.351 1.00 91.44 388 GLU A CA 1
ATOM 3076 C C . GLU A 1 388 ? 28.853 -5.879 -2.072 1.00 91.44 388 GLU A C 1
ATOM 3078 O O . GLU A 1 388 ? 28.259 -6.590 -1.269 1.00 91.44 388 GLU A O 1
ATOM 3083 N N . PHE A 1 389 ? 28.213 -4.973 -2.822 1.00 90.81 389 PHE A N 1
ATOM 3084 C CA . PHE A 1 389 ? 26.776 -4.713 -2.704 1.00 90.81 389 PHE A CA 1
ATOM 3085 C C . PHE A 1 389 ? 25.936 -5.970 -2.935 1.00 90.81 389 PHE A C 1
ATOM 3087 O O . PHE A 1 389 ? 25.001 -6.227 -2.181 1.00 90.81 389 PHE A O 1
ATOM 3094 N N . TYR A 1 390 ? 26.266 -6.747 -3.966 1.00 92.19 390 TYR A N 1
ATOM 3095 C CA . TYR A 1 390 ? 25.555 -7.979 -4.281 1.00 92.19 390 TYR A CA 1
ATOM 3096 C C . TYR A 1 390 ? 25.635 -8.992 -3.133 1.00 92.19 390 TYR A C 1
ATOM 3098 O O . TYR A 1 390 ? 24.635 -9.624 -2.798 1.00 92.19 390 TYR A O 1
ATOM 3106 N N . ASN A 1 391 ? 26.812 -9.144 -2.520 1.00 92.88 391 ASN A N 1
ATOM 3107 C CA . ASN A 1 391 ? 27.014 -10.062 -1.402 1.00 92.88 391 ASN A CA 1
ATOM 3108 C C . ASN A 1 391 ? 26.260 -9.604 -0.148 1.00 92.88 391 ASN A C 1
ATOM 3110 O O . ASN A 1 391 ? 25.608 -10.435 0.484 1.00 92.88 391 ASN A O 1
ATOM 3114 N N . ASP A 1 392 ? 26.279 -8.303 0.164 1.00 91.75 392 ASP A N 1
ATOM 3115 C CA . ASP A 1 392 ? 25.503 -7.741 1.278 1.00 91.75 392 ASP A CA 1
ATOM 3116 C C . ASP A 1 392 ? 24.002 -7.983 1.071 1.00 91.75 392 ASP A C 1
ATOM 3118 O O . ASP A 1 392 ? 23.306 -8.485 1.955 1.00 91.75 392 ASP A O 1
ATOM 3122 N N . LEU A 1 393 ? 23.503 -7.662 -0.129 1.00 91.38 393 LEU A N 1
ATOM 3123 C CA . LEU A 1 393 ? 22.106 -7.853 -0.506 1.00 91.38 393 LEU A CA 1
ATOM 3124 C C . LEU A 1 393 ? 21.711 -9.330 -0.402 1.00 91.38 393 LEU A C 1
ATOM 3126 O O . LEU A 1 393 ? 20.681 -9.652 0.185 1.00 91.38 393 LEU A O 1
ATOM 3130 N N . LYS A 1 394 ? 22.549 -10.234 -0.921 1.00 91.69 394 LYS A N 1
ATOM 3131 C CA . LYS A 1 394 ? 22.339 -11.682 -0.834 1.00 91.69 394 LYS A CA 1
ATOM 3132 C C . LYS A 1 394 ? 22.234 -12.152 0.617 1.00 91.69 394 LYS A C 1
ATOM 3134 O O . LYS A 1 394 ? 21.302 -12.888 0.929 1.00 91.69 394 LYS A O 1
ATOM 3139 N N . ALA A 1 395 ? 23.150 -11.729 1.490 1.00 91.12 395 ALA A N 1
ATOM 3140 C CA . ALA A 1 395 ? 23.123 -12.100 2.904 1.00 91.12 395 ALA A CA 1
ATOM 3141 C C . ALA A 1 395 ? 21.818 -11.643 3.577 1.00 91.12 395 ALA A C 1
ATOM 3143 O O . ALA A 1 395 ? 21.174 -12.417 4.279 1.00 91.12 395 ALA A O 1
ATOM 3144 N N . LYS A 1 396 ? 21.370 -10.415 3.289 1.00 89.56 396 LYS A N 1
ATOM 3145 C CA . LYS A 1 396 ? 20.132 -9.872 3.863 1.00 89.56 396 LYS A CA 1
ATOM 3146 C C . LYS A 1 396 ? 18.874 -10.581 3.363 1.00 89.56 396 LYS A C 1
ATOM 3148 O O . LYS A 1 396 ? 17.964 -10.818 4.150 1.00 89.56 396 LYS A O 1
ATOM 3153 N N . ILE A 1 397 ? 18.834 -10.971 2.091 1.00 87.56 397 ILE A N 1
ATOM 3154 C CA . ILE A 1 397 ? 17.697 -11.699 1.503 1.00 87.56 397 ILE A CA 1
ATOM 3155 C C . ILE A 1 397 ? 17.594 -13.134 2.032 1.00 87.56 397 ILE A C 1
ATOM 3157 O O . ILE A 1 397 ? 16.489 -13.650 2.174 1.00 87.56 397 ILE A O 1
ATOM 3161 N N . GLN A 1 398 ? 18.721 -13.778 2.353 1.00 84.62 398 GLN A N 1
ATOM 3162 C CA . GLN A 1 398 ? 18.712 -15.096 3.000 1.00 84.62 398 GLN A CA 1
ATOM 3163 C C . GLN A 1 398 ? 18.064 -15.055 4.389 1.00 84.62 398 GLN A C 1
ATOM 3165 O O . GLN A 1 398 ? 17.417 -16.016 4.793 1.00 84.62 398 GLN A O 1
ATOM 3170 N N . GLU A 1 399 ? 18.216 -13.942 5.104 1.00 81.88 399 GLU A N 1
ATOM 3171 C CA . GLU A 1 399 ? 17.609 -13.733 6.419 1.00 81.88 399 GLU A CA 1
ATOM 3172 C C . GLU A 1 399 ? 16.150 -13.245 6.318 1.00 81.88 399 GLU A C 1
ATOM 3174 O O . GLU A 1 399 ? 15.326 -13.586 7.164 1.00 81.88 399 GLU A O 1
ATOM 3179 N N . SER A 1 400 ? 15.821 -12.469 5.278 1.00 80.75 400 SER A N 1
ATOM 3180 C CA . SER A 1 400 ? 14.494 -11.885 5.041 1.00 80.75 400 SER A CA 1
ATOM 3181 C C . SER A 1 400 ? 14.039 -12.110 3.587 1.00 80.75 400 SER A C 1
ATOM 3183 O O . SER A 1 400 ? 14.334 -11.299 2.701 1.00 80.75 400 SER A O 1
ATOM 3185 N N . PRO A 1 401 ? 13.337 -13.229 3.313 1.00 78.19 401 PRO A N 1
ATOM 3186 C CA . PRO A 1 401 ? 12.873 -13.583 1.973 1.00 78.19 401 PRO A CA 1
ATOM 3187 C C . PRO A 1 401 ? 11.946 -12.538 1.335 1.00 78.19 401 PRO A C 1
ATOM 3189 O O . PRO A 1 401 ? 10.974 -12.077 1.939 1.00 78.19 401 PRO A O 1
ATOM 3192 N N . VAL A 1 402 ? 12.201 -12.228 0.064 1.00 89.88 402 VAL A N 1
ATOM 3193 C CA . VAL A 1 402 ? 11.414 -11.278 -0.741 1.00 89.88 402 VAL A CA 1
ATOM 3194 C C . VAL A 1 402 ? 10.161 -11.933 -1.345 1.00 89.88 402 VAL A C 1
ATOM 3196 O O . VAL A 1 402 ? 10.080 -13.156 -1.504 1.00 89.88 402 VAL A O 1
ATOM 3199 N N . SER A 1 403 ? 9.149 -11.134 -1.690 1.00 91.19 403 SER A N 1
ATOM 3200 C CA . SER A 1 403 ? 7.903 -11.630 -2.298 1.00 91.19 403 SER A CA 1
ATOM 3201 C C . SER A 1 403 ? 7.987 -11.795 -3.809 1.00 91.19 403 SER A C 1
ATOM 3203 O O . SER A 1 403 ? 7.490 -12.801 -4.315 1.00 91.19 403 SER A O 1
ATOM 3205 N N . ALA A 1 404 ? 8.570 -10.820 -4.508 1.00 94.81 404 ALA A N 1
ATOM 3206 C CA . ALA A 1 404 ? 8.670 -10.757 -5.965 1.00 94.81 404 ALA A CA 1
ATOM 3207 C C . ALA A 1 404 ? 9.878 -9.929 -6.418 1.00 94.81 404 ALA A C 1
ATOM 3209 O O . ALA A 1 404 ? 10.449 -9.147 -5.648 1.00 94.81 404 ALA A O 1
ATOM 3210 N N . LEU A 1 405 ? 10.209 -10.077 -7.700 1.00 97.25 405 LEU A N 1
ATOM 3211 C CA . LEU A 1 405 ? 11.180 -9.254 -8.408 1.00 97.25 405 LEU A CA 1
ATOM 3212 C C . LEU A 1 405 ? 10.483 -8.522 -9.560 1.00 97.25 405 LEU A C 1
ATOM 3214 O O . LEU A 1 405 ? 9.989 -9.133 -10.504 1.00 97.25 405 LEU A O 1
ATOM 3218 N N . VAL A 1 406 ? 10.440 -7.199 -9.473 1.00 97.88 406 VAL A N 1
ATOM 3219 C CA . VAL A 1 406 ? 9.853 -6.317 -10.481 1.00 97.88 406 VAL A CA 1
ATOM 3220 C C . VAL A 1 406 ? 10.955 -5.831 -11.405 1.00 97.88 406 VAL A C 1
ATOM 3222 O O . VAL A 1 406 ? 11.974 -5.322 -10.935 1.00 97.88 406 VAL A O 1
ATOM 3225 N N . ILE A 1 407 ? 10.735 -5.959 -12.711 1.00 97.00 407 ILE A N 1
ATOM 3226 C CA . ILE A 1 407 ? 11.623 -5.439 -13.749 1.00 97.00 407 ILE A CA 1
ATOM 3227 C C . ILE A 1 407 ? 10.889 -4.312 -14.471 1.00 97.00 407 ILE A C 1
ATOM 3229 O O . ILE A 1 407 ? 10.032 -4.553 -15.326 1.00 97.00 407 ILE A O 1
ATOM 3233 N N . ASP A 1 408 ? 11.220 -3.085 -14.090 1.00 94.25 408 ASP A N 1
ATOM 3234 C CA . ASP A 1 408 ? 10.738 -1.876 -14.740 1.00 94.25 408 ASP A CA 1
ATOM 3235 C C . ASP A 1 408 ? 11.564 -1.593 -16.001 1.00 94.25 408 ASP A C 1
ATOM 3237 O O . ASP A 1 408 ? 12.763 -1.888 -16.067 1.00 94.25 408 ASP A O 1
ATOM 3241 N N . GLU A 1 409 ? 10.892 -1.069 -17.022 1.00 92.38 409 GLU A N 1
ATOM 3242 C CA . GLU A 1 409 ? 11.396 -0.966 -18.392 1.00 92.38 409 GLU A CA 1
ATOM 3243 C C . GLU A 1 409 ? 12.076 -2.247 -18.891 1.00 92.38 409 GLU A C 1
ATOM 3245 O O . GLU A 1 409 ? 13.226 -2.272 -19.328 1.00 92.38 409 GLU A O 1
ATOM 3250 N N . ALA A 1 410 ? 11.321 -3.348 -18.858 1.00 94.19 410 ALA A N 1
ATOM 3251 C CA . ALA A 1 410 ? 11.816 -4.673 -19.221 1.00 94.19 410 ALA A CA 1
ATOM 3252 C C . ALA A 1 410 ? 12.459 -4.750 -20.621 1.00 94.19 410 ALA A C 1
ATOM 3254 O O . ALA A 1 410 ? 13.291 -5.624 -20.851 1.00 94.19 410 ALA A O 1
ATOM 3255 N N . HIS A 1 411 ? 12.141 -3.834 -21.544 1.00 93.12 411 HIS A N 1
ATOM 3256 C CA . HIS A 1 411 ? 12.782 -3.768 -22.860 1.00 93.12 411 HIS A CA 1
ATOM 3257 C C . HIS A 1 411 ? 14.308 -3.563 -22.800 1.00 93.12 411 HIS A C 1
ATOM 3259 O O . HIS A 1 411 ? 14.992 -3.942 -23.751 1.00 93.12 411 HIS A O 1
ATOM 3265 N N . CYS A 1 412 ? 14.857 -3.033 -21.698 1.00 92.19 412 CYS A N 1
ATOM 3266 C CA . CYS A 1 412 ? 16.295 -2.809 -21.521 1.00 92.19 412 CYS A CA 1
ATOM 3267 C C . CYS A 1 412 ? 17.143 -4.095 -21.545 1.00 92.19 412 CYS A C 1
ATOM 3269 O O . CYS A 1 412 ? 18.360 -4.015 -21.711 1.00 92.19 412 CYS A O 1
ATOM 3271 N N . VAL A 1 413 ? 16.535 -5.279 -21.397 1.00 90.25 413 VAL A N 1
ATOM 3272 C CA . VAL A 1 413 ? 17.238 -6.577 -21.461 1.00 90.25 413 VAL A CA 1
ATOM 3273 C C . VAL A 1 413 ? 17.664 -6.980 -22.880 1.00 90.25 413 VAL A C 1
ATOM 3275 O O . VAL A 1 413 ? 18.507 -7.863 -23.022 1.00 90.25 413 VAL A O 1
ATOM 3278 N N . SER A 1 414 ? 17.071 -6.390 -23.926 1.00 89.19 414 SER A N 1
ATOM 3279 C CA . SER A 1 414 ? 17.285 -6.790 -25.325 1.00 89.19 414 SER A CA 1
ATOM 3280 C C . SER A 1 414 ? 18.148 -5.779 -26.071 1.00 89.19 414 SER A C 1
ATOM 3282 O O . SER A 1 414 ? 17.863 -4.585 -26.042 1.00 89.19 414 SER A O 1
ATOM 3284 N N . GLU A 1 415 ? 19.147 -6.264 -26.811 1.00 85.00 415 GLU A N 1
ATOM 3285 C CA . GLU A 1 415 ? 19.985 -5.454 -27.715 1.00 85.00 415 GLU A CA 1
ATOM 3286 C C . GLU A 1 415 ? 19.186 -4.823 -28.864 1.00 85.00 415 GLU A C 1
ATOM 3288 O O . GLU A 1 415 ? 19.591 -3.811 -29.429 1.00 85.00 415 GLU A O 1
ATOM 3293 N N . TRP A 1 416 ? 18.030 -5.404 -29.194 1.00 76.19 416 TRP A N 1
ATOM 3294 C CA . TRP A 1 416 ? 17.094 -4.878 -30.191 1.00 76.19 416 TRP A CA 1
ATOM 3295 C C . TRP A 1 416 ? 16.152 -3.814 -29.613 1.00 76.19 416 TRP A C 1
ATOM 3297 O O . TRP A 1 416 ? 15.340 -3.239 -30.342 1.00 76.19 416 TRP A O 1
ATOM 3307 N N . GLY A 1 417 ? 16.221 -3.582 -28.300 1.00 73.69 417 GLY A N 1
ATOM 3308 C CA . GLY A 1 417 ? 15.520 -2.510 -27.614 1.00 73.69 417 GLY A CA 1
ATOM 3309 C C . GLY A 1 417 ? 16.163 -1.157 -27.906 1.00 73.69 417 GLY A C 1
ATOM 3310 O O . GLY A 1 417 ? 17.359 -1.048 -28.155 1.00 73.69 417 GLY A O 1
ATOM 3311 N N . HIS A 1 418 ? 15.360 -0.098 -27.848 1.00 73.12 418 HIS A N 1
ATOM 3312 C CA . HIS A 1 418 ? 15.836 1.265 -28.089 1.00 73.12 418 HIS A CA 1
ATOM 3313 C C . HIS A 1 418 ? 16.721 1.817 -26.950 1.00 73.12 418 HIS A C 1
ATOM 3315 O O . HIS A 1 418 ? 17.423 2.800 -27.170 1.00 73.12 418 HIS A O 1
ATOM 3321 N N . ASP A 1 419 ? 16.708 1.186 -25.768 1.00 84.00 419 ASP A N 1
ATOM 3322 C CA . ASP A 1 419 ? 17.541 1.524 -24.602 1.00 84.00 419 ASP A CA 1
ATOM 3323 C C . ASP A 1 419 ? 18.139 0.252 -23.964 1.00 84.00 419 ASP A C 1
ATOM 3325 O O . ASP A 1 419 ? 17.856 -0.087 -22.815 1.00 84.00 419 ASP A O 1
ATOM 3329 N N . PHE A 1 420 ? 18.916 -0.523 -24.732 1.00 87.75 420 PHE A N 1
ATOM 3330 C CA . PHE A 1 420 ? 19.606 -1.708 -24.206 1.00 87.75 420 PHE A CA 1
ATOM 3331 C C . PHE A 1 420 ? 20.576 -1.344 -23.073 1.00 87.75 420 PHE A C 1
ATOM 3333 O O . PHE A 1 420 ? 21.434 -0.471 -23.229 1.00 87.75 420 PHE A O 1
ATOM 3340 N N . ARG A 1 421 ? 20.504 -2.072 -21.951 1.00 89.25 421 ARG A N 1
ATOM 3341 C CA . ARG A 1 421 ? 21.378 -1.865 -20.789 1.00 89.25 421 ARG A CA 1
ATOM 3342 C C . ARG A 1 421 ? 22.038 -3.167 -20.341 1.00 89.25 421 ARG A C 1
ATOM 3344 O O . ARG A 1 421 ? 21.387 -3.981 -19.686 1.00 89.25 421 ARG A O 1
ATOM 3351 N N . PRO A 1 422 ? 23.358 -3.339 -20.549 1.00 88.25 422 PRO A N 1
ATOM 3352 C CA . PRO A 1 422 ? 24.074 -4.557 -20.156 1.00 88.25 422 PRO A CA 1
ATOM 3353 C C . PRO A 1 422 ? 23.924 -4.943 -18.675 1.00 88.25 422 PRO A C 1
ATOM 3355 O O . PRO A 1 422 ? 23.984 -6.122 -18.331 1.00 88.25 422 PRO A O 1
ATOM 3358 N N . ALA A 1 423 ? 23.705 -3.972 -17.782 1.00 90.00 423 ALA A N 1
ATOM 3359 C CA . ALA A 1 423 ? 23.497 -4.226 -16.357 1.00 90.00 423 ALA A CA 1
ATOM 3360 C C . ALA A 1 423 ? 22.248 -5.081 -16.063 1.00 90.00 423 ALA A C 1
ATOM 3362 O O . ALA A 1 423 ? 22.243 -5.828 -15.085 1.00 90.00 423 ALA A O 1
ATOM 3363 N N . TYR A 1 424 ? 21.236 -5.063 -16.939 1.00 90.62 424 TYR A N 1
ATOM 3364 C CA . TYR A 1 424 ? 20.050 -5.915 -16.818 1.00 90.62 424 TYR A CA 1
ATOM 3365 C C . TYR A 1 424 ? 20.368 -7.411 -16.980 1.00 90.62 424 TYR A C 1
ATOM 3367 O O . TYR A 1 424 ? 19.626 -8.248 -16.475 1.00 90.62 424 TYR A O 1
ATOM 3375 N N . LEU A 1 425 ? 21.503 -7.784 -17.584 1.00 85.75 425 LEU A N 1
ATOM 3376 C CA . LEU A 1 425 ? 21.923 -9.190 -17.666 1.00 85.75 425 LEU A CA 1
ATOM 3377 C C . LEU A 1 425 ? 22.226 -9.802 -16.285 1.00 85.75 425 LEU A C 1
ATOM 3379 O O . LEU A 1 425 ? 22.249 -11.021 -16.143 1.00 85.75 425 LEU A O 1
ATOM 3383 N N . GLN A 1 426 ? 22.418 -8.982 -15.242 1.00 90.50 426 GLN A N 1
ATOM 3384 C CA . GLN A 1 426 ? 22.572 -9.468 -13.865 1.00 90.50 426 GLN A CA 1
ATOM 3385 C C . GLN A 1 426 ? 21.255 -9.949 -13.237 1.00 90.50 426 GLN A C 1
ATOM 3387 O O . GLN A 1 426 ? 21.287 -10.618 -12.204 1.00 90.50 426 GLN A O 1
ATOM 3392 N N . ILE A 1 427 ? 20.103 -9.634 -13.841 1.00 91.38 427 ILE A N 1
ATOM 3393 C CA . ILE A 1 427 ? 18.783 -9.985 -13.300 1.00 91.38 427 ILE A CA 1
ATOM 3394 C C . ILE A 1 427 ? 18.609 -11.499 -13.194 1.00 91.38 427 ILE A C 1
ATOM 3396 O O . ILE A 1 427 ? 18.095 -11.967 -12.186 1.00 91.38 427 ILE A O 1
ATOM 3400 N N . GLU A 1 428 ? 19.087 -12.273 -14.172 1.00 90.25 428 GLU A N 1
ATOM 3401 C CA . GLU A 1 428 ? 18.991 -13.737 -14.126 1.00 90.25 428 GLU A CA 1
ATOM 3402 C C . GLU A 1 428 ? 19.744 -14.314 -12.914 1.00 90.25 428 GLU A C 1
ATOM 3404 O O . GLU A 1 428 ? 19.238 -15.188 -12.207 1.00 90.25 428 GLU A O 1
ATOM 3409 N N . ARG A 1 429 ? 20.942 -13.787 -12.632 1.00 92.19 429 ARG A N 1
ATOM 3410 C CA . ARG A 1 429 ? 21.745 -14.177 -11.465 1.00 92.19 429 ARG A CA 1
ATOM 3411 C C . ARG A 1 429 ? 21.052 -13.788 -10.157 1.00 92.19 429 ARG A C 1
ATOM 3413 O O . ARG A 1 429 ? 21.030 -14.585 -9.214 1.00 92.19 429 ARG A O 1
ATOM 3420 N N . LEU A 1 430 ? 20.489 -12.578 -10.105 1.00 92.94 430 LEU A N 1
ATOM 3421 C CA . LEU A 1 430 ? 19.721 -12.113 -8.954 1.00 92.94 430 LEU A CA 1
ATOM 3422 C C . LEU A 1 430 ? 18.519 -13.028 -8.723 1.00 92.94 430 LEU A C 1
ATOM 3424 O O . LEU A 1 430 ? 18.381 -13.538 -7.620 1.00 92.94 430 LEU A O 1
ATOM 3428 N N . GLN A 1 431 ? 17.717 -13.302 -9.756 1.00 92.69 431 GLN A N 1
ATOM 3429 C CA . GLN A 1 431 ? 16.558 -14.191 -9.686 1.00 92.69 431 GLN A CA 1
ATOM 3430 C C . GLN A 1 431 ? 16.925 -15.543 -9.070 1.00 92.69 431 GLN A C 1
ATOM 3432 O O . GLN A 1 431 ? 16.291 -15.941 -8.099 1.00 92.69 431 GLN A O 1
ATOM 3437 N N . GLN A 1 432 ? 17.979 -16.204 -9.560 1.00 91.62 432 GLN A N 1
ATOM 3438 C CA . GLN A 1 432 ? 18.449 -17.474 -8.987 1.00 91.62 432 GLN A CA 1
ATOM 3439 C C . GLN A 1 432 ? 18.796 -17.336 -7.502 1.00 91.62 432 GLN A C 1
ATOM 3441 O O . GLN A 1 432 ? 18.392 -18.155 -6.689 1.00 91.62 432 GLN A O 1
ATOM 3446 N N . THR A 1 433 ? 19.481 -16.253 -7.123 1.00 92.50 433 THR A N 1
ATOM 3447 C CA . THR A 1 433 ? 19.818 -15.993 -5.715 1.00 92.50 433 THR A CA 1
ATOM 3448 C C . THR A 1 433 ? 18.576 -15.804 -4.843 1.00 92.50 433 THR A C 1
ATOM 3450 O O . THR A 1 433 ? 18.569 -16.267 -3.703 1.00 92.50 433 THR A O 1
ATOM 3453 N N . LEU A 1 434 ? 17.530 -15.147 -5.357 1.00 91.81 434 LEU A N 1
ATOM 3454 C CA . LEU A 1 434 ? 16.257 -15.006 -4.647 1.00 91.81 434 LEU A CA 1
ATOM 3455 C C . LEU A 1 434 ? 15.554 -16.361 -4.501 1.00 91.81 434 LEU A C 1
ATOM 3457 O O . LEU A 1 434 ? 15.073 -16.682 -3.418 1.00 91.81 434 LEU A O 1
ATOM 3461 N N . GLU A 1 435 ? 15.504 -17.149 -5.576 1.00 92.06 435 GLU A N 1
ATOM 3462 C CA . GLU A 1 435 ? 14.862 -18.467 -5.602 1.00 92.06 435 GLU A CA 1
ATOM 3463 C C . GLU A 1 435 ? 15.548 -19.448 -4.641 1.00 92.06 435 GLU A C 1
ATOM 3465 O O . GLU A 1 435 ? 14.868 -20.103 -3.849 1.00 92.06 435 GLU A O 1
ATOM 3470 N N . ASP A 1 436 ? 16.884 -19.471 -4.633 1.00 91.06 436 ASP A N 1
ATOM 3471 C CA . ASP A 1 436 ? 17.698 -20.271 -3.714 1.00 91.06 436 ASP A CA 1
ATOM 3472 C C . ASP A 1 436 ? 17.458 -19.875 -2.251 1.00 91.06 436 ASP A C 1
ATOM 3474 O O . ASP A 1 436 ? 17.288 -20.734 -1.388 1.00 91.06 436 ASP A O 1
ATOM 3478 N N . ALA A 1 437 ? 17.424 -18.568 -1.962 1.00 87.56 437 ALA A N 1
ATOM 3479 C CA . ALA A 1 437 ? 17.191 -18.057 -0.612 1.00 87.56 437 ALA A CA 1
ATOM 3480 C C . ALA A 1 437 ? 15.772 -18.359 -0.108 1.00 87.56 437 ALA A C 1
ATOM 3482 O O . ALA A 1 437 ? 15.578 -18.639 1.073 1.00 87.56 437 ALA A O 1
ATOM 3483 N N . CYS A 1 438 ? 14.776 -18.311 -0.995 1.00 83.88 438 CYS A N 1
ATOM 3484 C CA . CYS A 1 438 ? 13.376 -18.520 -0.633 1.00 83.88 438 CYS A CA 1
ATOM 3485 C C . CYS A 1 438 ? 12.942 -19.994 -0.702 1.00 83.88 438 CYS A C 1
ATOM 3487 O O . CYS A 1 438 ? 11.838 -20.313 -0.257 1.00 83.88 438 CYS A O 1
ATOM 3489 N N . GLY A 1 439 ? 13.752 -20.876 -1.300 1.00 87.69 439 GLY A N 1
ATOM 3490 C CA . GLY A 1 439 ? 13.408 -22.282 -1.536 1.00 87.69 439 GLY A CA 1
ATOM 3491 C C . GLY A 1 439 ? 12.210 -22.480 -2.475 1.00 87.69 439 GLY A C 1
ATOM 3492 O O . GLY A 1 439 ? 11.551 -23.517 -2.426 1.00 87.69 439 GLY A O 1
ATOM 3493 N N . ARG A 1 440 ? 11.879 -21.474 -3.294 1.00 88.50 440 ARG A N 1
ATOM 3494 C CA . ARG A 1 440 ? 10.722 -21.469 -4.203 1.00 88.50 440 ARG A CA 1
ATOM 3495 C C . ARG A 1 440 ? 10.971 -20.541 -5.386 1.00 88.50 440 ARG A C 1
ATOM 3497 O O . ARG A 1 440 ? 11.755 -19.603 -5.281 1.00 88.50 440 ARG A O 1
ATOM 3504 N N . LYS A 1 441 ? 10.223 -20.739 -6.474 1.00 89.56 441 LYS A N 1
ATOM 3505 C CA . LYS A 1 441 ? 10.212 -19.797 -7.600 1.00 89.56 441 LYS A CA 1
ATOM 3506 C C . LYS A 1 441 ? 9.701 -18.426 -7.146 1.00 89.56 441 LYS A C 1
ATOM 3508 O O . LYS A 1 441 ? 8.683 -18.346 -6.450 1.00 89.56 441 LYS A O 1
ATOM 3513 N N . ILE A 1 442 ? 10.388 -17.370 -7.571 1.00 91.62 442 ILE A N 1
ATOM 3514 C CA . ILE A 1 442 ? 10.014 -15.987 -7.281 1.00 91.62 442 ILE A CA 1
ATOM 3515 C C . ILE A 1 442 ? 9.272 -15.411 -8.488 1.00 91.62 442 ILE A C 1
ATOM 3517 O O . ILE A 1 442 ? 9.786 -15.497 -9.607 1.00 91.62 442 ILE A O 1
ATOM 3521 N N . PRO A 1 443 ? 8.066 -14.848 -8.296 1.00 93.94 443 PRO A N 1
ATOM 3522 C CA . PRO A 1 443 ? 7.321 -14.248 -9.389 1.00 93.94 443 PRO A CA 1
ATOM 3523 C C . PRO A 1 443 ? 8.071 -13.025 -9.921 1.00 93.94 443 PRO A C 1
ATOM 3525 O O . PRO A 1 443 ? 8.543 -12.171 -9.160 1.00 93.94 443 PRO A O 1
ATOM 3528 N N . ILE A 1 444 ? 8.176 -12.967 -11.248 1.00 97.06 444 ILE A N 1
ATOM 3529 C CA . ILE A 1 444 ? 8.735 -11.830 -11.978 1.00 97.06 444 ILE A CA 1
ATOM 3530 C C . ILE A 1 444 ? 7.585 -10.951 -12.447 1.00 97.06 444 ILE A C 1
ATOM 3532 O O . ILE A 1 444 ? 6.705 -11.428 -13.156 1.00 97.06 444 ILE A O 1
ATOM 3536 N N . ILE A 1 445 ? 7.615 -9.668 -12.102 1.00 98.00 445 ILE A N 1
ATOM 3537 C CA . ILE A 1 445 ? 6.664 -8.677 -12.611 1.00 98.00 445 ILE A CA 1
ATOM 3538 C C . ILE A 1 445 ? 7.409 -7.777 -13.596 1.00 98.00 445 ILE A C 1
ATOM 3540 O O . ILE A 1 445 ? 8.039 -6.799 -13.201 1.00 98.00 445 ILE A O 1
ATOM 3544 N N . ALA A 1 446 ? 7.392 -8.139 -14.877 1.00 97.50 446 ALA A N 1
ATOM 3545 C CA . ALA A 1 446 ? 8.054 -7.382 -15.932 1.00 97.50 446 ALA A CA 1
ATOM 3546 C C . ALA A 1 446 ? 7.067 -6.415 -16.590 1.00 97.50 446 ALA A C 1
ATOM 3548 O O . ALA A 1 446 ? 5.982 -6.816 -17.009 1.00 97.50 446 ALA A O 1
ATOM 3549 N N . LEU A 1 447 ? 7.429 -5.139 -16.696 1.00 96.00 447 LEU A N 1
ATOM 3550 C CA . LEU A 1 447 ? 6.551 -4.109 -17.248 1.00 96.00 447 LEU A CA 1
ATOM 3551 C C . LEU A 1 447 ? 7.311 -3.244 -18.247 1.00 96.00 447 LEU A C 1
ATOM 3553 O O . LEU A 1 447 ? 8.450 -2.847 -18.010 1.00 96.00 447 LEU A O 1
ATOM 3557 N N . THR A 1 448 ? 6.678 -2.924 -19.375 1.00 93.25 448 THR A N 1
ATOM 3558 C CA . THR A 1 448 ? 7.216 -1.931 -20.307 1.00 93.25 448 THR A CA 1
ATOM 3559 C C . THR A 1 448 ? 6.135 -1.322 -21.198 1.00 93.25 448 THR A C 1
ATOM 3561 O O . THR A 1 448 ? 5.029 -1.849 -21.316 1.00 93.25 448 THR A O 1
ATOM 3564 N N . ALA A 1 449 ? 6.443 -0.173 -21.804 1.00 88.69 449 ALA A N 1
ATOM 3565 C CA . ALA A 1 449 ? 5.543 0.509 -22.725 1.00 88.69 449 ALA A CA 1
ATOM 3566 C C . ALA A 1 449 ? 5.396 -0.195 -24.071 1.00 88.69 449 ALA A C 1
ATOM 3568 O O . ALA A 1 449 ? 4.290 -0.308 -24.593 1.00 88.69 449 ALA A O 1
ATOM 3569 N N . THR A 1 450 ? 6.516 -0.634 -24.638 1.00 79.81 450 THR A N 1
ATOM 3570 C CA . THR A 1 450 ? 6.557 -1.215 -25.977 1.00 79.81 450 THR A CA 1
ATOM 3571 C C . THR A 1 450 ? 7.590 -2.328 -26.023 1.00 79.81 450 THR A C 1
ATOM 3573 O O . THR A 1 450 ? 8.676 -2.210 -25.459 1.00 79.81 450 THR A O 1
ATOM 3576 N N . ALA A 1 451 ? 7.251 -3.413 -26.711 1.00 86.38 451 ALA A N 1
ATOM 3577 C CA . ALA A 1 451 ? 8.182 -4.483 -27.027 1.00 86.38 451 ALA A CA 1
ATOM 3578 C C . ALA A 1 451 ? 7.849 -4.999 -28.428 1.00 86.38 451 ALA A C 1
ATOM 3580 O O . ALA A 1 451 ? 6.785 -5.575 -28.648 1.00 86.38 451 ALA A O 1
ATOM 3581 N N . SER A 1 452 ? 8.748 -4.766 -29.385 1.00 89.19 452 SER A N 1
ATOM 3582 C CA . SER A 1 452 ? 8.660 -5.403 -30.700 1.00 89.19 452 SER A CA 1
ATOM 3583 C C . SER A 1 452 ? 8.815 -6.920 -30.560 1.00 89.19 452 SER A C 1
ATOM 3585 O O . SER A 1 452 ? 9.298 -7.411 -29.540 1.00 89.19 452 SER A O 1
ATOM 3587 N N . GLU A 1 453 ? 8.441 -7.682 -31.588 1.00 90.31 453 GLU A N 1
ATOM 3588 C CA . GLU A 1 453 ? 8.512 -9.147 -31.528 1.00 90.31 453 GLU A CA 1
ATOM 3589 C C . GLU A 1 453 ? 9.896 -9.696 -31.118 1.00 90.31 453 GLU A C 1
ATOM 3591 O O . GLU A 1 453 ? 9.946 -10.570 -30.248 1.00 90.31 453 GLU A O 1
ATOM 3596 N N . PRO A 1 454 ? 11.027 -9.192 -31.661 1.00 91.75 454 PRO A N 1
ATOM 3597 C CA . PRO A 1 454 ? 12.354 -9.627 -31.223 1.00 91.75 454 PRO A CA 1
ATOM 3598 C C . PRO A 1 454 ? 12.638 -9.272 -29.759 1.00 91.75 454 PRO A C 1
ATOM 3600 O O . PRO A 1 454 ? 13.102 -10.124 -29.004 1.00 91.75 454 PRO A O 1
ATOM 3603 N N . VAL A 1 455 ? 12.288 -8.050 -29.337 1.00 92.88 455 VAL A N 1
ATOM 3604 C CA . VAL A 1 455 ? 12.481 -7.579 -27.956 1.00 92.88 455 VAL A CA 1
ATOM 3605 C C . VAL A 1 455 ? 11.675 -8.429 -26.981 1.00 92.88 455 VAL A C 1
ATOM 3607 O O . VAL A 1 455 ? 12.200 -8.872 -25.965 1.00 92.88 455 VAL A O 1
ATOM 3610 N N . ARG A 1 456 ? 10.415 -8.727 -27.308 1.00 93.94 456 ARG A N 1
ATOM 3611 C CA . ARG A 1 456 ? 9.541 -9.580 -26.499 1.00 93.94 456 ARG A CA 1
ATOM 3612 C C . ARG A 1 456 ? 10.130 -10.977 -26.317 1.00 93.94 456 ARG A C 1
ATOM 3614 O O . ARG A 1 456 ? 10.174 -11.471 -25.195 1.00 93.94 456 ARG A O 1
ATOM 3621 N N . LYS A 1 457 ? 10.635 -11.593 -27.391 1.00 92.81 457 LYS A N 1
ATOM 3622 C CA . LYS A 1 457 ? 11.299 -12.907 -27.322 1.00 92.81 457 LYS A CA 1
ATOM 3623 C C . LYS A 1 457 ? 12.531 -12.885 -26.418 1.00 92.81 457 LYS A C 1
ATOM 3625 O O . LYS A 1 457 ? 12.724 -13.821 -25.643 1.00 92.81 457 LYS A O 1
ATOM 3630 N N . ASP A 1 458 ? 13.330 -11.825 -26.481 1.00 93.19 458 ASP A N 1
ATOM 3631 C CA . ASP A 1 458 ? 14.483 -11.660 -25.596 1.00 93.19 458 ASP A CA 1
ATOM 3632 C C . ASP A 1 458 ? 14.079 -11.481 -24.133 1.00 93.19 458 ASP A C 1
ATOM 3634 O O . ASP A 1 458 ? 14.638 -12.168 -23.278 1.00 93.19 458 ASP A O 1
ATOM 3638 N N . ILE A 1 459 ? 13.078 -10.639 -23.843 1.00 94.31 459 ILE A N 1
ATOM 3639 C CA . ILE A 1 459 ? 12.537 -10.471 -22.485 1.00 94.31 459 ILE A CA 1
ATOM 3640 C C . ILE A 1 459 ? 12.121 -11.823 -21.918 1.00 94.31 459 ILE A C 1
ATOM 3642 O O . ILE A 1 459 ? 12.546 -12.201 -20.827 1.00 94.31 459 ILE A O 1
ATOM 3646 N N . MET A 1 460 ? 11.328 -12.577 -22.677 1.00 94.06 460 MET A N 1
ATOM 3647 C CA . MET A 1 460 ? 10.838 -13.875 -22.234 1.00 94.06 460 MET A CA 1
ATOM 3648 C C . MET A 1 460 ? 11.963 -14.876 -21.978 1.00 94.06 460 MET A C 1
ATOM 3650 O O . MET A 1 460 ? 11.915 -15.612 -20.996 1.00 94.06 460 MET A O 1
ATOM 3654 N N . ARG A 1 461 ? 12.988 -14.894 -22.836 1.00 92.88 461 ARG A N 1
ATOM 3655 C CA . ARG A 1 461 ? 14.151 -15.773 -22.686 1.00 92.88 461 ARG A CA 1
ATOM 3656 C C . ARG A 1 461 ? 14.969 -15.420 -21.444 1.00 92.88 461 ARG A C 1
ATOM 3658 O O . ARG A 1 461 ? 15.246 -16.306 -20.644 1.00 92.88 461 ARG A O 1
ATOM 3665 N N . VAL A 1 462 ? 15.345 -14.149 -21.287 1.00 91.31 462 VAL A N 1
ATOM 3666 C CA . VAL A 1 462 ? 16.212 -13.678 -20.191 1.00 91.31 462 VAL A CA 1
ATOM 3667 C C . VAL A 1 462 ? 15.505 -13.791 -18.840 1.00 91.31 462 VAL A C 1
ATOM 3669 O O . VAL A 1 462 ? 16.110 -14.230 -17.867 1.00 91.31 462 VAL A O 1
ATOM 3672 N N . LEU A 1 463 ? 14.216 -13.447 -18.783 1.00 92.25 463 LEU A N 1
ATOM 3673 C CA . LEU A 1 463 ? 13.417 -13.474 -17.552 1.00 92.25 463 LEU A CA 1
ATOM 3674 C C . LEU A 1 463 ? 12.685 -14.811 -17.322 1.00 92.25 463 LEU A C 1
ATOM 3676 O O . LEU A 1 463 ? 11.924 -14.941 -16.363 1.00 92.25 463 LEU A O 1
ATOM 3680 N N . ARG A 1 464 ? 12.906 -15.809 -18.192 1.00 91.88 464 ARG A N 1
ATOM 3681 C CA . ARG A 1 464 ? 12.333 -17.167 -18.108 1.00 91.88 464 ARG A CA 1
ATOM 3682 C C . ARG A 1 464 ? 10.797 -17.169 -17.995 1.00 91.88 464 ARG A C 1
ATOM 3684 O O . ARG A 1 464 ? 10.219 -17.862 -17.151 1.00 91.88 464 ARG A O 1
ATOM 3691 N N . LEU A 1 465 ? 10.144 -16.379 -18.848 1.00 93.62 465 LEU A N 1
ATOM 3692 C CA . LEU A 1 465 ? 8.689 -16.190 -18.887 1.00 93.62 465 LEU A CA 1
ATOM 3693 C C . LEU A 1 465 ? 8.016 -17.085 -19.941 1.00 93.62 465 LEU A C 1
ATOM 3695 O O . LEU A 1 465 ? 8.576 -17.336 -21.009 1.00 93.62 465 LEU A O 1
ATOM 3699 N N . SER A 1 466 ? 6.796 -17.546 -19.654 1.00 92.69 466 SER A N 1
ATOM 3700 C CA . SER A 1 466 ? 5.944 -18.302 -20.589 1.00 92.69 466 SER A CA 1
ATOM 3701 C C . SER A 1 466 ? 5.092 -17.376 -21.463 1.00 92.69 466 SER A C 1
ATOM 3703 O O . SER A 1 466 ? 4.891 -16.214 -21.124 1.00 92.69 466 SER A O 1
ATOM 3705 N N . GLN A 1 467 ? 4.554 -17.867 -22.585 1.00 90.94 467 GLN A N 1
ATOM 3706 C CA . GLN A 1 467 ? 3.660 -17.055 -23.435 1.00 90.94 467 GLN A CA 1
ATOM 3707 C C . GLN A 1 467 ? 2.396 -16.616 -22.685 1.00 90.94 467 GLN A C 1
ATOM 3709 O O . GLN A 1 467 ? 1.966 -15.477 -22.830 1.00 90.94 467 GLN A O 1
ATOM 3714 N N . ASP A 1 468 ? 1.882 -17.469 -21.798 1.00 91.44 468 ASP A N 1
ATOM 3715 C CA . ASP A 1 468 ? 0.683 -17.188 -20.997 1.00 91.44 468 ASP A CA 1
ATOM 3716 C C . ASP A 1 468 ? 0.878 -16.064 -19.956 1.00 91.44 468 ASP A C 1
ATOM 3718 O O . ASP A 1 468 ? -0.090 -15.582 -19.365 1.00 91.44 468 ASP A O 1
ATOM 3722 N N . SER A 1 469 ? 2.122 -15.620 -19.731 1.00 91.62 469 SER A N 1
ATOM 3723 C CA . SER A 1 469 ? 2.447 -14.508 -18.825 1.00 91.62 469 SER A CA 1
ATOM 3724 C C . SER A 1 469 ? 2.186 -13.122 -19.421 1.00 91.62 469 SER A C 1
ATOM 3726 O O . SER A 1 469 ? 2.200 -12.132 -18.689 1.00 91.62 469 SER A O 1
ATOM 3728 N N . ILE A 1 470 ? 1.986 -13.030 -20.739 1.00 93.00 470 ILE A N 1
ATOM 3729 C CA . ILE A 1 470 ? 1.865 -11.748 -21.431 1.00 93.00 470 ILE A CA 1
ATOM 3730 C C . ILE A 1 470 ? 0.449 -11.210 -21.262 1.00 93.00 470 ILE A C 1
ATOM 3732 O O . ILE A 1 470 ? -0.510 -11.865 -21.657 1.00 93.00 470 ILE A O 1
ATOM 3736 N N . GLU A 1 471 ? 0.340 -9.979 -20.775 1.00 91.88 471 GLU A N 1
ATOM 3737 C CA . GLU A 1 471 ? -0.869 -9.171 -20.923 1.00 91.88 471 GLU A CA 1
ATOM 3738 C C . GLU A 1 471 ? -0.526 -7.911 -21.708 1.00 91.88 471 GLU A C 1
ATOM 3740 O O . GLU A 1 471 ? 0.423 -7.186 -21.393 1.00 91.88 471 GLU A O 1
ATOM 3745 N N . GLN A 1 472 ? -1.295 -7.652 -22.757 1.00 87.25 472 GLN A N 1
ATOM 3746 C CA . GLN A 1 472 ? -1.095 -6.514 -23.642 1.00 87.25 472 GLN A CA 1
ATOM 3747 C C . GLN A 1 472 ? -2.446 -5.926 -24.031 1.00 87.25 472 GLN A C 1
ATOM 3749 O O . GLN A 1 472 ? -3.408 -6.661 -24.259 1.00 87.25 472 GLN A O 1
ATOM 3754 N N . LEU A 1 473 ? -2.511 -4.603 -24.166 1.00 79.81 473 LEU A N 1
ATOM 3755 C CA . LEU A 1 473 ? -3.694 -3.972 -24.742 1.00 79.81 473 LEU A CA 1
ATOM 3756 C C . LEU A 1 473 ? -3.839 -4.359 -26.214 1.00 79.81 473 LEU A C 1
ATOM 3758 O O . LEU A 1 473 ? -2.856 -4.424 -26.954 1.00 79.81 473 LEU A O 1
ATOM 3762 N N . ALA A 1 474 ? -5.084 -4.536 -26.656 1.00 67.38 474 ALA A N 1
ATOM 3763 C CA . ALA A 1 474 ? -5.391 -4.761 -28.067 1.00 67.38 474 ALA A CA 1
ATOM 3764 C C . ALA A 1 474 ? -5.036 -3.547 -28.947 1.00 67.38 474 ALA A C 1
ATOM 3766 O O . ALA A 1 474 ? -4.756 -3.706 -30.133 1.00 67.38 474 ALA A O 1
ATOM 3767 N N . SER A 1 475 ? -5.036 -2.340 -28.369 1.00 68.69 475 SER A N 1
ATOM 3768 C CA . SER A 1 475 ? -4.660 -1.104 -29.048 1.00 68.69 475 SER A CA 1
ATOM 3769 C C . SER A 1 475 ? -3.927 -0.158 -28.099 1.00 68.69 475 SER A C 1
ATOM 3771 O O . SER A 1 475 ? -4.327 0.018 -26.949 1.00 68.69 475 SER A O 1
ATOM 3773 N N . SER A 1 476 ? -2.861 0.474 -28.593 1.00 66.81 476 SER A N 1
ATOM 3774 C CA . SER A 1 476 ? -2.200 1.605 -27.932 1.00 66.81 476 SER A CA 1
ATOM 3775 C C . SER A 1 476 ? -2.818 2.953 -28.318 1.00 66.81 476 SER A C 1
ATOM 3777 O O . SER A 1 476 ? -2.266 3.992 -27.952 1.00 66.81 476 SER A O 1
ATOM 3779 N N . ASP A 1 477 ? -3.896 2.932 -29.107 1.00 68.06 477 ASP A N 1
ATOM 3780 C CA . ASP A 1 477 ? -4.581 4.129 -29.572 1.00 68.06 477 ASP A CA 1
ATOM 3781 C C . ASP A 1 477 ? -5.132 4.929 -28.395 1.00 68.06 477 ASP A C 1
ATOM 3783 O O . ASP A 1 477 ? -5.597 4.384 -27.389 1.00 68.06 477 ASP A O 1
ATOM 3787 N N . ARG A 1 478 ? -5.051 6.247 -28.526 1.00 66.88 478 ARG A N 1
ATOM 3788 C CA . ARG A 1 478 ? -5.569 7.174 -27.538 1.00 66.88 478 ARG A CA 1
ATOM 3789 C C . ARG A 1 478 ? -6.484 8.148 -28.253 1.00 66.88 478 ARG A C 1
ATOM 3791 O O . ARG A 1 478 ? -5.980 9.049 -28.919 1.00 66.88 478 ARG A O 1
ATOM 3798 N N . PRO A 1 479 ? -7.808 8.025 -28.075 1.00 68.06 479 PRO A N 1
ATOM 3799 C CA . PRO A 1 479 ? -8.764 8.838 -28.822 1.00 68.06 479 PRO A CA 1
ATOM 3800 C C . PRO A 1 479 ? -8.647 10.337 -28.507 1.00 68.06 479 PRO A C 1
ATOM 3802 O O . PRO A 1 479 ? -9.182 11.159 -29.240 1.00 68.06 479 PRO A O 1
ATOM 3805 N N . ASN A 1 480 ? -7.957 10.701 -27.421 1.00 66.25 480 ASN A N 1
ATOM 3806 C CA . ASN A 1 480 ? -7.684 12.080 -27.035 1.00 66.25 480 ASN A CA 1
ATOM 3807 C C . ASN A 1 480 ? -6.342 12.634 -27.557 1.00 66.25 480 ASN A C 1
ATOM 3809 O O . ASN A 1 480 ? -5.998 13.757 -27.204 1.00 66.25 480 ASN A O 1
ATOM 3813 N N . PHE A 1 481 ? -5.588 11.881 -28.368 1.00 66.00 481 PHE A N 1
ATOM 3814 C CA . PHE A 1 481 ? -4.394 12.371 -29.061 1.00 66.00 481 PHE A CA 1
ATOM 3815 C C . PHE A 1 481 ? -4.628 12.444 -30.568 1.00 66.00 481 PHE A C 1
ATOM 3817 O O . PHE A 1 481 ? -5.125 11.501 -31.177 1.00 66.00 481 PHE A O 1
ATOM 3824 N N . SER A 1 482 ? -4.190 13.542 -31.183 1.00 70.75 482 SER A N 1
ATOM 3825 C CA . SER A 1 482 ? -4.191 13.705 -32.635 1.00 70.75 482 SER A CA 1
ATOM 3826 C C . SER A 1 482 ? -2.777 14.015 -33.108 1.00 70.75 482 SER A C 1
ATOM 3828 O O . SER A 1 482 ? -2.281 15.120 -32.921 1.00 70.75 482 SER A O 1
ATOM 3830 N N . LEU A 1 483 ? -2.126 13.053 -33.760 1.00 75.12 483 LEU A N 1
ATOM 3831 C CA . LEU A 1 483 ? -0.796 13.255 -34.328 1.00 75.12 483 LEU A CA 1
ATOM 3832 C C . LEU A 1 483 ? -0.904 13.727 -35.782 1.00 75.12 483 LEU A C 1
ATOM 3834 O O . LEU A 1 483 ? -1.409 12.997 -36.634 1.00 75.12 483 LEU A O 1
ATOM 3838 N N . SER A 1 484 ? -0.369 14.913 -36.087 1.00 75.44 484 SER A N 1
ATOM 3839 C CA . SER A 1 484 ? -0.254 15.399 -37.470 1.00 75.44 484 SER A CA 1
ATOM 3840 C C . SER A 1 484 ? 1.186 15.760 -37.838 1.00 75.44 484 SER A C 1
ATOM 3842 O O . SER A 1 484 ? 1.943 16.315 -37.036 1.00 75.44 484 SER A O 1
ATOM 3844 N N . VAL A 1 485 ? 1.578 15.406 -39.066 1.00 80.88 485 VAL A N 1
ATOM 3845 C CA . VAL A 1 485 ? 2.937 15.584 -39.594 1.00 80.88 485 VAL A CA 1
ATOM 3846 C C . VAL A 1 485 ? 2.878 16.495 -40.811 1.00 80.88 485 VAL A C 1
ATOM 3848 O O . VAL A 1 485 ? 2.325 16.116 -41.842 1.00 80.88 485 VAL A O 1
ATOM 3851 N N . HIS A 1 486 ? 3.487 17.677 -40.702 1.00 80.94 486 HIS A N 1
ATOM 3852 C CA . HIS A 1 486 ? 3.471 18.685 -41.762 1.00 80.94 486 HIS A CA 1
ATOM 3853 C C . HIS A 1 486 ? 4.866 18.830 -42.379 1.00 80.94 486 HIS A C 1
ATOM 3855 O O . HIS A 1 486 ? 5.799 19.278 -41.696 1.00 80.94 486 HIS A O 1
ATOM 3861 N N . PRO A 1 487 ? 5.057 18.413 -43.644 1.00 80.38 487 PRO A N 1
ATOM 3862 C CA . PRO A 1 487 ? 6.351 18.499 -44.303 1.00 80.38 487 PRO A CA 1
ATOM 3863 C C . PRO A 1 487 ? 6.685 19.953 -44.644 1.00 80.38 487 PRO A C 1
ATOM 3865 O O . PRO A 1 487 ? 5.844 20.696 -45.141 1.00 80.38 487 PRO A O 1
ATOM 3868 N N . VAL A 1 488 ? 7.946 20.342 -44.453 1.00 84.25 488 VAL A N 1
ATOM 3869 C CA . VAL A 1 488 ? 8.464 21.639 -44.905 1.00 84.25 488 VAL A CA 1
ATOM 3870 C C . VAL A 1 488 ? 9.619 21.448 -45.879 1.00 84.25 488 VAL A C 1
ATOM 3872 O O . VAL A 1 488 ? 10.538 20.656 -45.650 1.00 84.25 488 VAL A O 1
ATOM 3875 N N . SER A 1 489 ? 9.585 22.179 -46.994 1.00 81.62 489 SER A N 1
ATOM 3876 C CA . SER A 1 489 ? 10.596 22.051 -48.048 1.00 81.62 489 SER A CA 1
ATOM 3877 C C . SER A 1 489 ? 11.943 22.643 -47.628 1.00 81.62 489 SER A C 1
ATOM 3879 O O . SER A 1 489 ? 12.994 22.134 -48.022 1.00 81.62 489 SER A O 1
ATOM 3881 N N . LYS A 1 490 ? 11.925 23.707 -46.816 1.00 82.06 490 LYS A N 1
ATOM 3882 C CA . LYS A 1 490 ? 13.119 24.379 -46.289 1.00 82.06 490 LYS A CA 1
ATOM 3883 C C . LYS A 1 490 ? 12.992 24.599 -44.775 1.00 82.06 490 LYS A C 1
ATOM 3885 O O . LYS A 1 490 ? 11.922 25.011 -44.332 1.00 82.06 490 LYS A O 1
ATOM 3890 N N . PRO A 1 491 ? 14.065 24.416 -43.977 1.00 77.81 491 PRO A N 1
ATOM 3891 C CA . PRO A 1 491 ? 14.027 24.655 -42.530 1.00 77.81 491 PRO A CA 1
ATOM 3892 C C . PRO A 1 491 ? 13.543 26.059 -42.141 1.00 77.81 491 PRO A C 1
ATOM 3894 O O . PRO A 1 491 ? 12.910 26.223 -41.103 1.00 77.81 491 PRO A O 1
ATOM 3897 N N . GLN A 1 492 ? 13.805 27.061 -42.987 1.00 82.69 492 GLN A N 1
ATOM 3898 C CA . GLN A 1 492 ? 13.401 28.452 -42.769 1.00 82.69 492 GLN A CA 1
ATOM 3899 C C . GLN A 1 492 ? 11.881 28.662 -42.822 1.00 82.69 492 GLN A C 1
ATOM 3901 O O . GLN A 1 492 ? 11.414 29.655 -42.290 1.00 82.69 492 GLN A O 1
ATOM 3906 N N . GLN A 1 493 ? 11.121 27.741 -43.426 1.00 82.75 493 GLN A N 1
ATOM 3907 C CA . GLN A 1 493 ? 9.656 27.819 -43.535 1.00 82.75 493 GLN A CA 1
ATOM 3908 C C . GLN A 1 493 ? 8.936 27.260 -42.302 1.00 82.75 493 GLN A C 1
ATOM 3910 O O . GLN A 1 493 ? 7.720 27.368 -42.196 1.00 82.75 493 GLN A O 1
ATOM 3915 N N . LYS A 1 494 ? 9.665 26.630 -41.371 1.00 79.69 494 LYS A N 1
ATOM 3916 C CA . LYS A 1 494 ? 9.067 26.056 -40.161 1.00 79.69 494 LYS A CA 1
ATOM 3917 C C . LYS A 1 494 ? 8.280 27.061 -39.320 1.00 79.69 494 LYS A C 1
ATOM 3919 O O . LYS A 1 494 ? 7.206 26.672 -38.877 1.00 79.69 494 LYS A O 1
ATOM 3924 N N . PRO A 1 495 ? 8.773 28.291 -39.058 1.00 81.50 495 PRO A N 1
ATOM 3925 C CA . PRO A 1 495 ? 8.027 29.250 -38.251 1.00 81.50 495 PRO A CA 1
ATOM 3926 C C . PRO A 1 495 ? 6.702 29.636 -38.909 1.00 81.50 495 PRO A C 1
ATOM 3928 O O . PRO A 1 495 ? 5.698 29.724 -38.213 1.00 81.50 495 PRO A O 1
ATOM 3931 N N . ASP A 1 496 ? 6.696 29.791 -40.236 1.00 83.31 496 ASP A N 1
ATOM 3932 C CA . ASP A 1 496 ? 5.503 30.158 -41.003 1.00 83.31 496 ASP A CA 1
ATOM 3933 C C . ASP A 1 496 ? 4.473 29.025 -40.973 1.00 83.31 496 ASP A C 1
ATOM 3935 O O . ASP A 1 496 ? 3.342 29.225 -40.545 1.00 83.31 496 ASP A O 1
ATOM 3939 N N . VAL A 1 497 ? 4.898 27.798 -41.293 1.00 83.31 497 VAL A N 1
ATOM 3940 C CA . VAL A 1 497 ? 4.020 26.618 -41.246 1.00 83.31 497 VAL A CA 1
ATOM 3941 C C . VAL A 1 497 ? 3.504 26.366 -39.831 1.00 83.31 497 VAL A C 1
ATOM 3943 O O . VAL A 1 497 ? 2.334 26.056 -39.649 1.00 83.31 497 VAL A O 1
ATOM 3946 N N . LEU A 1 498 ? 4.339 26.535 -38.805 1.00 82.31 498 LEU A N 1
ATOM 3947 C CA . LEU A 1 498 ? 3.894 26.437 -37.417 1.00 82.31 498 LEU A CA 1
ATOM 3948 C C . LEU A 1 498 ? 2.849 27.510 -37.074 1.00 82.31 498 LEU A C 1
ATOM 3950 O O . LEU A 1 498 ? 1.865 27.204 -36.404 1.00 82.31 498 LEU A O 1
ATOM 3954 N N . ALA A 1 499 ? 3.053 28.751 -37.520 1.00 82.50 499 ALA A N 1
ATOM 3955 C CA . ALA A 1 499 ? 2.113 29.839 -37.287 1.00 82.50 499 ALA A CA 1
ATOM 3956 C C . ALA A 1 499 ? 0.761 29.576 -37.964 1.00 82.50 499 ALA A C 1
ATOM 3958 O O . ALA A 1 499 ? -0.271 29.804 -37.336 1.00 82.50 499 ALA A O 1
ATOM 3959 N N . ASP A 1 500 ? 0.763 29.060 -39.193 1.00 84.31 500 ASP A N 1
ATOM 3960 C CA . ASP A 1 500 ? -0.456 28.708 -39.928 1.00 84.31 500 ASP A CA 1
ATOM 3961 C C . ASP A 1 500 ? -1.206 27.565 -39.234 1.00 84.31 500 ASP A C 1
ATOM 3963 O O . ASP A 1 500 ? -2.412 27.647 -38.997 1.00 84.31 500 ASP A O 1
ATOM 3967 N N . LEU A 1 501 ? -0.486 26.526 -38.802 1.00 84.06 501 LEU A N 1
ATOM 3968 C CA . LEU A 1 501 ? -1.084 25.407 -38.077 1.00 84.06 501 LEU A CA 1
ATOM 3969 C C . LEU A 1 501 ? -1.709 25.840 -36.748 1.00 84.06 501 LEU A C 1
ATOM 3971 O O . LEU A 1 501 ? -2.804 25.393 -36.410 1.00 84.06 501 LEU A O 1
ATOM 3975 N N . LEU A 1 502 ? -1.036 26.725 -36.011 1.00 80.44 502 LEU A N 1
ATOM 3976 C CA . LEU A 1 502 ? -1.546 27.284 -34.762 1.00 80.44 502 LEU A CA 1
ATOM 3977 C C . LEU A 1 502 ? -2.783 28.162 -34.974 1.00 80.44 502 LEU A C 1
ATOM 3979 O O . LEU A 1 502 ? -3.688 28.117 -34.148 1.00 80.44 502 LEU A O 1
ATOM 3983 N N . LYS A 1 503 ? -2.818 28.957 -36.049 1.00 82.31 503 LYS A N 1
ATOM 3984 C CA . LYS A 1 503 ? -3.896 29.921 -36.327 1.00 82.31 503 LYS A CA 1
ATOM 3985 C C . LYS A 1 503 ? -5.125 29.311 -36.979 1.00 82.31 503 LYS A C 1
ATOM 3987 O O . LYS A 1 503 ? -6.217 29.829 -36.779 1.00 82.31 503 LYS A O 1
ATOM 3992 N N . GLU A 1 504 ? -4.953 28.260 -37.772 1.00 81.12 504 GLU A N 1
ATOM 3993 C CA . GLU A 1 504 ? -6.037 27.721 -38.596 1.00 81.12 504 GLU A CA 1
ATOM 3994 C C . GLU A 1 504 ? -6.384 26.279 -38.236 1.00 81.12 504 GLU A C 1
ATOM 3996 O O . GLU A 1 504 ? -7.552 25.966 -38.016 1.00 81.12 504 GLU A O 1
ATOM 4001 N N . VAL A 1 505 ? -5.389 25.397 -38.123 1.00 80.25 505 VAL A N 1
ATOM 4002 C CA . VAL A 1 505 ? -5.631 23.950 -37.998 1.00 80.25 505 VAL A CA 1
ATOM 4003 C C . VAL A 1 505 ? -5.990 23.542 -36.569 1.00 80.25 505 VAL A C 1
ATOM 4005 O O . VAL A 1 505 ? -6.978 22.840 -36.363 1.00 80.25 505 VAL A O 1
ATOM 4008 N N . VAL A 1 506 ? -5.231 23.993 -35.567 1.00 78.19 506 VAL A N 1
ATOM 4009 C CA . VAL A 1 506 ? -5.496 23.666 -34.153 1.00 78.19 506 VAL A CA 1
ATOM 4010 C C . VAL A 1 506 ? -6.875 24.178 -33.681 1.00 78.19 506 VAL A C 1
ATOM 4012 O O . VAL A 1 506 ? -7.614 23.380 -33.100 1.00 78.19 506 VAL A O 1
ATOM 4015 N N . PRO A 1 507 ? -7.293 25.430 -33.972 1.00 80.75 507 PRO A N 1
ATOM 4016 C CA . PRO A 1 507 ? -8.631 25.934 -33.640 1.00 80.75 507 PRO A CA 1
ATOM 4017 C C . PRO A 1 507 ? -9.760 25.107 -34.266 1.00 80.75 507 PRO A C 1
ATOM 4019 O O . PRO A 1 507 ? -10.737 24.783 -33.596 1.00 80.75 507 PRO A O 1
ATOM 4022 N N . GLN A 1 508 ? -9.609 24.713 -35.537 1.00 80.50 508 GLN A N 1
ATOM 4023 C CA . GLN A 1 508 ? -10.602 23.897 -36.243 1.00 80.50 508 GLN A CA 1
ATOM 4024 C C . GLN A 1 508 ? -10.748 22.504 -35.626 1.00 80.50 508 GLN A C 1
ATOM 4026 O O . GLN A 1 508 ? -11.870 22.047 -35.418 1.00 80.50 508 GLN A O 1
ATOM 4031 N N . ILE A 1 509 ? -9.632 21.842 -35.301 1.00 75.94 509 ILE A N 1
ATOM 4032 C CA . ILE A 1 509 ? -9.646 20.509 -34.677 1.00 75.94 509 ILE A CA 1
ATOM 4033 C C . ILE A 1 509 ? -10.303 20.565 -33.294 1.00 75.94 509 ILE A C 1
ATOM 4035 O O . ILE A 1 509 ? -11.113 19.704 -32.959 1.00 75.94 509 ILE A O 1
ATOM 4039 N N . LEU A 1 510 ? -9.983 21.588 -32.502 1.00 73.75 510 LEU A N 1
ATOM 4040 C CA . LEU A 1 510 ? -10.528 21.763 -31.155 1.00 73.75 510 LEU A CA 1
ATOM 4041 C C . LEU A 1 510 ? -11.930 22.392 -31.142 1.00 73.75 510 LEU A C 1
ATOM 4043 O O . LEU A 1 510 ? -12.566 22.424 -30.093 1.00 73.75 510 LEU A O 1
ATOM 4047 N N . SER A 1 511 ? -12.428 22.855 -32.294 1.00 80.69 511 SER A N 1
ATOM 4048 C CA . SER A 1 511 ? -13.699 23.578 -32.429 1.00 80.69 511 SER A CA 1
ATOM 4049 C C . SER A 1 511 ? -13.801 24.818 -31.525 1.00 80.69 511 SER A C 1
ATOM 4051 O O . SER A 1 511 ? -14.868 25.107 -30.985 1.00 80.69 511 SER A O 1
ATOM 4053 N N . ILE A 1 512 ? -12.698 25.560 -31.376 1.00 77.94 512 ILE A N 1
ATOM 4054 C CA . ILE A 1 512 ? -12.617 26.806 -30.593 1.00 77.94 512 ILE A CA 1
ATOM 4055 C C . ILE A 1 512 ? -12.000 27.941 -31.428 1.00 77.94 512 ILE A C 1
ATOM 4057 O O . ILE A 1 512 ? -11.264 27.658 -32.372 1.00 77.94 512 ILE A O 1
ATOM 4061 N N . PRO A 1 513 ? -12.261 29.223 -31.113 1.00 77.88 513 PRO A N 1
ATOM 4062 C CA . PRO A 1 513 ? -11.574 30.357 -31.731 1.00 77.88 513 PRO A CA 1
ATOM 4063 C C . PRO A 1 513 ? -10.080 30.381 -31.376 1.00 77.88 513 PRO A C 1
ATOM 4065 O O . PRO A 1 513 ? -9.684 30.007 -30.271 1.00 77.88 513 PRO A O 1
ATOM 4068 N N . PHE A 1 514 ? -9.235 30.888 -32.277 1.00 76.31 514 PHE A N 1
ATOM 4069 C CA . PHE A 1 514 ? -7.794 31.024 -32.025 1.00 76.31 514 PHE A CA 1
ATOM 4070 C C . PHE A 1 514 ? -7.490 31.936 -30.824 1.00 76.31 514 PHE A C 1
ATOM 4072 O O . PHE A 1 514 ? -6.531 31.717 -30.086 1.00 76.31 514 PHE A O 1
ATOM 4079 N N . GLU A 1 515 ? -8.336 32.935 -30.588 1.00 75.44 515 GLU A N 1
ATOM 4080 C CA . GLU A 1 515 ? -8.239 33.865 -29.466 1.00 75.44 515 GLU A CA 1
ATOM 4081 C C . GLU A 1 515 ? -8.407 33.174 -28.106 1.00 75.44 515 GLU A C 1
ATOM 4083 O O . GLU A 1 515 ? -7.918 33.694 -27.107 1.00 75.44 515 GLU A O 1
ATOM 4088 N N . GLU A 1 516 ? -9.054 32.004 -28.057 1.00 69.50 516 GLU A N 1
ATOM 4089 C CA . GLU A 1 516 ? -9.192 31.197 -26.838 1.00 69.50 516 GLU A CA 1
ATOM 4090 C C . GLU A 1 516 ? -7.966 30.303 -26.575 1.00 69.50 516 GLU A C 1
ATOM 4092 O O . GLU A 1 516 ? -7.726 29.912 -25.432 1.00 69.50 516 GLU A O 1
ATOM 4097 N N . LEU A 1 517 ? -7.142 30.026 -27.596 1.00 66.88 517 LEU A N 1
ATOM 4098 C CA . LEU A 1 517 ? -5.855 29.328 -27.445 1.00 66.88 517 LEU A CA 1
ATOM 4099 C C . LEU A 1 517 ? -4.748 30.240 -26.902 1.00 66.88 517 LEU A C 1
ATOM 4101 O O . LEU A 1 517 ? -3.793 29.762 -26.287 1.00 66.88 517 LEU A O 1
ATOM 4105 N N . ILE A 1 518 ? -4.855 31.551 -27.133 1.00 64.00 518 ILE A N 1
ATOM 4106 C CA . ILE A 1 518 ? -3.901 32.549 -26.647 1.00 64.00 518 ILE A CA 1
ATOM 4107 C C . ILE A 1 518 ? -4.445 33.150 -25.353 1.00 64.00 518 ILE A C 1
ATOM 4109 O O . ILE A 1 518 ? -5.359 33.970 -25.358 1.00 64.00 518 ILE A O 1
ATOM 4113 N N . LEU A 1 519 ? -3.854 32.776 -24.221 1.00 59.06 519 LEU A N 1
ATOM 4114 C CA . LEU A 1 519 ? -4.294 33.270 -22.919 1.00 59.06 519 LEU A CA 1
ATOM 4115 C C . LEU A 1 519 ? -4.261 34.805 -22.795 1.00 59.06 519 LEU A C 1
ATOM 4117 O O . LEU A 1 519 ? -3.211 35.438 -22.905 1.00 59.06 519 LEU A O 1
ATOM 4121 N N . LYS A 1 520 ? -5.408 35.371 -22.396 1.00 51.00 520 LYS A N 1
ATOM 4122 C CA . LYS A 1 520 ? -5.519 36.530 -21.494 1.00 51.00 520 LYS A CA 1
ATOM 4123 C C . LYS A 1 520 ? -5.992 36.032 -20.114 1.00 51.00 520 LYS A C 1
ATOM 4125 O O . LYS A 1 520 ? -7.172 36.137 -19.798 1.00 51.00 520 LYS A O 1
ATOM 4130 N N . GLY A 1 521 ? -5.100 35.453 -19.305 1.00 54.47 521 GLY A N 1
ATOM 4131 C CA . GLY A 1 521 ? -5.400 35.019 -17.927 1.00 54.47 521 GLY A CA 1
ATOM 4132 C C . GLY A 1 521 ? -4.413 33.986 -17.363 1.00 54.47 521 GLY A C 1
ATOM 4133 O O . GLY A 1 521 ? -3.627 33.416 -18.112 1.00 54.47 521 GLY A O 1
ATOM 4134 N N . ASP A 1 522 ? -4.465 33.737 -16.048 1.00 53.47 522 ASP A N 1
ATOM 4135 C CA . ASP A 1 522 ? -3.450 32.958 -15.306 1.00 53.47 522 ASP A CA 1
ATOM 4136 C C . ASP A 1 522 ? -3.548 31.418 -15.434 1.00 53.47 522 ASP A C 1
ATOM 4138 O O . ASP A 1 522 ? -2.691 30.720 -14.891 1.00 53.47 522 ASP A O 1
ATOM 4142 N N . LYS A 1 523 ? -4.547 30.840 -16.130 1.00 52.59 523 LYS A N 1
ATOM 4143 C CA . LYS A 1 523 ? -4.646 29.371 -16.310 1.00 52.59 523 LYS A CA 1
ATOM 4144 C C . LYS A 1 523 ? -5.203 28.941 -17.681 1.00 52.59 523 LYS A C 1
ATOM 4146 O O . LYS A 1 523 ? -6.341 29.294 -17.985 1.00 52.59 523 LYS A O 1
ATOM 4151 N N . PRO A 1 524 ? -4.463 28.144 -18.480 1.00 54.22 524 PRO A N 1
ATOM 4152 C CA . PRO A 1 524 ? -4.960 27.585 -19.739 1.00 54.22 524 PRO A CA 1
ATOM 4153 C C . PRO A 1 524 ? -6.036 26.518 -19.511 1.00 54.22 524 PRO A C 1
ATOM 4155 O O . PRO A 1 524 ? -5.879 25.650 -18.655 1.00 54.22 524 PRO A O 1
ATOM 4158 N N . VAL A 1 525 ? -7.104 26.562 -20.315 1.00 51.84 525 VAL A N 1
ATOM 4159 C CA . VAL A 1 525 ? -8.138 25.506 -20.395 1.00 51.84 525 VAL A CA 1
ATOM 4160 C C . VAL A 1 525 ? -7.663 24.334 -21.271 1.00 51.84 525 VAL A C 1
ATOM 4162 O O . VAL A 1 525 ? -8.064 23.191 -21.060 1.00 51.84 525 VAL A O 1
ATOM 4165 N N . HIS A 1 526 ? -6.755 24.603 -22.215 1.00 55.41 526 HIS A N 1
ATOM 4166 C CA . HIS A 1 526 ? -6.163 23.627 -23.129 1.00 55.41 526 HIS A CA 1
ATOM 4167 C C . HIS A 1 526 ? -4.639 23.781 -23.152 1.00 55.41 526 HIS A C 1
ATOM 4169 O O . HIS A 1 526 ? -4.126 24.899 -23.167 1.00 55.41 526 HIS A O 1
ATOM 4175 N N . ALA A 1 527 ? -3.912 22.665 -23.168 1.00 54.34 527 ALA A N 1
ATOM 4176 C CA . ALA A 1 527 ? -2.458 22.640 -23.296 1.00 54.34 527 ALA A CA 1
ATOM 4177 C C . ALA A 1 527 ? -2.055 21.615 -24.364 1.00 54.34 527 ALA A C 1
ATOM 4179 O O . ALA A 1 527 ? -2.695 20.575 -24.499 1.00 54.34 527 ALA A O 1
ATOM 4180 N N . GLY A 1 528 ? -1.000 21.919 -25.118 1.00 56.69 528 GLY A N 1
ATOM 4181 C CA . GLY A 1 528 ? -0.465 21.066 -26.179 1.00 56.69 528 GLY A CA 1
ATOM 4182 C C . GLY A 1 528 ? 1.039 21.275 -26.328 1.00 56.69 528 GLY A C 1
ATOM 4183 O O . GLY A 1 528 ? 1.574 22.301 -25.898 1.00 56.69 528 GLY A O 1
ATOM 4184 N N . VAL A 1 529 ? 1.737 20.298 -26.908 1.00 53.94 529 VAL A N 1
ATOM 4185 C CA . VAL A 1 529 ? 3.195 20.345 -27.091 1.00 53.94 529 VAL A CA 1
ATOM 4186 C C . VAL A 1 529 ? 3.513 20.290 -28.576 1.00 53.94 529 VAL A C 1
ATOM 4188 O O . VAL A 1 529 ? 3.170 19.334 -29.266 1.00 53.94 529 VAL A O 1
ATOM 4191 N N . ILE A 1 530 ? 4.218 21.307 -29.071 1.00 60.16 530 ILE A N 1
ATOM 4192 C CA . ILE A 1 530 ? 4.614 21.385 -30.477 1.00 60.16 530 ILE A CA 1
ATOM 4193 C C . ILE A 1 530 ? 6.104 21.089 -30.592 1.00 60.16 530 ILE A C 1
ATOM 4195 O O . ILE A 1 530 ? 6.948 21.813 -30.061 1.00 60.16 530 ILE A O 1
ATOM 4199 N N . PHE A 1 531 ? 6.434 20.033 -31.333 1.00 54.59 531 PHE A N 1
ATOM 4200 C CA . PHE A 1 531 ? 7.810 19.629 -31.584 1.00 54.59 531 PHE A CA 1
ATOM 4201 C C . PHE A 1 531 ? 8.264 20.096 -32.973 1.00 54.59 531 PHE A C 1
ATOM 4203 O O . PHE A 1 531 ? 7.757 19.668 -34.009 1.00 54.59 531 PHE A O 1
ATOM 4210 N N . SER A 1 532 ? 9.305 20.931 -33.002 1.00 53.69 532 SER A N 1
ATOM 4211 C CA . SER A 1 532 ? 9.961 21.429 -34.225 1.00 53.69 532 SER A CA 1
ATOM 4212 C C . SER A 1 532 ? 11.420 20.925 -34.338 1.00 53.69 532 SER A C 1
ATOM 4214 O O . SER A 1 532 ? 12.314 21.611 -34.839 1.00 53.69 532 SER A O 1
ATOM 4216 N N . GLY A 1 533 ? 11.703 19.709 -33.862 1.00 46.47 533 GLY A N 1
ATOM 4217 C CA . GLY A 1 533 ? 13.076 19.190 -33.746 1.00 46.47 533 GLY A CA 1
ATOM 4218 C C . GLY A 1 533 ? 13.755 18.787 -35.068 1.00 46.47 533 GLY A C 1
ATOM 4219 O O . GLY A 1 533 ? 14.954 18.988 -35.226 1.00 46.47 533 GLY A O 1
ATOM 4220 N N . SER A 1 534 ? 13.014 18.269 -36.057 1.00 56.50 534 SER A N 1
ATOM 4221 C CA . SER A 1 534 ? 13.596 17.718 -37.302 1.00 56.50 534 SER A CA 1
ATOM 4222 C C . SER A 1 534 ? 13.628 18.736 -38.445 1.00 56.50 534 SER A C 1
ATOM 4224 O O . SER A 1 534 ? 12.601 19.361 -38.682 1.00 56.50 534 SER A O 1
ATOM 4226 N N . PRO A 1 535 ? 14.724 18.914 -39.213 1.00 56.72 535 PRO A N 1
ATOM 4227 C CA . PRO A 1 535 ? 14.923 20.045 -40.140 1.00 56.72 535 PRO A CA 1
ATOM 4228 C C . PRO A 1 535 ? 13.865 20.206 -41.245 1.00 56.72 535 PRO A C 1
ATOM 4230 O O . PRO A 1 535 ? 13.783 21.277 -41.838 1.00 56.72 535 PRO A O 1
ATOM 4233 N N . ARG A 1 536 ? 13.042 19.183 -41.505 1.00 55.97 536 ARG A N 1
ATOM 4234 C CA . ARG A 1 536 ? 12.034 19.164 -42.577 1.00 55.97 536 ARG A CA 1
ATOM 4235 C C . ARG A 1 536 ? 10.597 18.896 -42.123 1.00 55.97 536 ARG A C 1
ATOM 4237 O O . ARG A 1 536 ? 9.743 18.655 -42.969 1.00 55.97 536 ARG A O 1
ATOM 4244 N N . VAL A 1 537 ? 10.317 18.914 -40.821 1.00 53.91 537 VAL A N 1
ATOM 4245 C CA . VAL A 1 537 ? 8.987 18.559 -40.303 1.00 53.91 537 VAL A CA 1
ATOM 4246 C C . VAL A 1 537 ? 8.589 19.464 -39.142 1.00 53.91 537 VAL A C 1
ATOM 4248 O O . VAL A 1 537 ? 9.435 19.820 -38.315 1.00 53.91 537 VAL A O 1
ATOM 4251 N N . VAL A 1 538 ? 7.297 19.789 -39.080 1.00 53.78 538 VAL A N 1
ATOM 4252 C CA . VAL A 1 538 ? 6.607 20.282 -37.881 1.00 53.78 538 VAL A CA 1
ATOM 4253 C C . VAL A 1 538 ? 5.654 19.182 -37.403 1.00 53.78 538 VAL A C 1
ATOM 4255 O O . VAL A 1 538 ? 4.876 18.655 -38.200 1.00 53.78 538 VAL A O 1
ATOM 4258 N N . MET A 1 539 ? 5.757 18.802 -36.127 1.00 52.62 539 MET A N 1
ATOM 4259 C CA . MET A 1 539 ? 4.903 17.790 -35.501 1.00 52.62 539 MET A CA 1
ATOM 4260 C C . MET A 1 539 ? 4.043 18.446 -34.421 1.00 52.62 539 MET A C 1
ATOM 4262 O O . MET A 1 539 ? 4.572 19.136 -33.544 1.00 52.62 539 MET A O 1
ATOM 4266 N N . ILE A 1 540 ? 2.733 18.212 -34.493 1.00 58.44 540 ILE A N 1
ATOM 4267 C CA . ILE A 1 540 ? 1.747 18.711 -33.528 1.00 58.44 540 ILE A CA 1
ATOM 4268 C C . ILE A 1 540 ? 1.081 17.508 -32.864 1.00 58.44 540 ILE A C 1
ATOM 4270 O O . ILE A 1 540 ? 0.680 16.574 -33.568 1.00 58.44 540 ILE A O 1
ATOM 4274 N N . ILE A 1 541 ? 1.031 17.549 -31.530 1.00 54.94 541 ILE A N 1
ATOM 4275 C CA . ILE A 1 541 ? 0.387 16.572 -30.646 1.00 54.94 541 ILE A CA 1
ATOM 4276 C C . ILE A 1 541 ? -0.753 17.255 -29.903 1.00 54.94 541 ILE A C 1
ATOM 4278 O O . ILE A 1 541 ? -0.491 18.348 -29.341 1.00 54.94 541 ILE A O 1
#

Sequence (541 aa):
MSELFLWQLAYHLSGSTLLGITEQEPLGSLPIPIRTATLKTVKKFKPDAIDLRLNQKSPLDFAEGEYELVENCDYKSSLQFETIEKQDNNSTDRLLRLLQKLPERYPSYQQVALELLRQAVDNGKSHLAVADFQPSVATLALAFLDTVALVERVALLYGLPVILPKVEIYLVGSIDEFGVTQLLHQYRGVDLTETTNRIDSSQTSVALVTTQELPKDVDFVSATESLNRYPPENSHSFNDLEKIAARFVAKVGDVSPLPAHPVSFERPTLDYFARRYFLIAELKPEQVQLIQKALGNESILGLLPTGFGKSLIFQLYALLIPRTTLVISPLNALIRDQVHNLNRIGLKCVESITYSDSAKKKQDKLENLHSGLYRLLYISPERLQISEFYNDLKAKIQESPVSALVIDEAHCVSEWGHDFRPAYLQIERLQQTLEDACGRKIPIIALTATASEPVRKDIMRVLRLSQDSIEQLASSDRPNFSLSVHPVSKPQQKPDVLADLLKEVVPQILSIPFEELILKGDKPVHAGVIFSGSPRVVMII

pLDDT: mean 78.78, std 17.01, range [29.14, 98.0]

Radius of gyration: 26.57 Å; chains: 1; bounding box: 60×59×86 Å

Foldseek 3Di:
DDPLLLLLLLLLLALLQFWAADPLRLLGSAFPLLVVLLVVLLCVVPVPLDPDDQDDDDLPQLADGDDDPPSPNCVVVVVPDPDPPDDDPDLSVQSVCSSHVLSVCLSLLLLLLSLQQSVCQVVVHQEAEAEEAADSHCSNVVSNLVSLLSSLLSCQQQVHDDDTHAYEYEYAD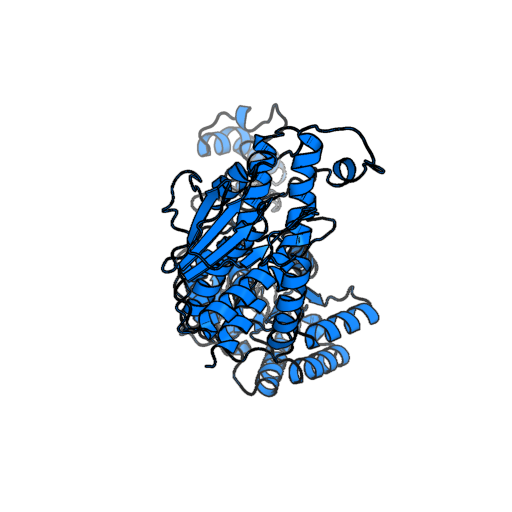DCPSRSNQSSVCSSQVDDLVDQFRDGNNPHHHYGYHYYNDDDPPDDYAYEYPDPPVQDDPPYDYSVRSSVSSVVSCVVSVPDAFSPTQTDHLDQVSLLVLCCRQPVRNGQDPLLSVLLVCVSVQAAAEEQAAPSNCLVVSVVSSLSSGLAAEEEADADPVVLCVVQVVSVSSRRQQEEEDDPPDDPVRLVVVLVCNLSSSHSYYYYYLVQLVPPVSVVSNLVSCLNGAGQAYEYEQLLLQDPPRPNPDPSCLSVLVVQVSNCVSVVHHHHYYYYHNDADPRSVVRSCVSVVHDPVNYDYDPDPDDPSDDKDKDWAPFLVCVVVVVVCCLQPVVCVVVVHHSVLVDDPDDDRPDDWDWDSPDSTITITD